Protein AF-A0A924IHV0-F1 (afdb_monomer)

Solvent-accessible surface area (backbone atoms only — not comparable to full-atom values): 28774 Å² total; per-residue (Å²): 139,78,72,70,62,58,58,55,53,57,56,52,57,66,60,66,75,74,69,73,86,66,85,73,67,71,79,70,51,48,62,29,38,39,39,36,29,47,48,89,48,74,42,52,29,41,30,35,34,50,73,71,45,76,59,86,86,34,37,40,36,65,34,41,45,24,52,40,31,32,83,52,85,43,51,56,38,34,45,33,35,68,57,100,50,39,34,37,42,32,25,86,90,38,87,71,40,48,33,62,21,38,59,43,95,54,83,47,34,29,43,30,62,32,83,68,29,40,38,38,41,36,54,54,91,52,36,41,38,39,38,40,41,30,73,87,45,62,62,66,20,35,39,36,42,33,28,50,61,89,67,79,77,79,70,74,65,55,38,74,43,44,69,46,43,42,24,7,20,13,56,60,55,9,64,69,45,45,54,45,50,51,51,35,50,50,35,50,50,45,31,55,52,35,49,52,58,38,45,56,53,89,41,73,64,40,59,47,27,62,71,73,70,44,58,73,76,23,46,55,44,54,44,28,61,76,40,64,22,47,56,27,48,27,52,19,33,49,28,43,28,52,15,42,46,26,44,43,20,42,52,30,46,49,46,22,49,51,42,50,39,48,51,38,52,48,52,33,52,52,52,42,49,53,53,48,52,54,48,49,57,49,50,50,54,52,28,54,51,41,49,52,33,31,75,73,63,79,35,64,82,65,63,35,50,60,48,50,54,54,46,53,53,53,52,52,50,48,54,52,50,58,52,50,49,54,52,51,50,21,52,46,17,44,55,29,56,36,50,49,88,45,34,61,63,46,70,61,86,74,87,79,75,86,58,90,83,63,81,76,59,62,38,88,77,48,30,64,57,26,53,74,59,32,34,60,54,51,14,48,51,24,44,40,52,17,43,56,30,44,38,49,15,55,65,41,40,52,75,36,87,76,45,96,57,60,79,49,69,60,45,69,58,51,48,52,52,40,50,52,52,40,53,52,48,51,51,52,44,55,51,49,52,52,50,46,42,52,50,33,42,50,36,25,48,46,31,35,51,17,46,54,43,24,55,51,18,49,53,50,26,55,53,32,50,55,54,45,54,51,53,51,53,43,60,76,68,66,49,89,62,58,70,36,70,66,44,52,49,52,55,50,50,42,48,54,46,33,52,48,23,52,39,41,29,49,43,18,52,32,44,30,53,40,24,49,49,54,48,26,59,44,59,36,38,81,62,39,60,61,48,65,63,74,56,73,74,77,83,82,69,77,72,91,75,86,86,84,81,91,72,91,129

Nearest PDB structures (foldseek):
  5azs-assembly1_C  TM=7.539E-01  e=6.780E-08  Pseudomonas aeruginosa PAO1
  1yc9-assembly1_A-3  TM=7.624E-01  e=3.705E-07  Vibrio cholerae
  5azs-assembly1_A  TM=7.526E-01  e=2.397E-07  Pseudomonas aeruginosa PAO1
  5azs-assembly1_B  TM=6.843E-01  e=6.780E-08  Pseudomonas aeruginosa PAO1
  4k7r-assembly1_A  TM=7.035E-01  e=3.725E-06  Escherichia coli K-12

Structure (mmCIF, N/CA/C/O backbone):
data_AF-A0A924IHV0-F1
#
_entry.id   AF-A0A924IHV0-F1
#
loop_
_atom_site.group_PDB
_atom_site.id
_atom_site.type_symbol
_atom_site.label_atom_id
_atom_site.label_alt_id
_atom_site.label_comp_id
_atom_site.label_asym_id
_atom_site.label_entity_id
_atom_site.label_seq_id
_atom_site.pdbx_PDB_ins_code
_atom_site.Cartn_x
_atom_site.Cartn_y
_atom_site.Cartn_z
_atom_site.occupancy
_atom_site.B_iso_or_equiv
_atom_site.auth_seq_id
_atom_site.auth_comp_id
_atom_site.auth_asym_id
_atom_site.auth_atom_id
_atom_site.pdbx_PDB_model_num
ATOM 1 N N . MET A 1 1 ? 42.910 28.343 -57.428 1.00 44.16 1 MET A N 1
ATOM 2 C CA . MET A 1 1 ? 41.746 27.553 -57.889 1.00 44.16 1 MET A CA 1
ATOM 3 C C . MET A 1 1 ? 41.219 26.662 -56.756 1.00 44.16 1 MET A C 1
ATOM 5 O O . MET A 1 1 ? 41.758 25.601 -56.486 1.00 44.16 1 MET A O 1
ATOM 9 N N . ASN A 1 2 ? 40.229 27.203 -56.040 1.00 40.72 2 ASN A N 1
ATOM 10 C CA . ASN A 1 2 ? 39.121 26.630 -55.254 1.00 40.72 2 ASN A CA 1
ATOM 11 C C . ASN A 1 2 ? 39.219 25.244 -54.570 1.00 40.72 2 ASN A C 1
ATOM 13 O O . ASN A 1 2 ? 38.476 24.335 -54.924 1.00 40.72 2 ASN A O 1
ATOM 17 N N . LYS A 1 3 ? 39.982 25.131 -53.468 1.00 40.09 3 LYS A N 1
ATOM 18 C CA . LYS A 1 3 ? 39.753 24.098 -52.423 1.00 40.09 3 LYS A CA 1
ATOM 19 C C . LYS A 1 3 ? 38.763 24.540 -51.327 1.00 40.09 3 LYS A C 1
ATOM 21 O O . LYS A 1 3 ? 38.121 23.705 -50.701 1.00 40.09 3 LYS A O 1
ATOM 26 N N . THR A 1 4 ? 38.553 25.843 -51.148 1.00 42.94 4 THR A N 1
ATOM 27 C CA . THR A 1 4 ? 37.614 26.422 -50.166 1.00 42.94 4 THR A CA 1
ATOM 28 C C . THR A 1 4 ? 36.138 26.281 -50.557 1.00 42.94 4 THR A C 1
ATOM 30 O O . THR A 1 4 ? 35.269 26.272 -49.691 1.00 42.94 4 THR A O 1
ATOM 33 N N . TYR A 1 5 ? 35.834 26.086 -51.843 1.00 38.66 5 TYR A N 1
ATOM 34 C CA . TYR A 1 5 ? 34.452 25.990 -52.336 1.00 38.66 5 TYR A CA 1
ATOM 35 C C . TYR A 1 5 ? 33.807 24.605 -52.120 1.00 38.66 5 TYR A C 1
ATOM 37 O O . TYR A 1 5 ? 32.583 24.484 -52.125 1.00 38.66 5 TYR A O 1
ATOM 45 N N . PHE A 1 6 ? 34.611 23.556 -51.900 1.00 41.69 6 PHE A N 1
ATOM 46 C CA . PHE A 1 6 ? 34.113 22.185 -51.710 1.00 41.69 6 PHE A CA 1
ATOM 47 C C . PHE A 1 6 ? 33.700 21.911 -50.253 1.00 41.69 6 PHE A C 1
ATOM 49 O O . PHE A 1 6 ? 32.698 21.245 -50.003 1.00 41.69 6 PHE A O 1
ATOM 56 N N . ILE A 1 7 ? 34.405 22.511 -49.287 1.00 43.75 7 ILE A N 1
ATOM 57 C CA . ILE A 1 7 ? 34.105 22.379 -47.851 1.00 43.75 7 ILE A CA 1
ATOM 58 C C . ILE A 1 7 ? 32.833 23.165 -47.479 1.00 43.75 7 ILE A C 1
ATOM 60 O O . ILE A 1 7 ? 32.012 22.676 -46.707 1.00 43.75 7 ILE A O 1
ATOM 64 N N . ALA A 1 8 ? 32.592 24.321 -48.112 1.00 36.84 8 ALA A N 1
ATOM 65 C CA . ALA A 1 8 ? 31.371 25.105 -47.901 1.00 36.84 8 ALA A CA 1
ATOM 66 C C . ALA A 1 8 ? 30.100 24.425 -48.460 1.00 36.84 8 ALA A C 1
ATOM 68 O O . ALA A 1 8 ? 29.039 24.518 -47.847 1.00 36.84 8 ALA A O 1
ATOM 69 N N . LYS A 1 9 ? 30.191 23.681 -49.577 1.00 37.09 9 LYS A N 1
ATOM 70 C CA . LYS A 1 9 ? 29.052 22.911 -50.119 1.00 37.09 9 LYS A CA 1
ATOM 71 C C . LYS A 1 9 ? 28.755 21.625 -49.336 1.00 37.09 9 LYS A C 1
ATOM 73 O O . LYS A 1 9 ? 27.592 21.248 -49.242 1.00 37.09 9 LYS A O 1
ATOM 78 N N . MET A 1 10 ? 29.762 20.996 -48.725 1.00 38.53 10 MET A N 1
ATOM 79 C CA . MET A 1 10 ? 29.576 19.853 -47.814 1.00 38.53 10 MET A CA 1
ATOM 80 C C . MET A 1 10 ? 28.934 20.266 -46.477 1.00 38.53 10 MET A C 1
ATOM 82 O O . MET A 1 10 ? 28.061 19.558 -45.982 1.00 38.53 10 MET A O 1
ATOM 86 N N . LEU A 1 11 ? 29.295 21.434 -45.929 1.00 37.41 11 LEU A N 1
ATOM 87 C CA . LEU A 1 11 ? 28.681 21.986 -44.709 1.00 37.41 11 LEU A CA 1
ATOM 88 C C . LEU A 1 11 ? 27.268 22.554 -44.938 1.00 37.41 11 LEU A C 1
ATOM 90 O O . LEU A 1 11 ? 26.436 22.515 -44.035 1.00 37.41 11 LEU A O 1
ATOM 94 N N . ALA A 1 12 ? 26.957 23.023 -46.150 1.00 32.97 12 ALA A N 1
ATOM 95 C CA . ALA A 1 12 ? 25.600 23.443 -46.508 1.00 32.97 12 ALA A CA 1
ATOM 96 C C . ALA A 1 12 ? 24.647 22.253 -46.752 1.00 32.97 12 ALA A C 1
ATOM 98 O O . ALA A 1 12 ? 23.449 22.375 -46.500 1.00 32.97 12 ALA A O 1
ATOM 99 N N . LEU A 1 13 ? 25.150 21.085 -47.179 1.00 31.84 13 LEU A N 1
ATOM 100 C CA . LEU A 1 13 ? 24.319 19.884 -47.353 1.00 31.84 13 LEU A CA 1
ATOM 101 C C . LEU A 1 13 ? 23.952 19.199 -46.024 1.00 31.84 13 LEU A C 1
ATOM 103 O O . LEU A 1 13 ? 22.904 18.562 -45.944 1.00 31.84 13 LEU A O 1
ATOM 107 N N . THR A 1 14 ? 24.760 19.355 -44.972 1.00 37.09 14 THR A N 1
ATOM 108 C CA . THR A 1 14 ? 24.450 18.820 -43.633 1.00 37.09 14 THR A CA 1
ATOM 109 C C . THR A 1 14 ? 23.480 19.695 -42.837 1.00 37.09 14 THR A C 1
ATOM 111 O O . THR A 1 14 ? 22.797 19.179 -41.957 1.00 37.09 14 THR A O 1
ATOM 114 N N . TRP A 1 15 ? 23.330 20.979 -43.181 1.00 36.06 15 TRP A N 1
ATOM 115 C CA . TRP A 1 15 ? 22.341 21.872 -42.556 1.00 36.06 15 TRP A CA 1
ATOM 116 C C . TRP A 1 15 ? 20.943 21.823 -43.198 1.00 36.06 15 TRP A C 1
ATOM 118 O O . TRP A 1 15 ? 19.959 22.148 -42.540 1.00 36.06 15 TRP A O 1
ATOM 128 N N . ILE A 1 16 ? 20.816 21.376 -44.453 1.00 34.22 16 ILE A N 1
ATOM 129 C CA . ILE A 1 16 ? 19.521 21.344 -45.166 1.00 34.22 16 ILE A CA 1
ATOM 130 C C . ILE A 1 16 ? 18.732 20.039 -44.909 1.00 34.22 16 ILE A C 1
ATOM 132 O O . ILE A 1 16 ? 17.524 19.990 -45.133 1.00 34.22 16 ILE A O 1
ATOM 136 N N . LEU A 1 17 ? 19.355 18.993 -44.351 1.00 33.88 17 LEU A N 1
ATOM 137 C CA . LEU A 1 17 ? 18.683 17.714 -44.059 1.00 33.88 17 LEU A CA 1
ATOM 138 C C . LEU A 1 17 ? 18.074 17.599 -42.647 1.00 33.88 17 LEU A C 1
ATOM 140 O O . LEU A 1 17 ? 17.431 16.593 -42.355 1.00 33.88 17 LEU A O 1
ATOM 144 N N . THR A 1 18 ? 18.192 18.617 -41.789 1.00 39.06 18 THR A N 1
ATOM 145 C CA . THR A 1 18 ? 17.603 18.609 -40.431 1.00 39.06 18 THR A CA 1
ATOM 146 C C . THR A 1 18 ? 16.452 19.600 -40.231 1.00 39.06 18 THR A C 1
ATOM 148 O O . THR A 1 18 ? 15.806 19.563 -39.188 1.00 39.06 18 THR A O 1
ATOM 151 N N . SER A 1 19 ? 16.110 20.435 -41.224 1.00 31.23 19 SER A N 1
ATOM 152 C CA . SER A 1 19 ? 15.040 21.447 -41.093 1.00 31.23 19 SER A CA 1
ATOM 153 C C . SER A 1 19 ? 13.692 21.050 -41.721 1.00 31.23 19 SER A C 1
ATOM 155 O O . SER A 1 19 ? 12.814 21.898 -41.918 1.00 31.23 19 SER A O 1
ATOM 157 N N . CYS A 1 20 ? 13.488 19.774 -42.057 1.00 34.00 20 CYS A N 1
ATOM 158 C CA . CYS A 1 20 ? 12.203 19.304 -42.572 1.00 34.00 20 CYS A CA 1
ATOM 159 C C . CYS A 1 20 ? 11.150 19.248 -41.456 1.00 34.00 20 CYS A C 1
ATOM 161 O O . CYS A 1 20 ? 10.973 18.204 -40.851 1.00 34.00 20 CYS A O 1
ATOM 163 N N . LYS A 1 21 ? 10.443 20.365 -41.224 1.00 40.94 21 LYS A N 1
ATOM 164 C CA . LYS A 1 21 ? 9.006 20.470 -40.862 1.00 40.94 21 LYS A CA 1
ATOM 165 C C . LYS A 1 21 ? 8.423 19.493 -39.810 1.00 40.94 21 LYS A C 1
ATOM 167 O O . LYS A 1 21 ? 7.214 19.298 -39.783 1.00 40.94 21 LYS A O 1
ATOM 172 N N . ASP A 1 22 ? 9.253 18.943 -38.931 1.00 48.97 22 ASP A N 1
ATOM 173 C CA . ASP A 1 22 ? 8.885 18.071 -37.804 1.00 48.97 22 ASP A CA 1
ATOM 174 C C . ASP A 1 22 ? 8.616 18.867 -36.505 1.00 48.97 22 ASP A C 1
ATOM 176 O O . ASP A 1 22 ? 8.247 18.293 -35.487 1.00 48.97 22 ASP A O 1
ATOM 180 N N . GLY A 1 23 ? 8.784 20.196 -36.530 1.00 52.88 23 GLY A N 1
ATOM 181 C CA . GLY A 1 23 ? 8.865 21.053 -35.338 1.00 52.88 23 GLY A CA 1
ATOM 182 C C . GLY A 1 23 ? 7.555 21.477 -34.660 1.00 52.88 23 GLY A C 1
ATOM 183 O O . GLY A 1 23 ? 7.627 22.269 -33.727 1.00 52.88 23 GLY A O 1
ATOM 184 N N . ASN A 1 24 ? 6.381 21.006 -35.096 1.00 58.22 24 ASN A N 1
ATOM 185 C CA . ASN A 1 24 ? 5.099 21.470 -34.530 1.00 58.22 24 ASN A CA 1
ATOM 186 C C . ASN A 1 24 ? 4.430 20.493 -33.556 1.00 58.22 24 ASN A C 1
ATOM 188 O O . ASN A 1 24 ? 3.476 20.882 -32.887 1.00 58.22 24 ASN A O 1
ATOM 192 N N . LEU A 1 25 ? 4.893 19.245 -33.460 1.00 63.12 25 LEU A N 1
ATOM 193 C CA . LEU A 1 25 ? 4.397 18.343 -32.424 1.00 63.12 25 LEU A CA 1
ATOM 194 C C . LEU A 1 25 ? 5.298 18.497 -31.199 1.00 63.12 25 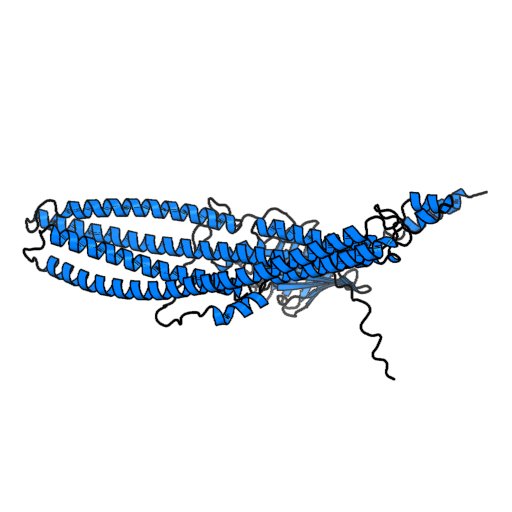LEU A C 1
ATOM 196 O O . LEU A 1 25 ? 6.487 18.177 -31.297 1.00 63.12 25 LEU A O 1
ATOM 200 N N . PRO A 1 26 ? 4.783 19.018 -30.070 1.00 68.38 26 PRO A N 1
ATOM 201 C CA . PRO A 1 26 ? 5.576 19.117 -28.862 1.00 68.38 26 PRO A CA 1
ATOM 202 C C . PRO A 1 26 ? 6.024 17.723 -28.450 1.00 68.38 26 PRO A C 1
ATOM 204 O O . PRO A 1 26 ? 5.345 16.719 -28.685 1.00 68.38 26 PRO A O 1
ATOM 207 N N . ASN A 1 27 ? 7.197 17.671 -27.838 1.00 78.50 27 ASN A N 1
ATOM 208 C CA . ASN A 1 27 ? 7.668 16.459 -27.212 1.00 78.50 27 ASN A CA 1
ATOM 209 C C . ASN A 1 27 ? 6.740 16.142 -26.029 1.00 78.50 27 ASN A C 1
ATOM 211 O O . ASN A 1 27 ? 6.881 16.720 -24.959 1.00 78.50 27 ASN A O 1
ATOM 215 N N . LEU A 1 28 ? 5.751 15.279 -26.266 1.00 83.56 28 LEU A N 1
ATOM 216 C CA . LEU A 1 28 ? 4.750 14.894 -25.274 1.00 83.56 28 LEU A CA 1
ATOM 217 C C . LEU A 1 28 ? 5.293 13.888 -24.258 1.00 83.56 28 LEU A C 1
ATOM 219 O O . LEU A 1 28 ? 4.547 13.496 -23.371 1.00 83.56 28 LEU A O 1
ATOM 223 N N . ASN A 1 29 ? 6.543 13.437 -24.376 1.00 86.38 29 ASN A N 1
ATOM 224 C CA . ASN A 1 29 ? 7.076 12.437 -23.466 1.00 86.38 29 ASN A CA 1
ATOM 225 C C . ASN A 1 29 ? 7.185 12.970 -22.026 1.00 86.38 29 ASN A C 1
ATOM 227 O O . ASN A 1 29 ? 7.365 14.161 -21.783 1.00 86.38 29 ASN A O 1
ATOM 231 N N . GLY A 1 30 ? 7.077 12.065 -21.061 1.00 85.62 30 GLY A N 1
ATOM 232 C CA . GLY A 1 30 ? 7.255 12.378 -19.649 1.00 85.62 30 GLY A CA 1
ATOM 233 C C . GLY A 1 30 ? 6.058 12.008 -18.789 1.00 85.62 30 GLY A C 1
ATOM 234 O O . GLY A 1 30 ? 5.095 11.376 -19.232 1.00 85.62 30 GLY A O 1
ATOM 235 N N . ARG A 1 31 ? 6.166 12.375 -17.516 1.00 86.50 31 ARG A N 1
ATOM 236 C CA . ARG A 1 31 ? 5.179 12.069 -16.492 1.00 86.50 31 ARG A CA 1
ATOM 237 C C . ARG A 1 31 ? 4.256 13.261 -16.292 1.00 86.50 31 ARG A C 1
ATOM 239 O O . ARG A 1 31 ? 4.706 14.341 -15.932 1.00 86.50 31 ARG A O 1
ATOM 246 N N . TYR A 1 32 ? 2.966 13.044 -16.492 1.00 89.88 32 TYR A N 1
ATOM 247 C CA . TYR A 1 32 ? 1.937 14.059 -16.341 1.00 89.88 32 TYR A CA 1
ATOM 248 C C . TYR A 1 32 ? 1.060 13.769 -15.136 1.00 89.88 32 TYR A C 1
ATOM 250 O O . TYR A 1 32 ? 0.749 12.616 -14.825 1.00 89.88 32 TYR A O 1
ATOM 258 N N . GLN A 1 33 ? 0.594 14.838 -14.508 1.00 91.19 33 GLN A N 1
ATOM 259 C CA . GLN A 1 33 ? -0.381 14.800 -13.433 1.00 91.19 33 GLN A CA 1
ATOM 260 C C . GLN A 1 33 ? -1.466 15.837 -13.690 1.00 91.19 33 GLN A C 1
ATOM 262 O O . GLN A 1 33 ? -1.223 16.885 -14.287 1.00 91.19 33 GLN A O 1
ATOM 267 N N . GLY A 1 34 ? -2.681 15.573 -13.233 1.00 92.38 34 GLY A N 1
ATOM 268 C CA . GLY A 1 34 ? -3.734 16.574 -13.299 1.00 92.38 34 GLY A CA 1
ATOM 269 C C . GLY A 1 34 ? -5.091 16.012 -12.941 1.00 92.38 34 GLY A C 1
ATOM 270 O O . GLY A 1 34 ? -5.197 15.211 -12.017 1.00 92.38 34 GLY A O 1
ATOM 271 N N . PHE A 1 35 ? -6.135 16.445 -13.640 1.00 93.38 35 PHE A N 1
ATOM 272 C CA . PHE A 1 35 ? -7.512 16.113 -13.288 1.00 93.38 35 PHE A CA 1
ATOM 273 C C . PHE A 1 35 ? -8.304 15.621 -14.490 1.00 93.38 35 PHE A C 1
ATOM 275 O O . PHE A 1 35 ? -8.203 16.169 -15.586 1.00 93.38 35 PHE A O 1
ATOM 282 N N . MET A 1 36 ? -9.127 14.612 -14.238 1.00 94.88 36 MET A N 1
ATOM 283 C CA . MET A 1 36 ? -10.204 14.180 -15.109 1.00 94.88 36 MET A CA 1
ATOM 284 C C . MET A 1 36 ? -11.522 14.605 -14.475 1.00 94.88 36 MET A C 1
ATOM 286 O O . MET A 1 36 ? -11.784 14.281 -13.319 1.00 94.88 36 MET A O 1
ATOM 290 N N . THR A 1 37 ? -12.343 15.315 -15.233 1.00 95.25 37 THR A N 1
ATOM 291 C CA . THR A 1 37 ? -13.702 15.675 -14.848 1.00 95.25 37 THR A CA 1
ATOM 292 C C . THR A 1 37 ? -14.674 14.891 -15.717 1.00 95.25 37 THR A C 1
ATOM 294 O O . THR A 1 37 ? -14.597 14.983 -16.940 1.00 95.25 37 THR A O 1
ATOM 297 N N . ILE A 1 38 ? -15.562 14.118 -15.093 1.00 94.00 38 ILE A N 1
ATOM 298 C CA . ILE A 1 38 ? -16.670 13.415 -15.751 1.00 94.00 38 ILE A CA 1
ATOM 299 C C . ILE A 1 38 ? -17.961 13.937 -15.125 1.00 94.00 38 ILE A C 1
ATOM 301 O O . ILE A 1 38 ? -18.227 13.694 -13.945 1.00 94.00 38 ILE A O 1
ATOM 305 N N . GLY A 1 39 ? -18.728 14.716 -15.886 1.00 91.50 39 GLY A N 1
ATOM 306 C CA . GLY A 1 39 ? -19.854 15.474 -15.335 1.00 91.50 39 GLY A CA 1
ATOM 307 C C . GLY A 1 39 ? -19.384 16.419 -14.225 1.00 91.50 39 GLY A C 1
ATOM 308 O O . GLY A 1 39 ? -18.546 17.284 -14.463 1.00 91.50 39 GLY A O 1
ATOM 309 N N . ASN A 1 40 ? -19.877 16.218 -13.000 1.00 89.75 40 ASN A N 1
ATOM 310 C CA . ASN A 1 40 ? -19.470 16.994 -11.818 1.00 89.75 40 ASN A CA 1
ATOM 311 C C . ASN A 1 40 ? -18.362 16.320 -10.988 1.00 89.75 40 ASN A C 1
ATOM 313 O O . ASN A 1 40 ? -17.853 16.914 -10.039 1.00 89.75 40 ASN A O 1
ATOM 317 N N . ALA A 1 41 ? -17.991 15.078 -11.310 1.00 90.69 41 ALA A N 1
ATOM 318 C CA . ALA A 1 41 ? -16.979 14.342 -10.566 1.00 90.69 41 ALA A CA 1
ATOM 319 C C . ALA A 1 41 ? -15.583 14.710 -11.075 1.00 90.69 41 ALA A C 1
ATOM 321 O O . ALA A 1 41 ? -15.260 14.476 -12.239 1.00 90.69 41 ALA A O 1
ATOM 322 N N . ARG A 1 42 ? -14.747 15.267 -10.195 1.00 91.88 42 ARG A N 1
ATOM 323 C CA . ARG A 1 42 ? -13.345 15.594 -10.476 1.00 91.88 42 ARG A CA 1
ATOM 324 C C . ARG A 1 42 ? -12.428 14.603 -9.763 1.00 91.88 42 ARG A C 1
ATOM 326 O O . ARG A 1 42 ? -12.438 14.511 -8.538 1.00 91.88 42 ARG A O 1
ATOM 333 N N . THR A 1 43 ? -11.599 13.902 -10.525 1.00 91.31 43 THR A N 1
ATOM 334 C CA . THR A 1 43 ? -10.664 12.886 -10.025 1.00 91.31 43 THR A CA 1
ATOM 335 C C . THR A 1 43 ? -9.247 13.247 -10.439 1.00 91.31 43 THR A C 1
ATOM 337 O O . THR A 1 43 ? -9.011 13.650 -11.579 1.00 91.31 43 THR A O 1
ATOM 340 N N . GLN A 1 44 ? -8.286 13.115 -9.526 1.00 91.81 44 GLN A N 1
ATOM 341 C CA . GLN A 1 44 ? -6.881 13.286 -9.880 1.00 91.81 44 GLN A CA 1
ATOM 342 C C . GLN A 1 44 ? -6.416 12.101 -10.735 1.00 91.81 44 GLN A C 1
ATOM 344 O O . GLN A 1 44 ? -6.804 10.954 -10.509 1.00 91.81 44 GLN A O 1
ATOM 349 N N . ILE A 1 45 ? -5.604 12.388 -11.744 1.00 93.44 45 ILE A N 1
ATOM 350 C CA . ILE A 1 45 ? -5.077 11.404 -12.685 1.00 93.44 45 ILE A CA 1
ATOM 351 C C . ILE A 1 45 ? -3.568 11.567 -12.843 1.00 93.44 45 ILE A C 1
ATOM 353 O O . ILE A 1 45 ? -3.030 12.670 -12.718 1.00 93.44 45 ILE A O 1
ATOM 357 N N . VAL A 1 46 ? -2.903 10.465 -13.173 1.00 91.94 46 VAL A N 1
ATOM 358 C CA . VAL A 1 46 ? -1.491 10.415 -13.555 1.00 91.94 46 VAL A CA 1
ATOM 359 C C . VAL A 1 46 ? -1.371 9.677 -14.881 1.00 91.94 46 VAL A C 1
ATOM 361 O O . VAL A 1 46 ? -2.076 8.699 -15.130 1.00 91.94 46 VAL A O 1
ATOM 364 N N . ALA A 1 47 ? -0.485 10.144 -15.750 1.00 92.06 47 ALA A N 1
ATOM 365 C CA . ALA A 1 47 ? -0.190 9.493 -17.016 1.00 92.06 47 ALA A CA 1
ATOM 366 C C . ALA A 1 47 ? 1.315 9.502 -17.265 1.00 92.06 47 ALA A C 1
ATOM 368 O O . ALA A 1 47 ? 1.967 10.527 -17.093 1.00 92.06 47 ALA A O 1
ATOM 369 N N . GLN A 1 48 ? 1.860 8.373 -17.702 1.00 88.69 48 GLN A N 1
ATOM 370 C CA . GLN A 1 48 ? 3.218 8.309 -18.229 1.00 88.69 48 GLN A CA 1
ATOM 371 C C . GLN A 1 48 ? 3.121 8.231 -19.745 1.00 88.69 48 GLN A C 1
ATOM 373 O O . GLN A 1 48 ? 2.579 7.266 -20.287 1.00 88.69 48 GLN A O 1
ATOM 378 N N . VAL A 1 49 ? 3.623 9.254 -20.423 1.00 88.81 49 VAL A N 1
ATOM 379 C CA . VAL A 1 49 ? 3.584 9.351 -21.878 1.00 88.81 49 VAL A CA 1
ATOM 380 C C . VAL A 1 49 ? 4.962 8.951 -22.419 1.00 88.81 49 VAL A C 1
ATOM 382 O O . VAL A 1 49 ? 5.954 9.615 -22.104 1.00 88.81 49 VAL A O 1
ATOM 385 N N . PRO A 1 50 ? 5.077 7.843 -23.174 1.00 87.31 50 PRO A N 1
ATOM 386 C CA . PRO A 1 50 ? 6.358 7.405 -23.717 1.00 87.31 50 PRO A CA 1
ATOM 387 C C . PRO A 1 50 ? 6.777 8.231 -24.943 1.00 87.31 50 PRO A C 1
ATOM 389 O O . PRO A 1 50 ? 6.076 9.134 -25.397 1.00 87.31 50 PRO A O 1
ATOM 392 N N . ASP A 1 51 ? 7.946 7.908 -25.493 1.00 85.81 51 ASP A N 1
ATOM 393 C CA . ASP A 1 51 ? 8.384 8.429 -26.788 1.00 85.81 51 ASP A CA 1
ATOM 394 C C . ASP A 1 51 ? 7.530 7.842 -27.934 1.00 85.81 51 ASP A C 1
ATOM 396 O O . ASP A 1 51 ? 7.064 6.701 -27.865 1.00 85.81 51 ASP A O 1
ATOM 400 N N . PHE A 1 52 ? 7.350 8.599 -29.022 1.00 85.81 52 PHE A N 1
ATOM 401 C CA . PHE A 1 52 ? 6.662 8.101 -30.219 1.00 85.81 52 PHE A CA 1
ATOM 402 C C . PHE A 1 52 ? 7.394 6.892 -30.819 1.00 85.81 52 PHE A C 1
ATOM 404 O O . PHE A 1 52 ? 8.588 6.957 -31.127 1.00 85.81 52 PHE A O 1
ATOM 411 N N . LYS A 1 53 ? 6.653 5.814 -31.093 1.00 86.81 53 LYS A N 1
ATOM 412 C CA . LYS A 1 53 ? 7.136 4.694 -31.905 1.00 86.81 53 LYS A CA 1
ATOM 413 C C . LYS A 1 53 ? 7.020 5.082 -33.377 1.00 86.81 53 LYS A C 1
ATOM 415 O O . LYS A 1 53 ? 5.939 5.417 -33.862 1.00 86.81 53 LYS A O 1
ATOM 420 N N . LYS A 1 54 ? 8.150 5.080 -34.089 1.00 83.38 54 LYS A N 1
ATOM 421 C CA . LYS A 1 54 ? 8.203 5.385 -35.523 1.00 83.38 54 LYS A CA 1
ATOM 422 C C . LYS A 1 54 ? 8.110 4.088 -36.321 1.00 83.38 54 LYS A C 1
ATOM 424 O O . LYS A 1 54 ? 9.088 3.351 -36.412 1.00 83.38 54 LYS A O 1
ATOM 429 N N . GLU A 1 55 ? 6.954 3.846 -36.927 1.00 85.44 55 GLU A N 1
ATOM 430 C CA . GLU A 1 55 ? 6.727 2.728 -37.840 1.00 85.44 55 GLU A CA 1
ATOM 431 C C . GLU A 1 55 ? 6.497 3.294 -39.246 1.00 85.44 55 GLU A C 1
ATOM 433 O O . GLU A 1 55 ? 5.406 3.730 -39.609 1.00 85.44 55 GLU A O 1
ATOM 438 N N . SER A 1 56 ? 7.558 3.330 -40.061 1.00 84.94 56 SER A N 1
ATOM 439 C CA . SER A 1 56 ? 7.516 3.929 -41.404 1.00 84.94 56 SER A CA 1
ATOM 440 C C . SER A 1 56 ? 7.189 5.441 -41.367 1.00 84.94 56 SER A C 1
ATOM 442 O O . SER A 1 56 ? 7.907 6.212 -40.719 1.00 84.94 56 SER A O 1
ATOM 444 N N . LYS A 1 57 ? 6.153 5.884 -42.095 1.00 86.50 57 LYS A N 1
ATOM 445 C CA . LYS A 1 57 ? 5.638 7.267 -42.116 1.00 86.50 57 LYS A CA 1
ATOM 446 C C . LYS A 1 57 ? 4.668 7.570 -40.969 1.00 86.50 57 LYS A C 1
ATOM 448 O O . LYS A 1 57 ? 4.387 8.740 -40.736 1.00 86.50 57 LYS A O 1
ATOM 453 N N . VAL A 1 58 ? 4.193 6.544 -40.264 1.00 89.25 58 VAL A N 1
ATOM 454 C CA . VAL A 1 58 ? 3.225 6.668 -39.173 1.00 89.25 58 VAL A CA 1
ATOM 455 C C . VAL A 1 58 ? 3.974 6.758 -37.845 1.00 89.25 58 VAL A C 1
ATOM 457 O O . VAL A 1 58 ? 4.980 6.075 -37.619 1.00 89.25 58 VAL A O 1
ATOM 460 N N . ARG A 1 59 ? 3.504 7.637 -36.961 1.00 89.38 59 ARG A N 1
ATOM 461 C CA . ARG A 1 59 ? 4.007 7.739 -35.586 1.00 89.38 59 ARG A CA 1
ATOM 462 C C . ARG A 1 59 ? 2.882 7.388 -34.636 1.00 89.38 59 ARG A C 1
ATOM 464 O O . ARG A 1 59 ? 1.853 8.058 -34.646 1.00 89.38 59 ARG A O 1
ATOM 471 N N . THR A 1 60 ? 3.102 6.377 -33.809 1.00 90.94 60 THR A N 1
ATOM 472 C CA . THR A 1 60 ? 2.114 5.927 -32.831 1.00 90.94 60 THR A CA 1
ATOM 473 C C . THR A 1 60 ? 2.649 6.131 -31.426 1.00 90.94 60 THR A C 1
ATOM 475 O O . THR A 1 60 ? 3.797 5.811 -31.118 1.00 90.94 60 THR A O 1
ATOM 478 N N . LEU A 1 61 ? 1.798 6.674 -30.570 1.00 91.06 61 LEU A N 1
ATOM 479 C CA . LEU A 1 61 ? 2.039 6.888 -29.158 1.00 91.06 61 LEU A CA 1
ATOM 480 C C . LEU A 1 61 ? 0.895 6.244 -28.387 1.00 91.06 61 LEU A C 1
ATOM 482 O O . LEU A 1 61 ? -0.253 6.651 -28.529 1.00 91.06 61 LEU A O 1
ATOM 486 N N . THR A 1 62 ? 1.206 5.250 -27.566 1.00 92.06 62 THR A N 1
ATOM 487 C CA . THR A 1 62 ? 0.224 4.584 -26.710 1.00 92.06 62 THR A CA 1
ATOM 488 C C . THR A 1 62 ? 0.594 4.841 -25.262 1.00 92.06 62 THR A C 1
ATOM 490 O O . THR A 1 62 ? 1.739 4.630 -24.873 1.00 92.06 62 THR A O 1
ATOM 493 N N . PHE A 1 63 ? -0.363 5.308 -24.471 1.00 92.06 63 PHE A N 1
ATOM 494 C CA . PHE A 1 63 ? -0.178 5.589 -23.053 1.00 92.06 63 PHE A CA 1
ATOM 495 C C . PHE A 1 63 ? -1.449 5.262 -22.274 1.00 92.06 63 PHE A C 1
ATOM 497 O O . PHE A 1 63 ? -2.521 5.069 -22.848 1.00 92.06 63 PHE A O 1
ATOM 504 N N . LYS A 1 64 ? -1.330 5.180 -20.952 1.00 94.19 64 LYS A N 1
ATOM 505 C CA . LYS A 1 64 ? -2.461 4.960 -20.050 1.00 94.19 64 LYS A CA 1
ATOM 506 C C . LYS A 1 64 ? -2.612 6.151 -19.111 1.00 94.19 64 LYS A C 1
ATOM 508 O O . LYS A 1 64 ? -1.618 6.685 -18.621 1.00 94.19 64 LYS A O 1
ATOM 513 N N . ILE A 1 65 ? -3.857 6.545 -18.864 1.00 94.25 65 ILE A N 1
ATOM 514 C CA . ILE A 1 65 ? -4.223 7.542 -17.857 1.00 94.25 65 ILE A CA 1
ATOM 515 C C . ILE A 1 65 ? -4.847 6.805 -16.678 1.00 94.25 65 ILE A C 1
ATOM 517 O O . ILE A 1 65 ? -5.882 6.152 -16.828 1.00 94.25 65 ILE A O 1
ATOM 521 N N . TYR A 1 66 ? -4.232 6.932 -15.512 1.00 94.12 66 TYR A N 1
ATOM 522 C CA . TYR A 1 66 ? -4.657 6.288 -14.280 1.00 94.12 66 TYR A CA 1
ATOM 523 C C . TYR A 1 66 ? -5.332 7.317 -13.377 1.00 94.12 66 TYR A C 1
ATOM 525 O O . TYR A 1 66 ? -4.656 8.224 -12.891 1.00 94.12 66 TYR A O 1
ATOM 533 N N . PRO A 1 67 ? -6.642 7.188 -13.106 1.00 94.56 67 PRO A N 1
ATOM 534 C CA . PRO A 1 67 ? -7.220 7.706 -11.872 1.00 94.56 67 PRO A CA 1
ATOM 535 C C . PRO A 1 67 ? -6.352 7.314 -10.680 1.00 94.56 67 PRO A C 1
ATOM 537 O O . PRO A 1 67 ? -5.907 6.167 -10.616 1.00 94.56 67 PRO A O 1
ATOM 540 N N . THR A 1 68 ? -6.120 8.238 -9.745 1.00 93.06 68 THR A N 1
ATOM 541 C CA . THR A 1 68 ? -5.374 7.972 -8.504 1.00 93.06 68 THR A CA 1
ATOM 542 C C . THR A 1 68 ? -6.233 7.189 -7.509 1.00 93.06 68 THR A C 1
ATOM 544 O O . THR A 1 68 ? -6.476 7.634 -6.390 1.00 93.06 68 THR A O 1
ATOM 547 N N . LEU A 1 69 ? -6.736 6.048 -7.968 1.00 95.25 69 LEU A N 1
ATOM 548 C CA . LEU A 1 69 ? -7.526 5.060 -7.249 1.00 95.25 69 LEU A CA 1
ATOM 549 C C . LEU A 1 69 ? -6.731 3.752 -7.260 1.00 95.25 69 LEU A C 1
ATOM 551 O O . LEU A 1 69 ? -6.116 3.418 -8.277 1.00 95.25 69 LEU A O 1
ATOM 555 N N . ALA A 1 70 ? -6.713 3.019 -6.152 1.00 94.69 70 ALA A N 1
ATOM 556 C CA . ALA A 1 70 ? -5.940 1.785 -6.039 1.00 94.69 70 ALA A CA 1
ATOM 557 C C . ALA A 1 70 ? -6.457 0.693 -6.990 1.00 94.69 70 ALA A C 1
ATOM 559 O O . ALA A 1 70 ? -5.663 -0.027 -7.596 1.00 94.69 70 ALA A O 1
ATOM 560 N N . SER A 1 71 ? -7.776 0.639 -7.181 1.00 93.56 71 SER A N 1
ATOM 561 C CA . SER A 1 71 ? -8.506 -0.254 -8.087 1.00 93.56 71 SER A CA 1
ATOM 562 C C . SER A 1 71 ? -8.328 0.058 -9.582 1.00 93.56 71 SER A C 1
ATOM 564 O O . SER A 1 71 ? -8.744 -0.719 -10.443 1.00 93.56 71 SER A O 1
ATOM 566 N N . SER A 1 72 ? -7.716 1.195 -9.922 1.00 92.81 72 SER A N 1
ATOM 567 C CA . SER A 1 72 ? -7.599 1.659 -11.303 1.00 92.81 72 SER A CA 1
ATOM 568 C C . SER A 1 72 ? -6.571 0.859 -12.110 1.00 92.81 72 SER A C 1
ATOM 570 O O . SER A 1 72 ? -5.374 0.881 -11.811 1.00 92.81 72 SER A O 1
ATOM 572 N N . ALA A 1 73 ? -7.032 0.245 -13.206 1.00 90.12 73 ALA A N 1
ATOM 573 C CA . ALA A 1 73 ? -6.195 -0.391 -14.235 1.00 90.12 73 ALA A CA 1
ATOM 574 C C . ALA A 1 73 ? -5.699 0.589 -15.326 1.00 90.12 73 ALA A C 1
ATOM 576 O O . ALA A 1 73 ? -4.940 0.220 -16.228 1.00 90.12 73 ALA A O 1
ATOM 577 N N . GLY A 1 74 ? -6.143 1.849 -15.256 1.00 93.12 74 GLY A N 1
ATOM 578 C CA . GLY A 1 74 ? -5.863 2.883 -16.247 1.00 93.12 74 GLY A CA 1
ATOM 579 C C . GLY A 1 74 ? -6.672 2.747 -17.542 1.00 93.12 74 GLY A C 1
ATOM 580 O O . GLY A 1 74 ? -6.986 1.660 -18.019 1.00 93.12 74 GLY A O 1
ATOM 581 N N . ASN A 1 75 ? -6.996 3.888 -18.145 1.00 94.31 75 ASN A N 1
ATOM 582 C CA . ASN A 1 75 ? -7.625 3.959 -19.460 1.00 94.31 75 ASN A CA 1
ATOM 583 C C . ASN A 1 75 ? -6.541 4.117 -20.526 1.00 94.31 75 ASN A C 1
ATOM 585 O O . ASN A 1 75 ? -5.745 5.054 -20.454 1.00 94.31 75 ASN A O 1
ATOM 589 N N . GLN A 1 76 ? -6.504 3.218 -21.508 1.00 94.94 76 GLN A N 1
ATOM 590 C CA . GLN A 1 76 ? -5.537 3.280 -22.601 1.00 94.94 76 GLN A CA 1
ATOM 591 C C . GLN A 1 76 ? -5.977 4.286 -23.672 1.00 94.94 76 GLN A C 1
ATOM 593 O O . GLN A 1 76 ? -7.136 4.316 -24.092 1.00 94.94 76 GLN A O 1
ATOM 598 N N . TYR A 1 77 ? -5.017 5.081 -24.130 1.00 94.75 77 TYR A N 1
ATOM 599 C CA . TYR A 1 77 ? -5.145 6.029 -25.226 1.00 94.75 77 TYR A CA 1
ATOM 600 C C . TYR A 1 77 ? -4.046 5.747 -26.247 1.00 94.75 77 TYR A C 1
ATOM 602 O O . TYR A 1 77 ? -2.895 5.500 -25.883 1.00 94.75 77 TYR A O 1
ATOM 610 N N . SER A 1 78 ? -4.393 5.773 -27.530 1.00 94.19 78 SER A N 1
ATOM 611 C CA . SER A 1 78 ? -3.428 5.647 -28.621 1.00 94.19 78 SER A CA 1
ATOM 612 C C . SER A 1 78 ? -3.599 6.795 -29.598 1.00 94.19 78 SER A C 1
ATOM 614 O O . SER A 1 78 ? -4.659 6.936 -30.198 1.00 94.19 78 SER A O 1
ATOM 616 N N . LEU A 1 79 ? -2.555 7.596 -29.763 1.00 92.69 79 LEU A N 1
ATOM 617 C CA . LEU A 1 79 ? -2.455 8.672 -30.738 1.00 92.69 79 LEU A CA 1
ATOM 618 C C . LEU A 1 79 ? -1.631 8.176 -31.925 1.00 92.69 79 LEU A C 1
ATOM 620 O O . LEU A 1 79 ? -0.459 7.839 -31.766 1.00 92.69 79 LEU A O 1
ATOM 624 N N . THR A 1 80 ? -2.232 8.132 -33.107 1.00 93.12 80 THR A N 1
ATOM 625 C CA . THR A 1 80 ? -1.573 7.717 -34.348 1.00 93.12 80 THR A CA 1
ATOM 626 C C . THR A 1 80 ? -1.601 8.869 -35.336 1.00 93.12 80 THR A C 1
ATOM 628 O O . THR A 1 80 ? -2.659 9.283 -35.797 1.00 93.12 80 THR A O 1
ATOM 631 N N . ILE A 1 81 ? -0.433 9.404 -35.666 1.00 91.06 81 ILE A N 1
ATOM 632 C CA . ILE A 1 81 ? -0.291 10.465 -36.662 1.00 91.06 81 ILE A CA 1
ATOM 633 C C . ILE A 1 81 ? -0.242 9.792 -38.033 1.00 91.06 81 ILE A C 1
ATOM 635 O O . ILE A 1 81 ? 0.752 9.136 -38.361 1.00 91.06 81 ILE A O 1
ATOM 639 N N . LEU A 1 82 ? -1.332 9.917 -38.795 1.00 90.69 82 LEU A N 1
ATOM 640 C CA . LEU A 1 82 ? -1.487 9.293 -40.112 1.00 90.69 82 LEU A CA 1
ATOM 641 C C . LEU A 1 82 ? -0.806 10.129 -41.202 1.00 90.69 82 LEU A C 1
ATOM 643 O O . LEU A 1 82 ? -0.104 9.591 -42.059 1.00 90.69 82 LEU A O 1
ATOM 647 N N . ASP A 1 83 ? -0.977 11.449 -41.139 1.00 88.62 83 ASP A N 1
ATOM 648 C CA . ASP A 1 83 ? -0.374 12.416 -42.054 1.00 88.62 83 ASP A CA 1
ATOM 649 C C . ASP A 1 83 ? -0.121 13.767 -41.345 1.00 88.62 83 ASP A C 1
ATOM 651 O O . ASP A 1 83 ? -0.066 13.838 -40.118 1.00 88.62 83 ASP A O 1
ATOM 655 N N . LYS A 1 84 ? 0.122 14.843 -42.108 1.00 84.19 84 LYS A N 1
ATOM 656 C CA . LYS A 1 84 ? 0.429 16.176 -41.556 1.00 84.19 84 LYS A CA 1
ATOM 657 C C . LYS A 1 84 ? -0.773 16.888 -40.939 1.00 84.19 84 LYS A C 1
ATOM 659 O O . LYS A 1 84 ? -0.553 17.896 -40.279 1.00 84.19 84 LYS A O 1
ATOM 664 N N . GLU A 1 85 ? -1.988 16.425 -41.203 1.00 88.50 85 GLU A N 1
ATOM 665 C CA . GLU A 1 85 ? -3.244 17.095 -40.857 1.00 88.50 85 GLU A CA 1
ATOM 666 C C . GLU A 1 85 ? -4.170 16.196 -40.023 1.00 88.50 85 GLU A C 1
ATOM 668 O O . GLU A 1 85 ? -5.011 16.715 -39.293 1.00 88.50 85 GLU A O 1
ATOM 673 N N . THR A 1 86 ? -3.969 14.877 -40.058 1.00 90.12 86 THR A N 1
ATOM 674 C CA . THR A 1 86 ? -4.857 13.872 -39.468 1.00 90.12 86 THR A CA 1
ATOM 675 C C . THR A 1 86 ? -4.169 13.083 -38.353 1.00 90.12 86 THR A C 1
ATOM 677 O O . THR A 1 86 ? -3.146 12.418 -38.559 1.00 90.12 86 THR A O 1
ATOM 680 N N . ILE A 1 87 ? -4.785 13.094 -37.170 1.00 92.12 87 ILE A N 1
ATOM 681 C CA . ILE A 1 87 ? -4.406 12.281 -36.010 1.00 92.12 87 ILE A CA 1
ATOM 682 C C . ILE A 1 87 ? -5.571 11.361 -35.650 1.00 92.12 87 ILE A C 1
ATOM 684 O O . ILE A 1 87 ? -6.672 11.819 -35.369 1.00 92.12 87 ILE A O 1
ATOM 688 N N . GLU A 1 88 ? -5.332 10.059 -35.606 1.00 94.75 88 GLU A N 1
ATOM 689 C CA . GLU A 1 88 ? -6.287 9.080 -35.096 1.00 94.75 88 GLU A CA 1
ATOM 690 C C . GLU A 1 88 ? -6.087 8.905 -33.583 1.00 94.75 88 GLU A C 1
ATOM 692 O O . GLU A 1 88 ? -5.003 8.534 -33.128 1.00 94.75 88 GLU A O 1
ATOM 697 N N . LEU A 1 89 ? -7.133 9.154 -32.793 1.00 95.19 89 LEU A N 1
ATOM 698 C CA . LEU A 1 89 ? -7.167 8.880 -31.356 1.00 95.19 89 LEU A CA 1
ATOM 699 C C . LEU A 1 89 ? -8.024 7.638 -31.087 1.00 95.19 89 LEU A C 1
ATOM 701 O O . LEU A 1 89 ? -9.212 7.629 -31.405 1.00 95.19 89 LEU A O 1
ATOM 705 N N . LYS A 1 90 ? -7.446 6.614 -30.452 1.00 95.94 90 LYS A N 1
ATOM 706 C CA . LYS A 1 90 ? -8.155 5.411 -29.980 1.00 95.94 90 LYS A CA 1
ATOM 707 C C . LYS A 1 90 ? -8.257 5.404 -28.466 1.00 95.94 90 LYS A C 1
ATOM 709 O O . LYS A 1 90 ? -7.261 5.656 -27.790 1.00 95.94 90 LYS A O 1
ATOM 714 N N . SER A 1 91 ? -9.437 5.090 -27.944 1.00 94.75 91 SER A N 1
ATOM 715 C CA . SER A 1 91 ? -9.678 4.892 -26.513 1.00 94.75 91 SER A CA 1
ATOM 716 C C . SER A 1 91 ? -11.008 4.178 -26.294 1.00 94.75 91 SER A C 1
ATOM 718 O O . SER A 1 91 ? -11.953 4.391 -27.051 1.00 94.75 91 SER A O 1
ATOM 720 N N . SER A 1 92 ? -11.112 3.396 -25.218 1.00 92.69 92 SER A N 1
ATOM 721 C CA . SER A 1 92 ? -12.382 2.810 -24.767 1.00 92.69 92 SER A CA 1
ATOM 722 C C . SER A 1 92 ? -13.418 3.857 -24.337 1.00 92.69 92 SER A C 1
ATOM 724 O O . SER A 1 92 ? -14.602 3.551 -24.278 1.00 92.69 92 SER A O 1
ATOM 726 N N . GLN A 1 93 ? -12.987 5.091 -24.056 1.00 90.69 93 GLN A N 1
ATOM 727 C CA . GLN A 1 93 ? -13.869 6.211 -23.704 1.00 90.69 93 GLN A CA 1
ATOM 728 C C . GLN A 1 93 ? -14.525 6.870 -24.936 1.00 90.69 93 GLN A C 1
ATOM 730 O O . GLN A 1 93 ? -15.429 7.699 -24.803 1.00 90.69 93 GLN A O 1
ATOM 735 N N . ILE A 1 94 ? -14.074 6.509 -26.143 1.00 91.06 94 ILE A N 1
ATOM 736 C CA . ILE A 1 94 ? -14.645 6.976 -27.409 1.00 91.06 94 ILE A CA 1
ATOM 737 C C . ILE A 1 94 ? -15.695 5.965 -27.867 1.00 91.06 94 ILE A C 1
ATOM 739 O O . ILE A 1 94 ? -15.396 4.779 -27.974 1.00 91.06 94 ILE A O 1
ATOM 743 N N . TYR A 1 95 ? -16.903 6.428 -28.190 1.00 90.31 95 TYR A N 1
ATOM 744 C CA . TYR A 1 95 ? -18.047 5.562 -28.509 1.00 90.31 95 TYR A CA 1
ATOM 745 C C . TYR A 1 95 ? -17.768 4.570 -29.655 1.00 90.31 95 TYR A C 1
ATOM 747 O O . TYR A 1 95 ? -18.104 3.395 -29.560 1.00 90.31 95 TYR A O 1
ATOM 755 N N . SER A 1 96 ? -17.100 5.021 -30.721 1.00 88.19 96 SER A N 1
ATOM 756 C CA . SER A 1 96 ? -16.684 4.189 -31.862 1.00 88.19 96 SER A CA 1
ATOM 757 C C . SER A 1 96 ? -15.354 3.451 -31.650 1.00 88.19 96 SER A C 1
ATOM 759 O O . SER A 1 96 ? -14.849 2.828 -32.579 1.00 88.19 96 SER A O 1
ATOM 761 N N . GLY A 1 97 ? -14.724 3.576 -30.478 1.00 93.00 97 GLY A N 1
ATOM 762 C CA . GLY A 1 97 ? -13.376 3.076 -30.174 1.00 93.00 97 GLY A CA 1
ATOM 763 C C . GLY A 1 97 ? -12.229 3.900 -30.779 1.00 93.00 97 GLY A C 1
ATOM 764 O O . GLY A 1 97 ? -11.114 3.890 -30.252 1.00 93.00 97 GLY A O 1
ATOM 765 N N . SER A 1 98 ? -12.491 4.655 -31.849 1.00 94.44 98 SER A N 1
ATOM 766 C CA . SER A 1 98 ? -11.520 5.531 -32.516 1.00 94.44 98 SER A CA 1
ATOM 767 C C . SER A 1 98 ? -12.165 6.772 -33.129 1.00 94.44 98 SER A C 1
ATOM 769 O O . SER A 1 98 ? -13.300 6.714 -33.605 1.00 94.44 98 SER A O 1
ATOM 771 N N . ALA A 1 99 ? -11.417 7.872 -33.191 1.00 94.56 99 ALA A N 1
ATOM 772 C CA . ALA A 1 99 ? -11.817 9.106 -33.854 1.00 94.56 99 ALA A CA 1
ATOM 773 C C . ALA A 1 99 ? -10.666 9.700 -34.672 1.00 94.56 99 ALA A C 1
ATOM 775 O O . ALA A 1 99 ? -9.548 9.820 -34.173 1.00 94.56 99 ALA A O 1
ATOM 776 N N . ASN A 1 100 ? -10.963 10.132 -35.898 1.00 94.69 100 ASN A N 1
ATOM 777 C CA . ASN A 1 100 ? -10.036 10.919 -36.707 1.00 94.69 100 ASN A CA 1
ATOM 778 C C . ASN A 1 100 ? -10.192 12.397 -36.343 1.00 94.69 100 ASN A C 1
ATOM 780 O O . ASN A 1 100 ? -11.293 12.951 -36.397 1.00 94.69 100 ASN A O 1
ATOM 784 N N . LEU A 1 101 ? -9.091 13.014 -35.933 1.00 92.44 101 LEU A N 1
ATOM 785 C CA . LEU A 1 101 ? -9.005 14.400 -35.505 1.00 92.44 101 LEU A CA 1
ATOM 786 C C . LEU A 1 101 ? -8.194 15.169 -36.547 1.00 92.44 101 LEU A C 1
ATOM 788 O O . LEU A 1 101 ? -7.069 14.786 -36.865 1.00 92.44 101 LEU A O 1
ATOM 792 N N . ASN A 1 102 ? -8.758 16.261 -37.051 1.00 92.12 102 ASN A N 1
ATOM 793 C CA . ASN A 1 102 ? -8.090 17.124 -38.016 1.00 92.12 102 ASN A CA 1
ATOM 794 C C . ASN A 1 102 ? -7.448 18.306 -37.283 1.00 92.12 102 ASN A C 1
ATOM 796 O O . ASN A 1 102 ? -8.036 18.864 -36.348 1.00 92.12 102 ASN A O 1
ATOM 800 N N . LEU A 1 103 ? -6.242 18.685 -37.702 1.00 84.38 103 LEU A N 1
ATOM 801 C CA . LEU A 1 103 ? -5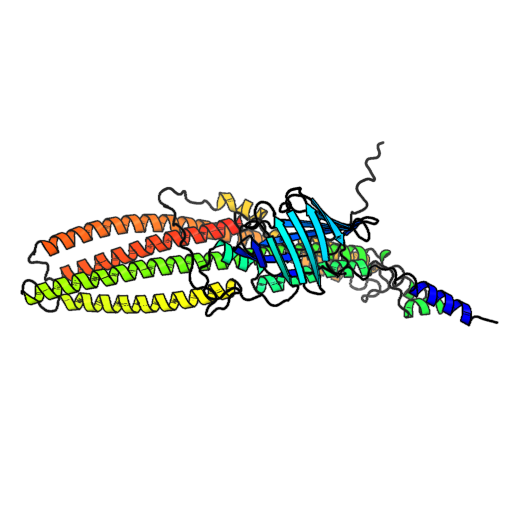.544 19.877 -37.224 1.00 84.38 103 LEU A CA 1
ATOM 802 C C . LEU A 1 103 ? -6.387 21.116 -37.532 1.00 84.38 103 LEU A C 1
ATOM 804 O O . LEU A 1 103 ? -6.725 21.387 -38.684 1.00 84.38 103 LEU A O 1
ATOM 808 N N . ASN A 1 104 ? -6.758 21.848 -36.482 1.00 78.69 104 ASN A N 1
ATOM 809 C CA . ASN A 1 104 ? -7.457 23.118 -36.633 1.00 78.69 104 ASN A CA 1
ATOM 810 C C . ASN A 1 104 ? -6.456 24.219 -37.040 1.00 78.69 104 ASN A C 1
ATOM 812 O O . ASN A 1 104 ? -5.244 24.057 -36.902 1.00 78.69 104 ASN A O 1
ATOM 816 N N . SER A 1 105 ? -6.950 25.374 -37.497 1.00 66.50 105 SER A N 1
ATOM 817 C CA . SER A 1 105 ? -6.118 26.560 -37.768 1.00 66.50 105 SER A CA 1
ATOM 818 C C . SER A 1 105 ? -5.314 27.029 -36.544 1.00 66.50 105 SER A C 1
ATOM 820 O O . SER A 1 105 ? -4.268 27.666 -36.696 1.00 66.50 105 SER A O 1
ATOM 822 N N . ASP A 1 106 ? -5.770 26.675 -35.339 1.00 68.88 106 ASP A N 1
ATOM 823 C CA . ASP A 1 106 ? -5.020 26.814 -34.093 1.00 68.88 106 ASP A CA 1
ATOM 824 C C . ASP A 1 106 ? -3.947 25.721 -34.021 1.00 68.88 106 ASP A C 1
ATOM 826 O O . ASP A 1 106 ? -4.245 24.552 -33.784 1.00 68.88 106 ASP A O 1
ATOM 830 N N . LYS A 1 107 ? -2.681 26.112 -34.216 1.00 72.88 107 LYS A N 1
ATOM 831 C CA . LYS A 1 107 ? -1.519 25.224 -34.456 1.00 72.88 107 LYS A CA 1
ATOM 832 C C . LYS A 1 107 ? -1.264 24.117 -33.411 1.00 72.88 107 LYS A C 1
ATOM 834 O O . LYS A 1 107 ? -0.417 23.262 -33.654 1.00 72.88 107 LYS A O 1
ATOM 839 N N . ASN A 1 108 ? -1.977 24.125 -32.286 1.00 86.94 108 ASN A N 1
ATOM 840 C CA . ASN A 1 108 ? -1.757 23.270 -31.119 1.00 86.94 108 ASN A CA 1
ATOM 841 C C . ASN A 1 108 ? -2.974 22.415 -30.723 1.00 86.94 108 ASN A C 1
ATOM 843 O O . ASN A 1 108 ? -2.932 21.748 -29.691 1.00 86.94 108 ASN A O 1
ATOM 847 N N . CYS A 1 109 ? -4.061 22.451 -31.499 1.00 90.62 109 CYS A N 1
ATOM 848 C CA . CYS A 1 109 ? -5.279 21.701 -31.207 1.00 90.62 109 CYS A CA 1
ATOM 849 C C . CYS A 1 109 ? -5.752 20.907 -32.427 1.00 90.62 109 CYS A C 1
ATOM 851 O O . CYS A 1 109 ? -5.761 21.398 -33.557 1.00 90.62 109 CYS A O 1
ATOM 853 N N . VAL A 1 110 ? -6.238 19.695 -32.178 1.00 92.25 110 VAL A N 1
ATOM 854 C CA . VAL A 1 110 ? -6.972 18.884 -33.152 1.00 92.25 110 VAL A CA 1
ATOM 855 C C . VAL A 1 110 ? -8.408 18.705 -32.710 1.00 92.25 110 VAL A C 1
ATOM 857 O O . VAL A 1 110 ? -8.703 18.548 -31.523 1.00 92.25 110 VAL A O 1
ATOM 860 N N . LYS A 1 111 ? -9.311 18.713 -33.688 1.00 95.25 111 LYS A N 1
ATOM 861 C CA . LYS A 1 111 ? -10.742 18.531 -33.472 1.00 95.25 111 LYS A CA 1
ATOM 862 C C . LYS A 1 111 ? -11.275 17.461 -34.410 1.00 95.25 111 LYS A C 1
ATOM 864 O O . LYS A 1 111 ? -10.960 17.445 -35.595 1.00 95.25 111 LYS A O 1
ATOM 869 N N . GLY A 1 112 ? -12.126 16.594 -33.884 1.00 93.94 112 GLY A N 1
ATOM 870 C CA . GLY A 1 112 ? -12.820 15.581 -34.668 1.00 93.94 112 GLY A CA 1
ATOM 871 C C . GLY A 1 112 ? -14.170 15.223 -34.071 1.00 93.94 112 GLY A C 1
ATOM 872 O O . GLY A 1 112 ? -14.567 15.712 -33.009 1.00 93.94 112 GLY A O 1
ATOM 873 N N . THR A 1 113 ? -14.899 14.369 -34.778 1.00 91.69 113 THR A N 1
ATOM 874 C CA . THR A 1 113 ? -16.217 13.890 -34.358 1.00 91.69 113 THR A CA 1
ATOM 875 C C . THR A 1 113 ? -16.285 12.380 -34.498 1.00 91.69 113 THR A C 1
ATOM 877 O O . THR A 1 113 ? -16.018 11.848 -35.572 1.00 91.69 113 THR A O 1
ATOM 880 N N . ALA A 1 114 ? -16.700 11.714 -33.430 1.00 92.25 114 ALA A N 1
ATOM 881 C CA . ALA A 1 114 ? -17.053 10.303 -33.399 1.00 92.25 114 ALA A CA 1
ATOM 882 C C . ALA A 1 114 ? -18.493 10.235 -32.896 1.00 92.25 114 ALA A C 1
ATOM 884 O O . ALA A 1 114 ? -18.716 10.179 -31.691 1.00 92.25 114 ALA A O 1
ATOM 885 N N . ALA A 1 115 ? -19.465 10.382 -33.805 1.00 89.50 115 ALA A N 1
ATOM 886 C CA . ALA A 1 115 ? -20.870 10.581 -33.447 1.00 89.50 115 ALA A CA 1
ATOM 887 C C . ALA A 1 115 ? -21.332 9.552 -32.388 1.00 89.50 115 ALA A C 1
ATOM 889 O O . ALA A 1 115 ? -21.135 8.356 -32.602 1.00 89.50 115 ALA A O 1
ATOM 890 N N . PRO A 1 116 ? -21.914 9.998 -31.255 1.00 93.56 116 PRO A N 1
ATOM 891 C CA . PRO A 1 116 ? -22.409 11.354 -30.957 1.00 93.56 116 PRO A CA 1
ATOM 892 C C . PRO A 1 116 ? -21.387 12.335 -30.336 1.00 93.56 116 PRO A C 1
ATOM 894 O O . PRO A 1 116 ? -21.742 13.473 -30.029 1.00 93.56 116 PRO A O 1
ATOM 897 N N . GLN A 1 117 ? -20.132 11.936 -30.142 1.00 95.88 117 GLN A N 1
ATOM 898 C CA . GLN A 1 117 ? -19.117 12.702 -29.419 1.00 95.88 117 GLN A CA 1
ATOM 899 C C . GLN A 1 117 ? -18.360 13.703 -30.311 1.00 95.88 117 GLN A C 1
ATOM 901 O O . GLN A 1 117 ? -18.039 13.437 -31.473 1.00 95.88 117 GLN A O 1
ATOM 906 N N . THR A 1 118 ? -18.030 14.864 -29.743 1.00 96.31 118 THR A N 1
ATOM 907 C CA . THR A 1 118 ? -17.063 15.822 -30.306 1.00 96.31 118 THR A CA 1
ATOM 908 C C . THR A 1 118 ? -15.797 15.787 -29.470 1.00 96.31 118 THR A C 1
ATOM 910 O O . THR A 1 118 ? -15.873 15.928 -28.253 1.00 96.31 118 THR A O 1
ATOM 913 N N . ILE A 1 119 ? -14.646 15.610 -30.114 1.00 96.00 119 ILE A N 1
ATOM 914 C CA . ILE A 1 119 ? -13.365 15.419 -29.437 1.00 96.00 119 ILE A CA 1
ATOM 915 C C . ILE A 1 119 ? -12.433 16.566 -29.800 1.00 96.00 119 ILE A C 1
ATOM 917 O O . ILE A 1 119 ? -12.267 16.885 -30.979 1.00 96.00 119 ILE A O 1
ATOM 921 N N . ILE A 1 120 ? -11.838 17.182 -28.784 1.00 95.56 120 ILE A N 1
ATOM 922 C CA . ILE A 1 120 ? -10.838 18.240 -28.917 1.00 95.56 120 ILE A CA 1
ATOM 923 C C . ILE A 1 120 ? -9.634 17.836 -28.074 1.00 95.56 120 ILE A C 1
ATOM 925 O O . ILE A 1 120 ? -9.771 17.650 -26.868 1.00 95.56 120 ILE A O 1
ATOM 929 N N . ALA A 1 121 ? -8.468 17.705 -28.699 1.00 93.81 121 ALA A N 1
ATOM 930 C CA . ALA A 1 121 ? -7.210 17.479 -27.998 1.00 93.81 121 ALA A CA 1
ATOM 931 C C . ALA A 1 121 ? -6.267 18.648 -28.280 1.00 93.81 121 ALA A C 1
ATOM 933 O O . ALA A 1 121 ? -6.059 18.992 -29.442 1.00 93.81 121 ALA A O 1
ATOM 934 N N . CYS A 1 122 ? -5.711 19.250 -27.235 1.00 92.38 122 CYS A N 1
ATOM 935 C CA . CYS A 1 122 ? -4.764 20.351 -27.347 1.00 92.38 122 CYS A CA 1
ATOM 936 C C . CYS A 1 122 ? -3.486 20.049 -26.569 1.00 92.38 122 CYS A C 1
ATOM 938 O O . CYS A 1 122 ? -3.505 19.363 -25.543 1.00 92.38 122 CYS A O 1
ATOM 940 N N . TRP A 1 123 ? -2.375 20.592 -27.051 1.00 89.19 123 TRP A N 1
ATOM 941 C CA . TRP A 1 123 ? -1.062 20.436 -26.440 1.00 89.19 123 TRP A CA 1
ATOM 942 C C . TRP A 1 123 ? -0.299 21.756 -26.391 1.00 89.19 123 TRP A C 1
ATOM 944 O O . TRP A 1 123 ? -0.178 22.488 -27.368 1.00 89.19 123 TRP A O 1
ATOM 954 N N . GLU A 1 124 ? 0.283 22.032 -25.240 1.00 88.25 124 GLU A N 1
ATOM 955 C CA . GLU A 1 124 ? 1.220 23.122 -24.993 1.00 88.25 124 GLU A CA 1
ATOM 956 C C . GLU A 1 124 ? 2.502 22.515 -24.403 1.00 88.25 124 GLU A C 1
ATOM 958 O O . GLU A 1 124 ? 2.516 21.337 -24.050 1.00 88.25 124 GLU A O 1
ATOM 963 N N . GLN A 1 125 ? 3.587 23.291 -24.282 1.00 82.25 125 GLN A N 1
ATOM 964 C CA . GLN A 1 125 ? 4.912 22.771 -23.894 1.00 82.25 125 GLN A CA 1
ATOM 965 C C . GLN A 1 125 ? 4.899 21.847 -22.663 1.00 82.25 125 GLN A C 1
ATOM 967 O O . GLN A 1 125 ? 5.663 20.892 -22.635 1.00 82.25 125 GLN A O 1
ATOM 972 N N . ASN A 1 126 ? 4.016 22.102 -21.691 1.00 87.00 126 ASN A N 1
ATOM 973 C CA . ASN A 1 126 ? 3.915 21.338 -20.445 1.00 87.00 126 ASN A CA 1
ATOM 974 C C . ASN A 1 126 ? 2.475 20.930 -20.106 1.00 87.00 126 ASN A C 1
ATOM 976 O O . ASN A 1 126 ? 2.183 20.641 -18.947 1.00 87.00 126 ASN A O 1
ATOM 980 N N . LYS A 1 127 ? 1.549 20.971 -21.068 1.00 90.56 127 LYS A N 1
ATOM 981 C CA . LYS A 1 127 ? 0.125 20.756 -20.797 1.00 90.56 127 LYS A CA 1
ATOM 982 C C . LYS A 1 127 ? -0.540 20.003 -21.936 1.00 90.56 127 LYS A C 1
ATOM 984 O O . LYS A 1 127 ? -0.378 20.349 -23.099 1.00 90.56 127 LYS A O 1
ATOM 989 N N . PHE A 1 128 ? -1.324 18.999 -21.585 1.00 92.06 128 PHE A N 1
ATOM 990 C CA . PHE A 1 128 ? -2.160 18.237 -22.495 1.00 92.06 128 PHE A CA 1
ATOM 991 C C . PHE A 1 128 ? -3.605 18.330 -22.017 1.00 92.06 128 PHE A C 1
ATOM 993 O O . PHE A 1 128 ? -3.903 18.038 -20.857 1.00 92.06 128 PHE A O 1
ATOM 1000 N N . THR A 1 129 ? -4.512 18.735 -22.900 1.00 94.50 129 THR A N 1
ATOM 1001 C CA . THR A 1 129 ? -5.944 18.748 -22.607 1.00 94.50 129 THR A CA 1
ATOM 1002 C C . THR A 1 129 ? -6.706 17.899 -23.610 1.00 94.50 129 THR A C 1
ATOM 1004 O O . THR A 1 129 ? -6.453 17.957 -24.811 1.00 94.50 129 THR A O 1
ATOM 1007 N N . LEU A 1 130 ? -7.646 17.094 -23.119 1.00 95.88 130 LEU A N 1
ATOM 1008 C CA . LEU A 1 130 ? -8.544 16.287 -23.942 1.00 95.88 130 LEU A CA 1
ATOM 1009 C C . LEU A 1 130 ? -9.979 16.502 -23.465 1.00 95.88 130 LEU A C 1
ATOM 1011 O O . LEU A 1 130 ? -10.306 16.216 -22.318 1.00 95.88 130 LEU A O 1
ATOM 1015 N N . SER A 1 131 ? -10.833 17.000 -24.351 1.00 96.62 131 SER A N 1
ATOM 1016 C CA . SER A 1 131 ? -12.264 17.185 -24.124 1.00 96.62 131 SER A CA 1
ATOM 1017 C C . SER A 1 131 ? -13.039 16.248 -25.046 1.00 96.62 131 SER A C 1
ATOM 1019 O O . SER A 1 131 ? -12.893 16.313 -26.266 1.00 96.62 131 SER A O 1
ATOM 1021 N N . ILE A 1 132 ? -13.851 15.371 -24.460 1.00 96.12 132 ILE A N 1
ATOM 1022 C CA . ILE A 1 132 ? -14.771 14.466 -25.152 1.00 96.12 132 ILE A CA 1
ATOM 1023 C C . ILE A 1 132 ? -16.183 14.880 -24.742 1.00 96.12 132 ILE A C 1
ATOM 1025 O O . ILE A 1 132 ? -16.637 14.566 -23.645 1.00 96.12 132 ILE A O 1
ATOM 1029 N N . ASN A 1 133 ? -16.873 15.607 -25.616 1.00 96.56 133 ASN A N 1
ATOM 1030 C CA . ASN A 1 133 ? -18.213 16.127 -25.357 1.00 96.56 133 ASN A CA 1
ATOM 1031 C C . ASN A 1 133 ? -19.256 15.227 -26.020 1.00 96.56 133 ASN A C 1
ATOM 1033 O O . ASN A 1 133 ? -19.356 15.201 -27.250 1.00 96.56 133 ASN A O 1
ATOM 1037 N N . ASP A 1 134 ? -20.028 14.496 -25.218 1.00 94.88 134 ASP A N 1
ATOM 1038 C CA . ASP A 1 134 ? -21.160 13.695 -25.686 1.00 94.88 134 ASP A CA 1
ATOM 1039 C C . ASP A 1 134 ? -22.387 14.600 -25.891 1.00 94.88 134 ASP A C 1
ATOM 1041 O O . ASP A 1 134 ? -22.892 15.209 -24.949 1.00 94.88 134 ASP A O 1
ATOM 1045 N N . LYS A 1 135 ? -22.859 14.708 -27.141 1.00 94.62 135 LYS A N 1
ATOM 1046 C CA . LYS A 1 135 ? -24.024 15.539 -27.487 1.00 94.62 135 LYS A CA 1
ATOM 1047 C C . LYS A 1 135 ? -25.344 14.980 -26.956 1.00 94.62 135 LYS A C 1
ATOM 1049 O O . LYS A 1 135 ? -26.283 15.751 -26.796 1.00 94.62 135 LYS A O 1
ATOM 1054 N N . LEU A 1 136 ? -25.435 13.666 -26.744 1.00 95.00 136 LEU A N 1
ATOM 1055 C CA . LEU A 1 136 ? -26.650 13.018 -26.248 1.00 95.00 136 LEU A CA 1
ATOM 1056 C C . LEU A 1 136 ? -26.704 13.032 -24.720 1.00 95.00 136 LEU A C 1
ATOM 1058 O O . LEU A 1 136 ? -27.781 13.194 -24.159 1.00 95.00 136 LEU A O 1
ATOM 1062 N N . ASN A 1 137 ? -25.552 12.899 -24.055 1.00 94.38 137 ASN A N 1
ATOM 1063 C CA . ASN A 1 137 ? -25.452 12.889 -22.595 1.00 94.38 137 ASN A CA 1
ATOM 1064 C C . ASN A 1 137 ? -24.375 13.874 -22.106 1.00 94.38 137 ASN A C 1
ATOM 1066 O O . ASN A 1 137 ? -23.258 13.445 -21.806 1.00 94.38 137 ASN A O 1
ATOM 1070 N N . PRO A 1 138 ? -24.683 15.176 -21.972 1.00 92.69 138 PRO A N 1
ATOM 1071 C CA . PRO A 1 138 ? -23.708 16.174 -21.528 1.00 92.69 138 PRO A CA 1
ATOM 1072 C C . PRO A 1 138 ? -23.045 15.844 -20.181 1.00 92.69 138 PRO A C 1
ATOM 1074 O O . PRO A 1 138 ? -21.868 16.123 -19.995 1.00 92.69 138 PRO A O 1
ATOM 1077 N N . GLU A 1 139 ? -23.750 15.169 -19.267 1.00 92.38 139 GLU A N 1
ATOM 1078 C CA . GLU A 1 139 ? -23.204 14.722 -17.973 1.00 92.38 139 GLU A CA 1
ATOM 1079 C C . GLU A 1 139 ? -22.082 13.678 -18.100 1.00 92.38 139 GLU A C 1
ATOM 1081 O O . GLU A 1 139 ? -21.302 13.488 -17.171 1.00 92.38 139 GLU A O 1
ATOM 1086 N N . LYS A 1 140 ? -21.967 13.013 -19.256 1.00 91.94 140 LYS A N 1
ATOM 1087 C CA . LYS A 1 140 ? -20.881 12.075 -19.568 1.00 91.94 140 LYS A CA 1
ATOM 1088 C C . LYS A 1 140 ? -19.714 12.745 -20.291 1.00 91.94 140 LYS A C 1
ATOM 1090 O O . LYS A 1 140 ? -18.811 12.044 -20.742 1.00 91.94 140 LYS A O 1
ATOM 1095 N N . SER A 1 141 ? -19.713 14.075 -20.432 1.00 93.75 141 SER A N 1
ATOM 1096 C CA . SER A 1 141 ? -18.570 14.776 -21.013 1.00 93.75 141 SER A CA 1
ATOM 1097 C C . SER A 1 141 ? -17.329 14.556 -20.153 1.00 93.75 141 SER A C 1
ATOM 1099 O O . SER A 1 141 ? -17.391 14.702 -18.930 1.00 93.75 141 SER A O 1
ATOM 1101 N N . ILE A 1 142 ? -16.214 14.231 -20.801 1.00 95.75 142 ILE A N 1
ATOM 1102 C CA . ILE A 1 142 ? -14.932 13.981 -20.149 1.00 95.75 142 ILE A CA 1
ATOM 1103 C C . ILE A 1 142 ? -14.004 15.147 -20.472 1.00 95.75 142 ILE A C 1
ATOM 1105 O O . ILE A 1 142 ? -13.760 15.445 -21.641 1.00 95.75 142 ILE A O 1
ATOM 1109 N N . LEU A 1 143 ? -13.455 15.785 -19.442 1.00 96.56 143 LEU A N 1
ATOM 1110 C CA . LEU A 1 143 ? -12.398 16.781 -19.567 1.00 96.56 143 LEU A CA 1
ATOM 1111 C C . LEU A 1 143 ? -11.157 16.302 -18.821 1.00 96.56 143 LEU A C 1
ATOM 1113 O O . LEU A 1 143 ? -11.163 16.168 -17.603 1.00 96.56 143 LEU A O 1
ATOM 1117 N N . ILE A 1 144 ? -10.077 16.082 -19.553 1.00 95.94 144 ILE A N 1
ATOM 1118 C CA . ILE A 1 144 ? -8.774 15.689 -19.033 1.00 95.94 144 ILE A CA 1
ATOM 1119 C C . ILE A 1 144 ? -7.851 16.889 -19.153 1.00 95.94 144 ILE A C 1
ATOM 1121 O O . ILE A 1 144 ? -7.659 17.417 -20.244 1.00 95.94 144 ILE A O 1
ATOM 1125 N N . ASN A 1 145 ? -7.268 17.297 -18.033 1.00 94.31 145 ASN A N 1
ATOM 1126 C CA . ASN A 1 145 ? -6.224 18.306 -17.966 1.00 94.31 145 ASN A CA 1
ATOM 1127 C C . ASN A 1 145 ? -4.999 17.665 -17.328 1.00 94.31 145 ASN A C 1
ATOM 1129 O O . ASN A 1 145 ? -5.036 17.318 -16.151 1.00 94.31 145 ASN A O 1
ATOM 1133 N N . LEU A 1 146 ? -3.934 17.509 -18.100 1.00 92.50 146 LEU A N 1
ATOM 1134 C CA . LEU A 1 146 ? -2.665 16.931 -17.688 1.00 92.50 146 LEU A CA 1
ATOM 1135 C C . LEU A 1 146 ? -1.582 18.001 -17.788 1.00 92.50 146 LEU A C 1
ATOM 1137 O O . LEU A 1 146 ? -1.454 18.650 -18.820 1.00 92.50 146 LEU A O 1
ATOM 1141 N N . ASN A 1 147 ? -0.789 18.160 -16.738 1.00 91.75 147 ASN A N 1
ATOM 1142 C CA . ASN A 1 147 ? 0.368 19.041 -16.703 1.00 91.75 147 ASN A CA 1
ATOM 1143 C C . ASN A 1 147 ? 1.630 18.210 -16.459 1.00 91.75 147 ASN A C 1
ATOM 1145 O O . ASN A 1 147 ? 1.608 17.261 -15.680 1.00 91.75 147 ASN A O 1
ATOM 1149 N N . LEU A 1 148 ? 2.728 18.596 -17.100 1.00 86.06 148 LEU A N 1
ATOM 1150 C CA . LEU A 1 148 ? 4.072 18.061 -16.858 1.00 86.06 148 LEU A CA 1
ATOM 1151 C C . LEU A 1 148 ? 4.688 18.634 -15.562 1.00 86.06 148 LEU A C 1
ATOM 1153 O O . LEU A 1 148 ? 5.804 18.275 -15.196 1.00 86.06 148 LEU A O 1
ATOM 1157 N N . ASP A 1 149 ? 3.996 19.569 -14.893 1.00 69.31 149 ASP A N 1
ATOM 1158 C CA . ASP A 1 149 ? 4.477 20.201 -13.663 1.00 69.31 149 ASP A CA 1
ATOM 1159 C C . ASP A 1 149 ? 4.816 19.139 -12.606 1.00 69.31 149 ASP A C 1
ATOM 1161 O O . ASP A 1 149 ? 4.047 18.212 -12.346 1.00 69.31 149 ASP A O 1
ATOM 1165 N N . LYS A 1 150 ? 6.000 19.295 -12.008 1.00 64.94 150 LYS A N 1
ATOM 1166 C CA . LYS A 1 150 ? 6.534 18.414 -10.966 1.00 64.94 150 LYS A CA 1
ATOM 1167 C C . LYS A 1 150 ? 5.799 18.589 -9.641 1.00 64.94 150 LYS A C 1
ATOM 1169 O O . LYS A 1 150 ? 5.884 17.718 -8.779 1.00 64.94 150 LYS A O 1
ATOM 1174 N N . ASN A 1 151 ? 5.103 19.709 -9.464 1.00 68.38 151 ASN A N 1
ATOM 1175 C CA . ASN A 1 151 ? 4.348 19.971 -8.254 1.00 68.38 151 ASN A CA 1
ATOM 1176 C C . ASN A 1 151 ? 2.965 19.326 -8.350 1.00 68.38 151 ASN A C 1
ATOM 1178 O O . ASN A 1 151 ? 2.156 19.661 -9.218 1.00 68.38 151 ASN A O 1
ATOM 1182 N N . LEU A 1 152 ? 2.685 18.417 -7.416 1.00 65.75 152 LEU A N 1
ATOM 1183 C CA . LEU A 1 152 ? 1.352 17.864 -7.209 1.00 65.75 152 LEU A CA 1
ATOM 1184 C C . LEU A 1 152 ? 0.364 19.016 -7.020 1.00 65.75 152 LEU A C 1
ATOM 1186 O O . LEU A 1 152 ? 0.479 19.791 -6.068 1.00 65.75 152 LEU A O 1
ATOM 1190 N N . ALA A 1 153 ? -0.621 19.124 -7.912 1.00 64.69 153 ALA A N 1
ATOM 1191 C CA . ALA A 1 153 ? -1.714 20.056 -7.697 1.00 64.69 153 ALA A CA 1
ATOM 1192 C C . ALA A 1 153 ? -2.385 19.704 -6.355 1.00 64.69 153 ALA A C 1
ATOM 1194 O O . ALA A 1 153 ? -2.753 18.537 -6.161 1.00 64.69 153 ALA A O 1
ATOM 1195 N N . PRO A 1 154 ? -2.529 20.664 -5.424 1.00 65.56 154 PRO A N 1
ATOM 1196 C CA . PRO A 1 154 ? -3.144 20.383 -4.139 1.00 65.56 154 PRO A CA 1
ATOM 1197 C C . PRO A 1 154 ? -4.573 19.898 -4.379 1.00 65.56 154 PRO A C 1
ATOM 1199 O O . PRO A 1 154 ? -5.325 20.495 -5.156 1.00 65.56 154 PRO A O 1
ATOM 1202 N N . LEU A 1 155 ? -4.936 18.785 -3.739 1.00 69.81 155 LEU A N 1
ATOM 1203 C CA . LEU A 1 155 ? -6.336 18.395 -3.674 1.00 69.81 155 LEU A CA 1
ATOM 1204 C C . LEU A 1 155 ? -7.094 19.439 -2.843 1.00 69.81 155 LEU A C 1
ATOM 1206 O O . LEU A 1 155 ? -6.494 20.151 -2.032 1.00 69.81 155 LEU A O 1
ATOM 1210 N N . GLU A 1 156 ? -8.409 19.514 -3.025 1.00 74.75 156 GLU A N 1
ATOM 1211 C CA . GLU A 1 156 ? -9.253 20.311 -2.139 1.00 74.75 156 GLU A CA 1
ATOM 1212 C C . GLU A 1 156 ? -9.027 19.854 -0.692 1.00 74.75 156 GLU A C 1
ATOM 1214 O O . GLU A 1 156 ? -9.161 18.669 -0.371 1.00 74.75 156 GLU A O 1
ATOM 1219 N N . ALA A 1 157 ? -8.609 20.793 0.159 1.00 75.62 157 ALA A N 1
ATOM 1220 C CA . ALA A 1 157 ? -8.399 20.529 1.573 1.00 75.62 157 ALA A CA 1
ATOM 1221 C C . ALA A 1 157 ? -9.716 20.087 2.225 1.00 75.62 157 ALA A C 1
ATOM 1223 O O . ALA A 1 157 ? -10.799 20.489 1.797 1.00 75.62 157 ALA A O 1
ATOM 1224 N N . ASN A 1 158 ? -9.612 19.313 3.304 1.00 82.31 158 ASN A N 1
ATOM 1225 C CA . ASN A 1 158 ? -10.746 18.876 4.118 1.00 82.31 158 ASN A CA 1
ATOM 1226 C C . ASN A 1 158 ? -11.775 17.983 3.391 1.00 82.31 158 ASN A C 1
ATOM 1228 O O . ASN A 1 158 ? -12.980 18.109 3.616 1.00 82.31 158 ASN A O 1
ATOM 1232 N N . LYS A 1 159 ? -11.322 17.039 2.558 1.00 90.81 159 LYS A N 1
ATOM 1233 C CA . LYS A 1 159 ? -12.193 16.010 1.964 1.00 90.81 159 LYS A CA 1
ATOM 1234 C C . LYS A 1 159 ? -12.293 14.767 2.866 1.00 90.81 159 LYS A C 1
ATOM 1236 O O . LYS A 1 159 ? -11.323 14.395 3.528 1.00 90.81 159 LYS A O 1
ATOM 1241 N N . ILE A 1 160 ? -13.463 14.118 2.882 1.00 94.69 160 ILE A N 1
ATOM 1242 C CA . ILE A 1 160 ? -13.637 12.758 3.422 1.00 94.69 160 ILE A CA 1
ATOM 1243 C C . ILE A 1 160 ? -13.171 11.766 2.354 1.00 94.69 160 ILE A C 1
ATOM 1245 O O . ILE A 1 160 ? -13.675 11.806 1.230 1.00 94.69 160 ILE A O 1
ATOM 1249 N N . LEU A 1 161 ? -12.211 10.906 2.690 1.00 95.38 161 LEU A N 1
ATOM 1250 C CA . LEU A 1 161 ? -11.529 10.048 1.719 1.00 95.38 161 LEU A CA 1
ATOM 1251 C C . LEU A 1 161 ? -11.800 8.563 1.959 1.00 95.38 161 LEU A C 1
ATOM 1253 O O . LEU A 1 161 ? -11.896 8.093 3.095 1.00 95.38 161 LEU A O 1
ATOM 1257 N N . SER A 1 162 ? -11.906 7.826 0.857 1.00 97.00 162 SER A N 1
ATOM 1258 C CA . SER A 1 162 ? -11.973 6.365 0.852 1.00 97.00 162 SER A CA 1
ATOM 1259 C C . SER A 1 162 ? -10.583 5.727 0.916 1.00 97.00 162 SER A C 1
ATOM 1261 O O . SER A 1 162 ? -9.579 6.333 0.535 1.00 97.00 162 SER A O 1
ATOM 1263 N N . ILE A 1 163 ? -10.536 4.458 1.330 1.00 97.62 163 ILE A N 1
ATOM 1264 C CA . ILE A 1 163 ? -9.329 3.626 1.241 1.00 97.62 163 ILE A CA 1
ATOM 1265 C C . ILE A 1 163 ? -8.782 3.546 -0.194 1.00 97.62 163 ILE A C 1
ATOM 1267 O O . ILE A 1 163 ? -7.576 3.655 -0.391 1.00 97.62 163 ILE A O 1
ATOM 1271 N N . ASP A 1 164 ? -9.656 3.427 -1.201 1.00 97.12 164 ASP A N 1
ATOM 1272 C CA . ASP A 1 164 ? -9.259 3.300 -2.610 1.00 97.12 164 ASP A CA 1
ATOM 1273 C C . ASP A 1 164 ? -8.576 4.578 -3.121 1.00 97.12 164 ASP A C 1
ATOM 1275 O O . ASP A 1 164 ? -7.570 4.514 -3.827 1.00 97.12 164 ASP A O 1
ATOM 1279 N N . GLU A 1 165 ? -9.066 5.751 -2.706 1.00 95.56 165 GLU A N 1
ATOM 1280 C CA . GLU A 1 165 ? -8.419 7.034 -2.995 1.00 95.56 165 GLU A CA 1
ATOM 1281 C C . GLU A 1 165 ? -7.067 7.158 -2.285 1.00 95.56 165 GLU A C 1
ATOM 1283 O O . GLU A 1 165 ? -6.083 7.518 -2.924 1.00 95.56 165 GLU A O 1
ATOM 1288 N N . LEU A 1 166 ? -6.981 6.860 -0.986 1.00 96.88 166 LEU A N 1
ATOM 1289 C CA . LEU A 1 166 ? -5.736 7.014 -0.220 1.00 96.88 166 LEU A CA 1
ATOM 1290 C C . LEU A 1 166 ? -4.643 6.058 -0.705 1.00 96.88 166 LEU A C 1
ATOM 1292 O O . LEU A 1 166 ? -3.531 6.491 -1.006 1.00 96.88 166 LEU A O 1
ATOM 1296 N N . VAL A 1 167 ? -4.973 4.778 -0.881 1.00 97.69 167 VAL A N 1
ATOM 1297 C CA . VAL A 1 167 ? -4.045 3.777 -1.419 1.00 97.69 167 VAL A CA 1
ATOM 1298 C C . VAL A 1 167 ? -3.698 4.094 -2.879 1.00 97.69 167 VAL A C 1
ATOM 1300 O O . VAL A 1 167 ? -2.547 3.945 -3.286 1.00 97.69 167 VAL A O 1
ATOM 1303 N N . GLY A 1 168 ? -4.642 4.613 -3.670 1.00 95.94 168 GLY A N 1
ATOM 1304 C CA . GLY A 1 168 ? -4.381 5.087 -5.031 1.00 95.94 168 GLY A CA 1
ATOM 1305 C C . GLY A 1 168 ? -3.413 6.269 -5.072 1.00 95.94 168 GLY A C 1
ATOM 1306 O O . GLY A 1 168 ? -2.536 6.340 -5.934 1.00 95.94 168 GLY A O 1
ATOM 1307 N N . ARG A 1 169 ? -3.503 7.184 -4.107 1.00 94.19 169 ARG A N 1
ATOM 1308 C CA . ARG A 1 169 ? -2.516 8.255 -3.946 1.00 94.19 169 ARG A CA 1
ATOM 1309 C C . ARG A 1 169 ? -1.168 7.722 -3.491 1.00 94.19 169 ARG A C 1
ATOM 1311 O O . ARG A 1 169 ? -0.167 8.171 -4.032 1.00 94.19 169 ARG A O 1
ATOM 1318 N N . ALA A 1 170 ? -1.118 6.751 -2.586 1.00 95.75 170 ALA A N 1
ATOM 1319 C CA . ALA A 1 170 ? 0.133 6.090 -2.222 1.00 95.75 170 ALA A CA 1
ATOM 1320 C C . ALA A 1 170 ? 0.793 5.442 -3.455 1.00 95.75 170 ALA A C 1
ATOM 1322 O O . ALA A 1 170 ? 1.973 5.644 -3.721 1.00 95.75 170 ALA A O 1
ATOM 1323 N N . LYS A 1 171 ? -0.013 4.757 -4.281 1.00 95.06 171 LYS A N 1
ATOM 1324 C CA . LYS A 1 171 ? 0.409 4.071 -5.511 1.00 95.06 171 LYS A CA 1
ATOM 1325 C C . LYS A 1 171 ? 1.083 4.997 -6.524 1.00 95.06 171 LY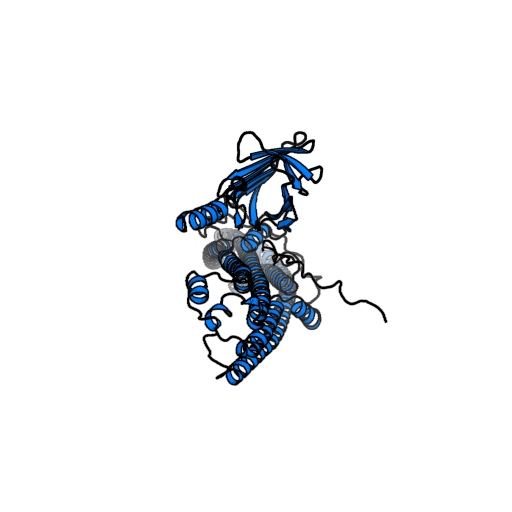S A C 1
ATOM 1327 O O . LYS A 1 171 ? 2.011 4.573 -7.215 1.00 95.06 171 LYS A O 1
ATOM 1332 N N . PHE A 1 172 ? 0.594 6.228 -6.665 1.00 92.38 172 PHE A N 1
ATOM 1333 C CA . PHE A 1 172 ? 1.048 7.131 -7.724 1.00 92.38 172 PHE A CA 1
ATOM 1334 C C . PHE A 1 172 ? 1.770 8.375 -7.207 1.00 92.38 172 PHE A C 1
ATOM 1336 O O . PHE A 1 172 ? 2.769 8.765 -7.792 1.00 92.38 172 PHE A O 1
ATOM 1343 N N . ASN A 1 173 ? 1.303 9.002 -6.138 1.00 91.19 173 ASN A N 1
ATOM 1344 C CA . ASN A 1 173 ? 1.690 10.359 -5.748 1.00 91.19 173 ASN A CA 1
ATOM 1345 C C . ASN A 1 173 ? 2.615 10.436 -4.532 1.00 91.19 173 ASN A C 1
ATOM 1347 O O . ASN A 1 173 ? 3.151 11.511 -4.279 1.00 91.19 173 ASN A O 1
ATOM 1351 N N . ASN A 1 174 ? 2.789 9.346 -3.781 1.00 93.38 174 ASN A N 1
ATOM 1352 C CA . ASN A 1 174 ? 3.724 9.300 -2.657 1.00 93.38 174 ASN A CA 1
ATOM 1353 C C . ASN A 1 174 ? 5.122 9.792 -3.088 1.00 93.38 174 ASN A C 1
ATOM 1355 O O . ASN A 1 174 ? 5.556 9.568 -4.226 1.00 93.38 174 ASN A O 1
ATOM 1359 N N . TYR A 1 175 ? 5.803 10.510 -2.194 1.00 90.88 175 TYR A N 1
ATOM 1360 C CA . TYR A 1 175 ? 7.082 11.153 -2.495 1.00 90.88 175 TYR A CA 1
ATOM 1361 C C . TYR A 1 175 ? 8.165 10.131 -2.850 1.00 90.88 175 TYR A C 1
ATOM 1363 O O . TYR A 1 175 ? 8.804 10.276 -3.892 1.00 90.88 175 TYR A O 1
ATOM 1371 N N . THR A 1 176 ? 8.290 9.062 -2.061 1.00 93.56 176 THR A N 1
ATOM 1372 C CA . THR A 1 176 ? 9.224 7.953 -2.295 1.00 93.56 176 THR A CA 1
ATOM 1373 C C . THR A 1 176 ? 8.926 7.262 -3.624 1.00 93.56 176 THR A C 1
ATOM 1375 O O . THR A 1 176 ? 9.825 7.032 -4.428 1.00 93.56 176 THR A O 1
ATOM 1378 N N . VAL A 1 177 ? 7.645 7.013 -3.928 1.00 92.75 177 VAL A N 1
ATOM 1379 C CA . VAL A 1 177 ? 7.231 6.455 -5.229 1.00 92.75 177 VAL A CA 1
ATOM 1380 C C . VAL A 1 177 ? 7.578 7.402 -6.379 1.00 92.75 177 VAL A C 1
ATOM 1382 O O . VAL A 1 177 ? 7.957 6.971 -7.465 1.00 92.75 177 VAL A O 1
ATOM 1385 N N . THR A 1 178 ? 7.455 8.710 -6.191 1.00 89.06 178 THR A N 1
ATOM 1386 C CA . THR A 1 178 ? 7.797 9.667 -7.248 1.00 89.06 178 THR A CA 1
ATOM 1387 C C . THR A 1 178 ? 9.303 9.706 -7.491 1.00 89.06 178 THR A C 1
ATOM 1389 O O . THR A 1 178 ? 9.720 9.614 -8.645 1.00 89.06 178 THR A O 1
ATOM 1392 N N . GLU A 1 179 ? 10.112 9.746 -6.435 1.00 90.75 179 GLU A N 1
ATOM 1393 C CA . GLU A 1 179 ? 11.571 9.670 -6.530 1.00 90.75 179 GLU A CA 1
ATOM 1394 C C . GLU A 1 179 ? 12.028 8.395 -7.249 1.00 90.75 179 GLU A C 1
ATOM 1396 O O . GLU A 1 179 ? 12.804 8.448 -8.202 1.00 90.75 179 GLU A O 1
ATOM 1401 N N . GLU A 1 180 ? 11.499 7.246 -6.846 1.00 92.50 180 GLU A N 1
ATOM 1402 C CA . GLU A 1 180 ? 11.923 5.956 -7.386 1.00 92.50 180 GLU A CA 1
ATOM 1403 C C . GLU A 1 180 ? 11.446 5.745 -8.826 1.00 92.50 180 GLU A C 1
ATOM 1405 O O . GLU A 1 180 ? 12.153 5.164 -9.649 1.00 92.50 180 GLU A O 1
ATOM 1410 N N . SER A 1 181 ? 10.315 6.344 -9.211 1.00 90.06 181 SER A N 1
ATOM 1411 C CA . SER A 1 181 ? 9.915 6.376 -10.622 1.00 90.06 181 SER A CA 1
ATOM 1412 C C . SER A 1 181 ? 10.915 7.133 -11.508 1.00 90.06 181 SER A C 1
ATOM 1414 O O . SER A 1 181 ? 11.140 6.743 -12.656 1.00 90.06 181 SER A O 1
ATOM 1416 N N . GLU A 1 182 ? 11.557 8.182 -10.979 1.00 86.81 182 GLU A N 1
ATOM 1417 C CA . GLU A 1 182 ? 12.608 8.911 -11.692 1.00 86.81 182 GLU A CA 1
ATOM 1418 C C . GLU A 1 182 ? 13.884 8.070 -11.799 1.00 86.81 182 GLU A C 1
ATOM 1420 O O . GLU A 1 182 ? 14.550 8.111 -12.834 1.00 86.81 182 GLU A O 1
ATOM 1425 N N . ARG A 1 183 ? 14.208 7.251 -10.788 1.00 91.56 183 ARG A N 1
ATOM 1426 C CA . ARG A 1 183 ? 15.330 6.299 -10.867 1.00 91.56 183 ARG A CA 1
ATOM 1427 C C . ARG A 1 183 ? 15.097 5.251 -11.953 1.00 91.56 183 ARG A C 1
ATOM 1429 O O . ARG A 1 183 ? 15.979 5.036 -12.786 1.00 91.56 183 ARG A O 1
ATOM 1436 N N . VAL A 1 184 ? 13.885 4.699 -12.051 1.00 92.44 184 VAL A N 1
ATOM 1437 C CA . VAL A 1 184 ? 13.504 3.789 -13.149 1.00 92.44 184 VAL A CA 1
ATOM 1438 C C . VAL A 1 184 ? 13.618 4.481 -14.512 1.00 92.44 184 VAL A C 1
ATOM 1440 O O . VAL A 1 184 ? 14.128 3.895 -15.470 1.00 92.44 184 VAL A O 1
ATOM 1443 N N . PHE A 1 185 ? 13.192 5.742 -14.620 1.00 88.44 185 PHE A N 1
ATOM 1444 C CA . PHE A 1 185 ? 13.347 6.521 -15.850 1.00 88.44 185 PHE A CA 1
ATOM 1445 C C . PHE A 1 185 ? 14.824 6.746 -16.214 1.00 88.44 185 PHE A C 1
ATOM 1447 O O . PHE A 1 185 ? 15.213 6.577 -17.374 1.00 88.44 185 PHE A O 1
ATOM 1454 N N . GLN A 1 186 ? 15.675 7.074 -15.240 1.00 88.56 186 GLN A N 1
ATOM 1455 C CA . GLN A 1 186 ? 17.119 7.213 -15.443 1.00 88.56 186 GLN A CA 1
ATOM 1456 C C . GLN A 1 186 ? 17.750 5.892 -15.896 1.00 88.56 186 GLN A C 1
ATOM 1458 O O . GLN A 1 186 ? 18.511 5.882 -16.869 1.00 88.56 186 GLN A O 1
ATOM 1463 N N . ALA A 1 187 ? 17.375 4.772 -15.273 1.00 92.06 187 ALA A N 1
ATOM 1464 C CA . ALA A 1 187 ? 17.799 3.437 -15.683 1.00 92.06 187 ALA A CA 1
ATOM 1465 C C . ALA A 1 187 ? 17.366 3.132 -17.127 1.00 92.06 187 ALA A C 1
ATOM 1467 O O . ALA A 1 187 ? 18.177 2.672 -17.933 1.00 92.06 187 ALA A O 1
ATOM 1468 N N . GLN A 1 188 ? 16.145 3.506 -17.518 1.00 90.94 188 GLN A N 1
ATOM 1469 C CA . GLN A 1 188 ? 15.673 3.371 -18.898 1.00 90.94 188 GLN A CA 1
ATOM 1470 C C . GLN A 1 188 ? 16.524 4.193 -19.881 1.00 90.94 188 GLN A C 1
ATOM 1472 O O . GLN A 1 188 ? 16.916 3.703 -20.944 1.00 90.94 188 GLN A O 1
ATOM 1477 N N . LYS A 1 189 ? 16.839 5.452 -19.550 1.00 87.88 189 LYS A N 1
ATOM 1478 C CA . LYS A 1 189 ? 17.687 6.302 -20.403 1.00 87.88 189 LYS A CA 1
ATOM 1479 C C . LYS A 1 189 ? 19.132 5.802 -20.456 1.00 87.88 189 LYS A C 1
ATOM 1481 O O . LYS A 1 189 ? 19.769 5.947 -21.502 1.00 87.88 189 LYS A O 1
ATOM 1486 N N . SER A 1 190 ? 19.616 5.133 -19.408 1.00 90.44 190 SER A N 1
ATOM 1487 C CA . SER A 1 190 ? 20.932 4.485 -19.402 1.00 90.44 190 SER A CA 1
ATOM 1488 C C . SER A 1 190 ? 21.063 3.404 -20.487 1.00 90.44 190 SER A C 1
ATOM 1490 O O . SER A 1 190 ? 22.116 3.321 -21.117 1.00 90.44 190 SER A O 1
ATOM 1492 N N . ILE A 1 191 ? 19.980 2.683 -20.823 1.00 91.88 191 ILE A N 1
ATOM 1493 C CA . ILE A 1 191 ? 19.955 1.742 -21.962 1.00 91.88 191 ILE A CA 1
ATOM 1494 C C . ILE A 1 191 ? 20.216 2.485 -23.273 1.00 91.88 191 ILE A C 1
ATOM 1496 O O . ILE A 1 191 ? 20.982 2.026 -24.121 1.00 91.88 191 ILE A O 1
ATOM 1500 N N . GLY A 1 192 ? 19.582 3.647 -23.458 1.00 87.69 192 GLY A N 1
ATOM 1501 C CA . GLY A 1 192 ? 19.776 4.488 -24.639 1.00 87.69 192 GLY A CA 1
ATOM 1502 C C . GLY A 1 192 ? 21.215 4.987 -24.764 1.00 87.69 192 GLY A C 1
ATOM 1503 O O . GLY A 1 192 ? 21.777 4.966 -25.859 1.00 87.69 192 GLY A O 1
ATOM 1504 N N . VAL A 1 193 ? 21.830 5.364 -23.640 1.00 88.12 193 VAL A N 1
ATOM 1505 C CA . VAL A 1 193 ? 23.249 5.743 -23.570 1.00 88.12 193 VAL A CA 1
ATOM 1506 C C . VAL A 1 193 ? 24.151 4.551 -23.902 1.00 88.12 193 VAL A C 1
ATOM 1508 O O . VAL A 1 193 ? 25.040 4.681 -24.742 1.00 88.12 193 VAL A O 1
ATOM 1511 N N . ALA A 1 194 ? 23.900 3.379 -23.312 1.00 87.56 194 ALA A N 1
ATOM 1512 C CA . ALA A 1 194 ? 24.653 2.158 -23.589 1.00 87.56 194 ALA A CA 1
ATOM 1513 C C . ALA A 1 194 ? 24.535 1.742 -25.064 1.00 87.56 194 ALA A C 1
ATOM 1515 O O . ALA A 1 194 ? 25.537 1.425 -25.699 1.00 87.56 194 ALA A O 1
ATOM 1516 N N . ARG A 1 195 ? 23.342 1.866 -25.656 1.00 88.44 195 ARG A N 1
ATOM 1517 C CA . ARG A 1 195 ? 23.129 1.663 -27.093 1.00 88.44 195 ARG A CA 1
ATOM 1518 C C . ARG A 1 195 ? 23.869 2.701 -27.935 1.00 88.44 195 ARG A C 1
ATOM 1520 O O . ARG A 1 195 ? 24.436 2.361 -28.964 1.00 88.44 195 ARG A O 1
ATOM 1527 N N . GLY A 1 196 ? 23.869 3.966 -27.520 1.00 85.38 196 GLY A N 1
ATOM 1528 C CA . GLY A 1 196 ? 24.619 5.031 -28.187 1.00 85.38 196 GLY A CA 1
ATOM 1529 C C . GLY A 1 196 ? 26.127 4.771 -28.194 1.00 85.38 196 GLY A C 1
ATOM 1530 O O . GLY A 1 196 ? 26.796 5.126 -29.157 1.00 85.38 196 GLY A O 1
ATOM 1531 N N . ASN A 1 197 ? 26.648 4.086 -27.173 1.00 84.56 197 ASN A N 1
ATOM 1532 C CA . ASN A 1 197 ? 28.043 3.650 -27.128 1.00 84.56 197 ASN A CA 1
ATOM 1533 C C . ASN A 1 197 ? 28.369 2.525 -28.125 1.00 84.56 197 ASN A C 1
ATOM 1535 O O . ASN A 1 197 ? 29.543 2.331 -28.408 1.00 84.56 197 ASN A O 1
ATOM 1539 N N . LEU A 1 198 ? 27.374 1.829 -28.691 1.00 85.00 198 LEU A N 1
ATOM 1540 C CA . LEU A 1 198 ? 27.582 0.889 -29.803 1.00 85.00 198 LEU A CA 1
ATOM 1541 C C . LEU A 1 198 ? 27.771 1.607 -31.146 1.00 85.00 198 LEU A C 1
ATOM 1543 O O . LEU A 1 198 ? 28.259 1.010 -32.102 1.00 85.00 198 LEU A O 1
ATOM 1547 N N . LEU A 1 199 ? 27.361 2.873 -31.251 1.00 84.50 199 LEU A N 1
ATOM 1548 C CA . LEU A 1 199 ? 27.462 3.633 -32.491 1.00 84.50 199 LEU A CA 1
ATOM 1549 C C . LEU A 1 199 ? 28.829 4.327 -32.601 1.00 84.50 199 LEU A C 1
ATOM 1551 O O . LEU A 1 199 ? 29.350 4.802 -31.590 1.00 84.50 199 LEU A O 1
ATOM 1555 N N . PRO A 1 200 ? 29.385 4.449 -33.821 1.00 75.62 200 PRO A N 1
ATOM 1556 C CA . PRO A 1 200 ? 30.591 5.231 -34.082 1.00 75.62 200 PRO A CA 1
ATOM 1557 C C . PRO A 1 200 ? 30.507 6.632 -33.473 1.00 75.62 200 PRO A C 1
ATOM 1559 O O . PRO A 1 200 ? 29.584 7.395 -33.780 1.00 75.62 200 PRO A O 1
ATOM 1562 N N . LYS A 1 201 ? 31.487 7.007 -32.648 1.00 75.88 201 LYS A N 1
ATOM 1563 C CA . LYS A 1 201 ? 31.583 8.368 -32.115 1.00 75.88 201 LYS A CA 1
ATOM 1564 C C . LYS A 1 201 ? 32.536 9.156 -32.996 1.00 75.88 201 LYS A C 1
ATOM 1566 O O . LYS A 1 201 ? 33.742 9.123 -32.807 1.00 75.88 201 LYS A O 1
ATOM 1571 N N . LEU A 1 202 ? 32.011 9.899 -33.966 1.00 67.25 202 LEU A N 1
ATOM 1572 C CA . LEU A 1 202 ? 32.839 10.803 -34.767 1.00 67.25 202 LEU A CA 1
ATOM 1573 C C . LEU A 1 202 ? 33.255 12.011 -33.915 1.00 67.25 202 LEU A C 1
ATOM 1575 O O . LEU A 1 202 ? 32.602 13.053 -33.927 1.00 67.25 202 LEU A O 1
ATOM 1579 N N . SER A 1 203 ? 34.331 11.869 -33.141 1.00 67.00 203 SER A N 1
ATOM 1580 C CA . SER A 1 203 ? 34.957 13.004 -32.468 1.00 67.00 203 SER A CA 1
ATOM 1581 C C . SER A 1 203 ? 35.855 13.758 -33.456 1.00 67.00 203 SER A C 1
ATOM 1583 O O . SER A 1 203 ? 36.468 13.157 -34.341 1.00 67.00 203 SER A O 1
ATOM 1585 N N . LEU A 1 204 ? 35.976 15.082 -33.307 1.00 64.06 204 LEU A N 1
ATOM 1586 C CA . LEU A 1 204 ? 36.861 15.892 -34.158 1.00 64.06 204 LEU A CA 1
ATOM 1587 C C . LEU A 1 204 ? 38.323 15.405 -34.082 1.00 64.06 204 LEU A C 1
ATOM 1589 O O . LEU A 1 204 ? 39.050 15.482 -35.066 1.00 64.06 204 LEU A O 1
ATOM 1593 N N . LYS A 1 205 ? 38.728 14.834 -32.936 1.00 63.09 205 LYS A N 1
ATOM 1594 C CA . LYS A 1 205 ? 40.036 14.190 -32.745 1.00 63.09 205 LYS A CA 1
ATOM 1595 C C . LYS A 1 205 ? 40.178 12.907 -33.559 1.00 63.09 205 LYS A C 1
ATOM 1597 O O . LYS A 1 205 ? 41.229 12.699 -34.140 1.00 63.09 205 LYS A O 1
ATOM 1602 N N . SER A 1 206 ? 39.131 12.094 -33.655 1.00 61.12 206 SER A N 1
ATOM 1603 C CA . SER A 1 206 ? 39.120 10.875 -34.475 1.00 61.12 206 SER A CA 1
ATOM 1604 C C . SER A 1 206 ? 39.194 11.215 -35.965 1.00 61.12 206 SER A C 1
ATOM 1606 O O . SER A 1 206 ? 39.899 10.552 -36.718 1.00 61.12 206 SER A O 1
ATOM 1608 N N . LEU A 1 207 ? 38.537 12.303 -36.387 1.00 61.12 207 LEU A N 1
ATOM 1609 C CA . LEU A 1 207 ? 38.626 12.813 -37.758 1.00 61.12 207 LEU A CA 1
ATOM 1610 C C . LEU A 1 207 ? 40.034 13.348 -38.086 1.00 61.12 207 LEU A C 1
ATOM 1612 O O . LEU A 1 207 ? 40.534 13.143 -39.189 1.00 61.12 207 LEU A O 1
ATOM 1616 N N . LEU A 1 208 ? 40.678 14.014 -37.121 1.00 60.72 208 LEU A N 1
ATOM 1617 C CA . LEU A 1 208 ? 42.060 14.486 -37.238 1.00 60.72 208 LEU A CA 1
ATOM 1618 C C . LEU A 1 208 ? 43.073 13.330 -37.180 1.00 60.72 208 LEU A C 1
ATOM 1620 O O . LEU A 1 208 ? 44.006 13.335 -37.970 1.00 60.72 208 LEU A O 1
ATOM 1624 N N . GLY A 1 209 ? 42.861 12.319 -36.333 1.00 61.38 209 GLY A N 1
ATOM 1625 C CA . GLY A 1 209 ? 43.703 11.119 -36.222 1.00 61.38 209 GLY A CA 1
ATOM 1626 C C . GLY A 1 209 ? 43.734 10.294 -37.511 1.00 61.38 209 GLY A C 1
ATOM 1627 O O . GLY A 1 209 ? 44.805 9.900 -37.974 1.00 61.38 209 GLY A O 1
ATOM 1628 N N . LEU A 1 210 ? 42.573 10.150 -38.167 1.00 60.25 210 LEU A N 1
ATOM 1629 C CA . LEU A 1 210 ? 42.463 9.577 -39.515 1.00 60.25 210 LEU A CA 1
ATOM 1630 C C . LEU A 1 210 ? 43.227 10.395 -40.571 1.00 60.25 210 LEU A C 1
ATOM 1632 O O . LEU A 1 210 ? 43.724 9.828 -41.539 1.00 60.25 210 LEU A O 1
ATOM 1636 N N . ALA A 1 211 ? 43.339 11.716 -40.393 1.00 60.53 211 ALA A N 1
ATOM 1637 C CA . ALA A 1 211 ? 44.083 12.595 -41.294 1.00 60.53 211 ALA A CA 1
ATOM 1638 C C . ALA A 1 211 ? 45.598 12.625 -41.005 1.00 60.53 211 ALA A C 1
ATOM 1640 O O . ALA A 1 211 ? 46.378 12.910 -41.912 1.00 60.53 211 ALA A O 1
ATOM 1641 N N . THR A 1 212 ? 46.023 12.329 -39.770 1.00 68.00 212 THR A N 1
ATOM 1642 C CA . THR A 1 212 ? 47.436 12.314 -39.347 1.00 68.00 212 THR A CA 1
ATOM 1643 C C . THR A 1 212 ? 48.082 10.926 -39.376 1.00 68.00 212 THR A C 1
ATOM 1645 O O . THR A 1 212 ? 49.277 10.821 -39.114 1.00 68.00 212 THR A O 1
ATOM 1648 N N . GLY A 1 213 ? 47.332 9.870 -39.715 1.00 60.38 213 GLY A N 1
ATOM 1649 C CA . GLY A 1 213 ? 47.852 8.506 -39.881 1.00 60.38 213 GLY A CA 1
ATOM 1650 C C . GLY A 1 213 ? 47.925 7.666 -38.599 1.00 60.38 213 GLY A C 1
ATOM 1651 O O . GLY A 1 213 ? 48.576 6.624 -38.605 1.00 60.38 213 GLY A O 1
ATOM 1652 N N . ASP A 1 214 ? 47.256 8.081 -37.519 1.00 61.47 214 ASP A N 1
ATOM 1653 C CA . ASP A 1 214 ? 47.126 7.281 -36.293 1.00 61.47 214 ASP A CA 1
ATOM 1654 C C . ASP A 1 214 ? 45.858 6.418 -36.368 1.00 61.47 214 ASP A C 1
ATOM 1656 O O . ASP A 1 214 ? 44.781 6.772 -35.888 1.00 61.47 214 ASP A O 1
ATOM 1660 N N . TYR A 1 215 ? 45.972 5.293 -37.074 1.00 59.41 215 TYR A N 1
ATOM 1661 C CA . TYR A 1 215 ? 44.839 4.413 -37.363 1.00 59.41 215 TYR A CA 1
ATOM 1662 C C . TYR A 1 215 ? 44.378 3.603 -36.145 1.00 59.41 215 TYR A C 1
ATOM 1664 O O . TYR A 1 215 ? 43.221 3.196 -36.093 1.00 59.41 215 TYR A O 1
ATOM 1672 N N . VAL A 1 216 ? 45.247 3.371 -35.158 1.00 58.72 216 VAL A N 1
ATOM 1673 C CA . VAL A 1 216 ? 44.947 2.486 -34.019 1.00 58.72 216 VAL A CA 1
ATOM 1674 C C . VAL A 1 216 ? 43.992 3.166 -33.036 1.00 58.72 216 VAL A C 1
ATOM 1676 O O . VAL A 1 216 ? 42.999 2.557 -32.646 1.00 58.72 216 VAL A O 1
ATOM 1679 N N . SER A 1 217 ? 44.221 4.445 -32.721 1.00 56.12 217 SER A N 1
ATOM 1680 C CA . SER A 1 217 ? 43.315 5.258 -31.890 1.00 56.12 217 SER A CA 1
ATOM 1681 C C . SER A 1 217 ? 42.040 5.696 -32.627 1.00 56.12 217 SER A C 1
ATOM 1683 O O . SER A 1 217 ? 41.062 6.118 -32.016 1.00 56.12 217 SER A O 1
ATOM 1685 N N . ALA A 1 218 ? 42.022 5.597 -33.959 1.00 57.19 218 ALA A N 1
ATOM 1686 C CA . ALA A 1 218 ? 40.834 5.870 -34.754 1.00 57.19 218 ALA A CA 1
ATOM 1687 C C . ALA A 1 218 ? 39.872 4.668 -34.815 1.00 57.19 218 ALA A C 1
ATOM 1689 O O . ALA A 1 218 ? 38.663 4.876 -34.882 1.00 57.19 218 ALA A O 1
ATOM 1690 N N . VAL A 1 219 ? 40.359 3.420 -34.785 1.00 56.38 219 VAL A N 1
ATOM 1691 C CA . VAL A 1 219 ? 39.517 2.218 -34.966 1.00 56.38 219 VAL A CA 1
ATOM 1692 C C . VAL A 1 219 ? 38.582 1.956 -33.781 1.00 56.38 219 VAL A C 1
ATOM 1694 O O . VAL A 1 219 ? 37.408 1.660 -34.016 1.00 56.38 219 VAL A O 1
ATOM 1697 N N . GLY A 1 220 ? 39.045 2.105 -32.534 1.00 55.88 220 GLY A N 1
ATOM 1698 C CA . GLY A 1 220 ? 38.194 1.888 -31.354 1.00 55.88 220 GLY A CA 1
ATOM 1699 C C . GLY A 1 220 ? 37.049 2.903 -31.267 1.00 55.88 220 GLY A C 1
ATOM 1700 O O . GLY A 1 220 ? 35.887 2.545 -31.065 1.00 55.88 220 GLY A O 1
ATOM 1701 N N . THR A 1 221 ? 37.346 4.157 -31.600 1.00 59.56 221 THR A N 1
ATOM 1702 C CA . THR A 1 221 ? 36.365 5.244 -31.616 1.00 59.56 221 THR A CA 1
ATOM 1703 C C . THR A 1 221 ? 35.405 5.195 -32.826 1.00 59.56 221 THR A C 1
ATOM 1705 O O . THR A 1 221 ? 34.245 5.617 -32.730 1.00 59.56 221 THR A O 1
ATOM 1708 N N . VAL A 1 222 ? 35.856 4.678 -33.978 1.00 61.78 222 VAL A N 1
ATOM 1709 C CA . VAL A 1 222 ? 35.066 4.624 -35.225 1.00 61.78 222 VAL A CA 1
ATOM 1710 C C . VAL A 1 222 ? 34.203 3.364 -35.323 1.00 61.78 222 VAL A C 1
ATOM 1712 O O . VAL A 1 222 ? 33.146 3.434 -35.942 1.00 61.78 222 VAL A O 1
ATOM 1715 N N . LEU A 1 223 ? 34.576 2.235 -34.710 1.00 72.00 223 LEU A N 1
ATOM 1716 C CA . LEU A 1 223 ? 33.815 0.978 -34.811 1.00 72.00 223 LEU A CA 1
ATOM 1717 C C . LEU A 1 223 ? 33.571 0.303 -33.441 1.00 72.00 223 LEU A C 1
ATOM 1719 O O . LEU A 1 223 ? 33.888 -0.877 -33.275 1.00 72.00 223 LEU A O 1
ATOM 1723 N N . PRO A 1 224 ? 32.952 0.989 -32.458 1.00 66.94 224 PRO A N 1
ATOM 1724 C CA . PRO A 1 224 ? 32.762 0.444 -31.110 1.00 66.94 224 PRO A CA 1
ATOM 1725 C C . PRO A 1 224 ? 31.855 -0.801 -31.061 1.00 66.94 224 PRO A C 1
ATOM 1727 O O . PRO A 1 224 ? 31.931 -1.589 -30.119 1.00 66.94 224 PRO A O 1
ATOM 1730 N N . PHE A 1 225 ? 31.030 -1.025 -32.090 1.00 76.62 225 PHE A N 1
ATOM 1731 C CA . PHE A 1 225 ? 30.217 -2.235 -32.244 1.00 76.62 225 PHE A CA 1
ATOM 1732 C C . PHE A 1 225 ? 31.031 -3.504 -32.538 1.00 76.62 225 PHE A C 1
ATOM 1734 O O . PHE A 1 225 ? 30.481 -4.597 -32.420 1.00 76.62 225 PHE A O 1
ATOM 1741 N N . LEU A 1 226 ? 32.302 -3.393 -32.940 1.00 79.06 226 LEU A N 1
ATOM 1742 C CA . LEU A 1 226 ? 33.158 -4.562 -33.169 1.00 79.06 226 LEU A CA 1
ATOM 1743 C C . LEU A 1 226 ? 33.632 -5.209 -31.864 1.00 79.06 226 LEU A C 1
ATOM 1745 O O . LEU A 1 226 ? 34.054 -6.362 -31.886 1.00 79.06 226 LEU A O 1
ATOM 1749 N N . PHE A 1 227 ? 33.537 -4.500 -30.736 1.00 82.56 227 PHE A N 1
ATOM 1750 C CA . PHE A 1 227 ? 33.963 -5.000 -29.433 1.00 82.56 227 PHE A CA 1
ATOM 1751 C C . PHE A 1 227 ? 32.780 -5.656 -28.709 1.00 82.56 227 PHE A C 1
ATOM 1753 O O . PHE A 1 227 ? 31.837 -4.955 -28.320 1.00 82.56 227 PHE A O 1
ATOM 1760 N N . PRO A 1 228 ? 32.806 -6.984 -28.472 1.00 86.56 228 PRO A N 1
ATOM 1761 C CA . PRO A 1 228 ? 31.698 -7.685 -27.821 1.00 86.56 228 PRO A CA 1
ATOM 1762 C C . PRO A 1 228 ? 31.368 -7.138 -26.426 1.00 86.56 228 PRO A C 1
ATOM 1764 O O . PRO A 1 228 ? 30.211 -7.175 -26.016 1.00 86.56 228 PRO A O 1
ATOM 1767 N N . GLY A 1 229 ? 32.353 -6.573 -25.717 1.00 86.38 229 GLY A N 1
ATOM 1768 C CA . GLY A 1 229 ? 32.155 -5.950 -24.404 1.00 86.38 229 GLY A CA 1
ATOM 1769 C C . GLY A 1 229 ? 31.053 -4.884 -24.399 1.00 86.38 229 GLY A C 1
ATOM 1770 O O . GLY A 1 229 ? 30.193 -4.898 -23.522 1.00 86.38 229 GLY A O 1
ATOM 1771 N N . ASN A 1 230 ? 30.988 -4.030 -25.427 1.00 87.56 230 ASN A N 1
ATOM 1772 C CA . ASN A 1 230 ? 29.963 -2.985 -25.512 1.00 87.56 230 ASN A CA 1
ATOM 1773 C C . ASN A 1 230 ? 28.545 -3.559 -25.687 1.00 87.56 230 ASN A C 1
ATOM 1775 O O . ASN A 1 230 ? 27.580 -2.982 -25.179 1.00 87.56 230 ASN A O 1
ATOM 1779 N N . TRP A 1 231 ? 28.404 -4.703 -26.367 1.00 91.00 231 TRP A N 1
ATOM 1780 C CA . TRP A 1 231 ? 27.119 -5.398 -26.510 1.00 91.00 231 TRP A CA 1
ATOM 1781 C C . TRP A 1 231 ? 26.650 -5.981 -25.182 1.00 91.00 231 TRP A C 1
ATOM 1783 O O . TRP A 1 231 ? 25.500 -5.765 -24.803 1.00 91.00 231 TRP A O 1
ATOM 1793 N N . TYR A 1 232 ? 27.551 -6.634 -24.444 1.00 92.81 232 TYR A N 1
ATOM 1794 C CA . TYR A 1 232 ? 27.253 -7.142 -23.104 1.00 92.81 232 TYR A CA 1
ATOM 1795 C C . TYR A 1 232 ? 26.938 -6.015 -22.121 1.00 92.81 232 TYR A C 1
ATOM 1797 O O . TYR A 1 232 ? 26.030 -6.153 -21.310 1.00 92.81 232 TYR A O 1
ATOM 1805 N N . LYS A 1 233 ? 27.600 -4.861 -22.231 1.00 90.81 233 LYS A N 1
ATOM 1806 C CA . LYS A 1 233 ? 27.270 -3.676 -21.430 1.00 90.81 233 LYS A CA 1
ATOM 1807 C C . LYS A 1 233 ? 25.854 -3.165 -21.702 1.00 90.81 233 LYS A C 1
ATOM 1809 O O . LYS A 1 233 ? 25.125 -2.805 -20.778 1.00 90.81 233 LYS A O 1
ATOM 1814 N N . TRP A 1 234 ? 25.448 -3.133 -22.971 1.00 93.19 234 TRP A N 1
ATOM 1815 C CA . TRP A 1 234 ? 24.080 -2.780 -23.348 1.00 93.19 234 TRP A CA 1
ATOM 1816 C C . TRP A 1 234 ? 23.064 -3.811 -22.845 1.00 93.19 234 TRP A C 1
ATOM 1818 O O . TRP A 1 234 ? 22.044 -3.423 -22.280 1.00 93.19 234 TRP A O 1
ATOM 1828 N N . GLU A 1 235 ? 23.346 -5.104 -22.979 1.00 93.88 235 GLU A N 1
ATOM 1829 C CA . GLU A 1 235 ? 22.495 -6.175 -22.452 1.00 93.88 235 GLU A CA 1
ATOM 1830 C C . GLU A 1 235 ? 22.368 -6.100 -20.919 1.00 93.88 235 GLU A C 1
ATOM 1832 O O . GLU A 1 235 ? 21.255 -6.072 -20.399 1.00 93.88 235 GLU A O 1
ATOM 1837 N N . ALA A 1 236 ? 23.477 -5.919 -20.197 1.00 93.75 236 ALA A N 1
ATOM 1838 C CA . ALA A 1 236 ? 23.479 -5.735 -18.747 1.00 93.75 236 ALA A CA 1
ATOM 1839 C C . ALA A 1 236 ? 22.655 -4.508 -18.321 1.00 93.75 236 ALA A C 1
ATOM 1841 O O . ALA A 1 236 ? 21.924 -4.576 -17.337 1.00 93.75 236 ALA A O 1
ATOM 1842 N N . SER A 1 237 ? 22.701 -3.406 -19.083 1.00 94.50 237 SER A N 1
ATOM 1843 C CA . SER A 1 237 ? 21.883 -2.217 -18.793 1.00 94.50 237 SER A CA 1
ATOM 1844 C C . SER A 1 237 ? 20.373 -2.473 -18.897 1.00 94.50 237 SER A C 1
ATOM 1846 O O . SER A 1 237 ? 19.602 -1.848 -18.170 1.00 94.50 237 SER A O 1
ATOM 1848 N N . LYS A 1 238 ? 19.938 -3.411 -19.753 1.00 95.00 238 LYS A N 1
ATOM 1849 C CA . LYS A 1 238 ? 18.527 -3.820 -19.826 1.00 95.00 238 LYS A CA 1
ATOM 1850 C C . LYS A 1 238 ? 18.121 -4.615 -18.597 1.00 95.00 238 LYS A C 1
ATOM 1852 O O . LYS A 1 238 ? 17.092 -4.319 -18.002 1.00 95.00 238 LYS A O 1
ATOM 1857 N N . GLU A 1 239 ? 18.944 -5.581 -18.198 1.00 96.12 239 GLU A N 1
ATOM 1858 C CA . GLU A 1 239 ? 18.701 -6.386 -16.998 1.00 96.12 239 GLU A CA 1
ATOM 1859 C C . GLU A 1 239 ? 18.678 -5.501 -15.738 1.00 96.12 239 GLU A C 1
ATOM 1861 O O . GLU A 1 239 ? 17.786 -5.645 -14.907 1.00 96.12 239 GLU A O 1
ATOM 1866 N N . LEU A 1 240 ? 19.574 -4.510 -15.631 1.00 95.25 240 LEU A N 1
ATOM 1867 C CA . LEU A 1 240 ? 19.544 -3.514 -14.550 1.00 95.25 240 LEU A CA 1
ATOM 1868 C C . LEU A 1 240 ? 18.250 -2.693 -14.553 1.00 95.25 240 LEU A C 1
ATOM 1870 O O . LEU A 1 240 ? 17.636 -2.519 -13.510 1.00 95.25 240 LEU A O 1
ATOM 1874 N N . TYR A 1 241 ? 17.789 -2.228 -15.714 1.00 95.44 241 TYR A N 1
ATOM 1875 C CA . TYR A 1 241 ? 16.504 -1.534 -15.807 1.00 95.44 241 TYR A CA 1
ATOM 1876 C C . TYR A 1 241 ? 15.323 -2.416 -15.366 1.00 95.44 241 TYR A C 1
ATOM 1878 O O . TYR A 1 241 ? 14.439 -1.931 -14.663 1.00 95.44 241 TYR A O 1
ATOM 1886 N N . GLN A 1 242 ? 15.312 -3.705 -15.723 1.00 95.62 242 GLN A N 1
ATOM 1887 C CA . GLN A 1 242 ? 14.279 -4.640 -15.258 1.00 95.62 242 GLN A CA 1
ATOM 1888 C C . GLN A 1 242 ? 14.362 -4.882 -13.740 1.00 95.62 242 GLN A C 1
ATOM 1890 O O . GLN A 1 242 ? 13.330 -4.979 -13.067 1.00 95.62 242 GLN A O 1
ATOM 1895 N N . ALA A 1 243 ? 15.572 -4.916 -13.173 1.00 96.38 243 ALA A N 1
ATOM 1896 C CA . ALA A 1 243 ? 15.768 -4.967 -11.727 1.00 96.38 243 ALA A CA 1
ATOM 1897 C C . ALA A 1 243 ? 15.206 -3.718 -11.027 1.00 96.38 243 ALA A C 1
ATOM 1899 O O . ALA A 1 243 ? 14.461 -3.855 -10.057 1.00 96.38 243 ALA A O 1
ATOM 1900 N N . GLU A 1 244 ? 15.487 -2.521 -11.545 1.00 96.12 244 GLU A N 1
ATOM 1901 C CA . GLU A 1 244 ? 14.957 -1.260 -11.005 1.00 96.12 244 GLU A CA 1
ATOM 1902 C C . GLU A 1 244 ? 13.431 -1.193 -11.124 1.00 96.12 244 GLU A C 1
ATOM 1904 O O . GLU A 1 244 ? 12.734 -0.835 -10.178 1.00 96.12 244 GLU A O 1
ATOM 1909 N N . LYS A 1 245 ? 12.882 -1.617 -12.267 1.00 95.50 245 LYS A N 1
ATOM 1910 C CA . LYS A 1 245 ? 11.435 -1.684 -12.509 1.00 95.50 245 LYS A CA 1
ATOM 1911 C C . LYS A 1 245 ? 10.712 -2.551 -11.473 1.00 95.50 245 LYS A C 1
ATOM 1913 O O . LYS A 1 245 ? 9.665 -2.161 -10.957 1.00 95.50 245 LYS A O 1
ATOM 1918 N N . THR A 1 246 ? 11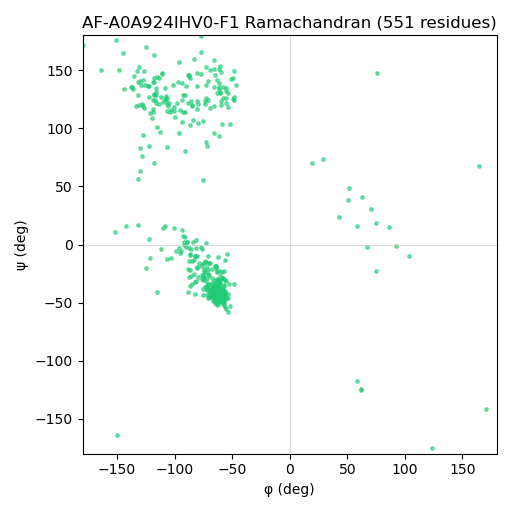.259 -3.726 -11.179 1.00 96.00 246 THR A N 1
ATOM 1919 C CA . THR A 1 246 ? 10.676 -4.662 -10.206 1.00 96.00 246 THR A CA 1
ATOM 1920 C C . THR A 1 246 ? 10.905 -4.212 -8.762 1.00 96.00 246 THR A C 1
ATOM 1922 O O . THR A 1 246 ? 9.978 -4.285 -7.958 1.00 96.00 246 THR A O 1
ATOM 1925 N N . SER A 1 247 ? 12.072 -3.644 -8.446 1.00 96.56 247 SER A N 1
ATOM 1926 C CA . SER A 1 247 ? 12.345 -2.999 -7.150 1.00 96.56 247 SER A CA 1
ATOM 1927 C C . SER A 1 247 ? 11.347 -1.869 -6.859 1.00 96.56 247 SER A C 1
ATOM 1929 O O . SER A 1 247 ? 10.755 -1.786 -5.781 1.00 96.56 247 SER A O 1
ATOM 1931 N N . PHE A 1 248 ? 11.053 -1.051 -7.868 1.00 96.12 248 PHE A N 1
ATOM 1932 C CA . PHE A 1 248 ? 10.033 -0.016 -7.785 1.00 96.12 248 PHE A CA 1
ATOM 1933 C C . PHE A 1 248 ? 8.626 -0.579 -7.526 1.00 96.12 248 PHE A C 1
ATOM 1935 O O . PHE A 1 248 ? 7.876 -0.023 -6.718 1.00 96.12 248 PHE A O 1
ATOM 1942 N N . ALA A 1 249 ? 8.257 -1.688 -8.176 1.00 96.38 249 ALA A N 1
ATOM 1943 C CA . ALA A 1 249 ? 6.977 -2.355 -7.934 1.00 96.38 249 ALA A CA 1
ATOM 1944 C C . ALA A 1 249 ? 6.856 -2.832 -6.475 1.00 96.38 249 ALA A C 1
ATOM 1946 O O . ALA A 1 249 ? 5.819 -2.607 -5.845 1.00 96.38 249 ALA A O 1
ATOM 1947 N N . THR A 1 250 ? 7.928 -3.404 -5.911 1.00 96.56 250 THR A N 1
ATOM 1948 C CA . THR A 1 250 ? 8.020 -3.739 -4.480 1.00 96.56 250 THR A CA 1
ATOM 1949 C C . THR A 1 250 ? 7.755 -2.530 -3.596 1.00 96.56 250 THR A C 1
ATOM 1951 O O . THR A 1 250 ? 6.876 -2.580 -2.732 1.00 96.56 250 THR A O 1
ATOM 1954 N N . LEU A 1 251 ? 8.507 -1.447 -3.808 1.00 97.06 251 LEU A N 1
ATOM 1955 C CA . LEU A 1 251 ? 8.411 -0.237 -2.999 1.00 97.06 251 LEU A CA 1
ATOM 1956 C C . LEU A 1 251 ? 6.985 0.307 -3.017 1.00 97.06 251 LEU A C 1
ATOM 1958 O O . LEU A 1 251 ? 6.390 0.541 -1.969 1.00 97.06 251 LEU A O 1
ATOM 1962 N N . ARG A 1 252 ? 6.412 0.456 -4.211 1.00 96.12 252 ARG A N 1
ATOM 1963 C CA . ARG A 1 252 ? 5.041 0.928 -4.382 1.00 96.12 252 ARG A CA 1
ATOM 1964 C C . ARG A 1 252 ? 4.047 0.061 -3.613 1.00 96.12 252 ARG A C 1
ATOM 1966 O O . ARG A 1 252 ? 3.166 0.597 -2.946 1.00 96.12 252 ARG A O 1
ATOM 1973 N N . GLY A 1 253 ? 4.186 -1.262 -3.683 1.00 97.25 253 GLY A N 1
ATOM 1974 C CA . GLY A 1 253 ? 3.345 -2.174 -2.914 1.00 97.25 253 GLY A CA 1
ATOM 1975 C C . GLY A 1 253 ? 3.487 -1.974 -1.401 1.00 97.25 253 GLY A C 1
ATOM 1976 O O . GLY A 1 253 ? 2.493 -2.066 -0.682 1.00 97.25 253 GLY A O 1
ATOM 1977 N N . ASN A 1 254 ? 4.691 -1.668 -0.914 1.00 97.50 254 ASN A N 1
ATOM 1978 C CA . ASN A 1 254 ? 4.947 -1.410 0.506 1.00 97.50 254 ASN A CA 1
ATOM 1979 C C . ASN A 1 254 ? 4.316 -0.088 0.967 1.00 97.50 254 ASN A C 1
ATOM 1981 O O . ASN A 1 254 ? 3.627 -0.078 1.983 1.00 97.50 254 ASN A O 1
ATOM 1985 N N . GLU A 1 255 ? 4.457 0.989 0.190 1.00 97.94 255 GLU A N 1
ATOM 1986 C CA . GLU A 1 255 ? 3.818 2.287 0.471 1.00 97.94 255 GLU A CA 1
ATOM 1987 C C . GLU A 1 255 ? 2.285 2.169 0.484 1.00 97.94 255 GLU A C 1
ATOM 1989 O O . GLU A 1 255 ? 1.606 2.686 1.372 1.00 97.94 255 GLU A O 1
ATOM 1994 N N . MET A 1 256 ? 1.723 1.412 -0.465 1.00 98.12 256 MET A N 1
ATOM 1995 C CA . MET A 1 256 ? 0.290 1.105 -0.501 1.00 98.12 256 MET A CA 1
ATOM 1996 C C . MET A 1 256 ? -0.169 0.331 0.743 1.00 98.12 256 MET A C 1
ATOM 1998 O O . MET A 1 256 ? -1.195 0.671 1.328 1.00 98.12 256 MET A O 1
ATOM 2002 N N . ASN A 1 257 ? 0.578 -0.698 1.159 1.00 98.00 257 ASN A N 1
ATOM 2003 C CA . ASN A 1 257 ? 0.265 -1.491 2.352 1.00 98.00 257 ASN A CA 1
ATOM 2004 C C . ASN A 1 257 ? 0.398 -0.687 3.651 1.00 98.00 257 ASN A C 1
ATOM 2006 O O . ASN A 1 257 ? -0.436 -0.836 4.542 1.00 98.00 257 ASN A O 1
ATOM 2010 N N . MET A 1 258 ? 1.379 0.214 3.739 1.00 98.19 258 MET A N 1
ATOM 2011 C CA . MET A 1 258 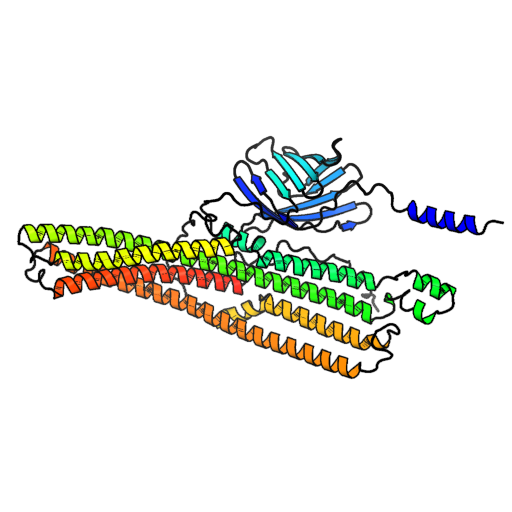? 1.524 1.134 4.867 1.00 98.19 258 MET A CA 1
ATOM 2012 C C . MET A 1 258 ? 0.301 2.048 5.005 1.00 98.19 258 MET A C 1
ATOM 2014 O O . MET A 1 258 ? -0.261 2.161 6.095 1.00 98.19 258 MET A O 1
ATOM 2018 N N . VAL A 1 259 ? -0.145 2.666 3.907 1.00 98.56 259 VAL A N 1
ATOM 2019 C CA . VAL A 1 259 ? -1.325 3.547 3.904 1.00 98.56 259 VAL A CA 1
ATOM 2020 C C . VAL A 1 259 ? -2.603 2.785 4.252 1.00 98.56 259 VAL A C 1
ATOM 2022 O O . VAL A 1 259 ? -3.395 3.260 5.065 1.00 98.56 259 VAL A O 1
ATOM 2025 N N . GLU A 1 260 ? -2.790 1.587 3.697 1.00 98.44 260 GLU A N 1
ATOM 2026 C CA . GLU A 1 260 ? -3.918 0.717 4.044 1.00 98.44 260 GLU A CA 1
ATOM 2027 C C . GLU A 1 260 ? -3.895 0.305 5.529 1.00 98.44 260 GLU A C 1
ATOM 2029 O O . GLU A 1 260 ? -4.920 0.361 6.207 1.00 98.44 260 GLU A O 1
ATOM 2034 N N . GLY A 1 261 ? -2.722 -0.019 6.080 1.00 98.00 261 GLY A N 1
ATOM 2035 C CA . GLY A 1 261 ? -2.554 -0.318 7.503 1.00 98.00 261 GLY A CA 1
ATOM 2036 C C . GLY A 1 261 ? -2.898 0.866 8.413 1.00 98.00 261 GLY A C 1
ATOM 2037 O O . GLY A 1 261 ? -3.659 0.704 9.368 1.00 98.00 261 GLY A O 1
ATOM 2038 N N . LEU A 1 262 ? -2.394 2.067 8.100 1.00 98.38 262 LEU A N 1
ATOM 2039 C CA . LEU A 1 262 ? -2.718 3.297 8.836 1.00 98.38 262 LEU A CA 1
ATOM 2040 C C . LEU A 1 262 ? -4.218 3.605 8.796 1.00 98.38 262 LEU A C 1
ATOM 2042 O O . LEU A 1 262 ? -4.795 4.001 9.808 1.00 98.38 262 LEU A O 1
ATOM 2046 N N . TYR A 1 263 ? -4.859 3.377 7.649 1.00 98.56 263 TYR A N 1
ATOM 2047 C CA . TYR A 1 263 ? -6.299 3.546 7.490 1.00 98.56 263 TYR A CA 1
ATOM 2048 C C . TYR A 1 263 ? -7.091 2.677 8.476 1.00 98.56 263 TYR A C 1
ATOM 2050 O O . TYR A 1 263 ? -7.963 3.183 9.186 1.00 98.56 263 TYR A O 1
ATOM 2058 N N . TYR A 1 264 ? -6.770 1.382 8.568 1.00 98.19 264 TYR A N 1
ATOM 2059 C CA . TYR A 1 264 ? -7.446 0.467 9.493 1.00 98.19 264 TYR A CA 1
ATOM 2060 C C . TYR A 1 264 ? -7.171 0.795 10.964 1.00 98.19 264 TYR A C 1
ATOM 2062 O O . TYR A 1 264 ? -8.087 0.723 11.784 1.00 98.19 264 TYR A O 1
ATOM 2070 N N . ILE A 1 265 ? -5.950 1.225 11.301 1.00 97.50 265 ILE A N 1
ATOM 2071 C CA . ILE A 1 265 ? -5.604 1.683 12.657 1.00 97.50 265 ILE A CA 1
ATOM 2072 C C . ILE A 1 265 ? -6.455 2.893 13.062 1.00 97.50 265 ILE A C 1
ATOM 2074 O O . ILE A 1 265 ? -7.020 2.906 14.154 1.00 97.50 265 ILE A O 1
ATOM 2078 N N . ILE A 1 266 ? -6.604 3.886 12.181 1.00 98.12 266 ILE A N 1
ATOM 2079 C CA . ILE A 1 266 ? -7.414 5.075 12.479 1.00 98.12 266 ILE A CA 1
ATOM 2080 C C . ILE A 1 266 ? -8.885 4.693 12.639 1.00 98.12 266 ILE A C 1
ATOM 2082 O O . ILE A 1 266 ? -9.531 5.139 13.586 1.00 98.12 266 ILE A O 1
ATOM 2086 N N . LEU A 1 267 ? -9.424 3.847 11.752 1.00 97.25 267 LEU A N 1
ATOM 2087 C CA . LEU A 1 267 ? -10.808 3.381 11.876 1.00 97.25 267 LEU A CA 1
ATOM 2088 C C . LEU A 1 267 ? -11.044 2.621 13.185 1.00 97.25 267 LEU A C 1
ATOM 2090 O O . LEU A 1 267 ? -12.074 2.832 13.830 1.00 97.25 267 LEU A O 1
ATOM 2094 N N . ARG A 1 268 ? -10.096 1.773 13.603 1.00 96.88 268 ARG A N 1
ATOM 2095 C CA . ARG A 1 268 ? -10.126 1.111 14.912 1.00 96.88 268 ARG A CA 1
ATOM 2096 C C . ARG A 1 268 ? -10.227 2.140 16.032 1.00 96.88 268 ARG A C 1
ATOM 2098 O O . ARG A 1 268 ? -11.142 2.063 16.849 1.00 96.88 268 ARG A O 1
ATOM 2105 N N . ASP A 1 269 ? -9.318 3.107 16.057 1.00 97.19 269 ASP A N 1
ATOM 2106 C CA . ASP A 1 269 ? -9.223 4.071 17.155 1.00 97.19 269 ASP A CA 1
ATOM 2107 C C . ASP A 1 269 ? -10.448 4.990 17.203 1.00 97.19 269 ASP A C 1
ATOM 2109 O O . ASP A 1 269 ? -10.954 5.291 18.284 1.00 97.19 269 ASP A O 1
ATOM 2113 N N . GLN A 1 270 ? -11.016 5.346 16.048 1.00 96.94 270 GLN A N 1
ATOM 2114 C CA . GLN A 1 270 ? -12.303 6.037 15.973 1.00 96.94 270 GLN A CA 1
ATOM 2115 C C . GLN A 1 270 ? -13.448 5.194 16.548 1.00 96.94 270 GLN A C 1
ATOM 2117 O O . GLN A 1 270 ? -14.259 5.708 17.317 1.00 96.94 270 GLN A O 1
ATOM 2122 N N . GLN A 1 271 ? -13.527 3.902 16.215 1.00 95.25 271 GLN A N 1
ATOM 2123 C CA . GLN A 1 271 ? -14.566 3.019 16.753 1.00 95.25 271 GLN A CA 1
ATOM 2124 C C . GLN A 1 271 ? -14.444 2.842 18.271 1.00 95.25 271 GLN A C 1
ATOM 2126 O O . GLN A 1 271 ? -15.460 2.876 18.972 1.00 95.25 271 GLN A O 1
ATOM 2131 N N . VAL A 1 272 ? -13.221 2.683 18.783 1.00 95.12 272 VAL A N 1
ATOM 2132 C CA . VAL A 1 272 ? -12.942 2.600 20.224 1.00 95.12 272 VAL A CA 1
ATOM 2133 C C . VAL A 1 272 ? -13.318 3.910 20.917 1.00 95.12 272 VAL A C 1
ATOM 2135 O O . VAL A 1 272 ? -14.026 3.880 21.922 1.00 95.12 272 VAL A O 1
ATOM 2138 N N . LEU A 1 273 ? -12.948 5.060 20.347 1.00 96.38 273 LEU A N 1
ATOM 2139 C CA . LEU A 1 273 ? -13.308 6.378 20.872 1.00 96.38 273 LEU A CA 1
ATOM 2140 C C . LEU A 1 273 ? -14.830 6.582 20.938 1.00 96.38 273 LEU A C 1
ATOM 2142 O O . LEU A 1 273 ? -15.345 7.078 21.939 1.00 96.38 273 LEU A O 1
ATOM 2146 N N . GLU A 1 274 ? -15.575 6.186 19.906 1.00 95.69 274 GLU A N 1
ATOM 2147 C CA . GLU A 1 274 ? -17.038 6.297 19.910 1.00 95.69 274 GLU A CA 1
ATOM 2148 C C . GLU A 1 274 ? -17.691 5.366 20.945 1.00 95.69 274 GLU A C 1
ATOM 2150 O O . GLU A 1 274 ? -18.646 5.760 21.624 1.00 95.69 274 GLU A O 1
ATOM 2155 N N . ARG A 1 275 ? -17.158 4.150 21.128 1.00 93.69 275 ARG A N 1
ATOM 2156 C CA . ARG A 1 275 ? -17.577 3.222 22.196 1.00 93.69 275 ARG A CA 1
ATOM 2157 C C . ARG A 1 275 ? -17.295 3.824 23.582 1.00 93.69 275 ARG A C 1
ATOM 2159 O O . ARG A 1 275 ? -18.185 3.826 24.434 1.00 93.69 275 ARG A O 1
ATOM 2166 N N . LEU A 1 276 ? -16.120 4.424 23.772 1.00 94.88 276 LEU A N 1
ATOM 2167 C CA . LEU A 1 276 ? -15.719 5.111 25.001 1.00 94.88 276 LEU A CA 1
ATOM 2168 C C . LEU A 1 276 ? -16.630 6.307 25.321 1.00 94.88 276 LEU A C 1
ATOM 2170 O O . LEU A 1 276 ? -17.114 6.423 26.444 1.00 94.88 276 LEU A O 1
ATOM 2174 N N . LYS A 1 277 ? -16.938 7.165 24.339 1.00 96.81 277 LYS A N 1
ATOM 2175 C CA . LYS A 1 277 ? -17.859 8.304 24.518 1.00 96.81 277 LYS A CA 1
ATOM 2176 C C . LYS A 1 277 ? -19.243 7.853 24.977 1.00 96.81 277 LYS A C 1
ATOM 2178 O O . LYS A 1 277 ? -19.775 8.408 25.936 1.00 96.81 277 LYS A O 1
ATOM 2183 N N . LYS A 1 278 ? -19.810 6.830 24.326 1.00 94.75 278 LYS A N 1
ATOM 2184 C CA . LYS A 1 278 ? -21.104 6.250 24.725 1.00 94.75 278 LYS A CA 1
ATOM 2185 C C . LYS A 1 278 ? -21.060 5.728 26.158 1.00 94.75 278 LYS A C 1
ATOM 2187 O O . LYS A 1 278 ? -21.994 5.968 26.919 1.00 94.75 278 LYS A O 1
ATOM 2192 N N . HIS A 1 279 ? -19.967 5.065 26.530 1.00 91.50 279 HIS A N 1
ATOM 2193 C CA . HIS A 1 279 ? -19.789 4.554 27.881 1.00 91.50 279 HIS A CA 1
ATOM 2194 C C . HIS A 1 279 ? -19.704 5.675 28.927 1.00 91.50 279 HIS A C 1
ATOM 2196 O O . HIS A 1 279 ? -20.397 5.616 29.938 1.00 91.50 279 HIS A O 1
ATOM 2202 N N . ILE A 1 280 ? -18.937 6.737 28.660 1.00 94.94 280 ILE A N 1
ATOM 2203 C CA . ILE A 1 280 ? -18.864 7.921 29.529 1.00 94.94 280 ILE A CA 1
ATOM 2204 C C . ILE A 1 280 ? -20.254 8.537 29.735 1.00 94.94 280 ILE A C 1
ATOM 2206 O O . ILE A 1 280 ? -20.636 8.829 30.868 1.00 94.94 280 ILE A O 1
ATOM 2210 N N . THR A 1 281 ? -21.024 8.736 28.657 1.00 96.19 281 THR A N 1
ATOM 2211 C CA . THR A 1 281 ? -22.390 9.281 28.740 1.00 96.19 281 THR A CA 1
ATOM 2212 C C . THR A 1 281 ? -23.277 8.425 29.631 1.00 96.19 281 THR A C 1
ATOM 2214 O O . THR A 1 281 ? -24.027 8.948 30.451 1.00 96.19 281 THR A O 1
ATOM 2217 N N . TRP A 1 282 ? -23.179 7.113 29.489 1.00 90.62 282 TRP A N 1
ATOM 2218 C CA . TRP A 1 282 ? -23.979 6.190 30.266 1.00 90.62 282 TRP A CA 1
ATOM 2219 C C . TRP A 1 282 ? -23.543 6.108 31.741 1.00 90.62 282 TRP A C 1
ATOM 2221 O O . TRP A 1 282 ? -24.398 6.122 32.624 1.00 90.62 282 TRP A O 1
ATOM 2231 N N . MET A 1 283 ? -22.240 6.149 32.050 1.00 89.94 283 MET A N 1
ATOM 2232 C CA . MET A 1 283 ? -21.773 6.240 33.443 1.00 89.94 283 MET A CA 1
ATOM 2233 C C . MET A 1 283 ? -22.251 7.519 34.130 1.00 89.94 283 MET A C 1
ATOM 2235 O O . MET A 1 283 ? -22.611 7.480 35.304 1.00 89.94 283 MET A O 1
ATOM 2239 N N . LYS A 1 284 ? -22.318 8.642 33.403 1.00 95.25 284 LYS A N 1
ATOM 2240 C CA . LYS A 1 284 ? -22.909 9.885 33.925 1.00 95.25 284 LYS A CA 1
ATOM 2241 C C . LYS A 1 284 ? -24.382 9.695 34.299 1.00 95.25 284 LYS A C 1
ATOM 2243 O O . LYS A 1 284 ? -24.791 10.140 35.363 1.00 95.25 284 LYS A O 1
ATOM 2248 N N . GLN A 1 285 ? -25.157 8.966 33.491 1.00 92.62 285 GLN A N 1
ATOM 2249 C CA . GLN A 1 285 ? -26.560 8.657 33.807 1.00 92.62 285 GLN A CA 1
ATOM 2250 C C . GLN A 1 285 ? -26.701 7.801 35.076 1.00 92.62 285 GLN A C 1
ATOM 2252 O O . GLN A 1 285 ? -27.579 8.063 35.902 1.00 92.62 285 GLN A O 1
ATOM 2257 N N . ILE A 1 286 ? -25.829 6.802 35.260 1.00 87.44 286 ILE A N 1
ATOM 2258 C CA . ILE A 1 286 ? -25.791 5.999 36.494 1.00 87.44 286 ILE A CA 1
ATOM 2259 C C . ILE A 1 286 ? -25.436 6.883 37.686 1.00 87.44 286 ILE A C 1
ATOM 2261 O O . ILE A 1 286 ? -26.150 6.872 38.687 1.00 87.44 286 ILE A O 1
ATOM 2265 N N . GLN A 1 287 ? -24.381 7.690 37.561 1.00 92.19 287 GLN A N 1
ATOM 2266 C CA . GLN A 1 287 ? -23.961 8.614 38.607 1.00 92.19 287 GLN A CA 1
ATOM 2267 C C . GLN A 1 287 ? -25.106 9.549 39.019 1.00 92.19 287 GLN A C 1
ATOM 2269 O O . GLN A 1 287 ? -25.358 9.720 40.210 1.00 92.19 287 GLN A O 1
ATOM 2274 N N . ASP A 1 288 ? -25.821 10.134 38.057 1.00 94.38 288 ASP A N 1
ATOM 2275 C CA . ASP A 1 288 ? -26.939 11.039 38.328 1.00 94.38 288 ASP A CA 1
ATOM 2276 C C . ASP A 1 288 ? -28.102 10.329 39.037 1.00 94.38 288 ASP A C 1
ATOM 2278 O O . ASP A 1 288 ? -28.720 10.902 39.936 1.00 94.38 288 ASP A O 1
ATOM 2282 N N . THR A 1 289 ? -28.364 9.067 38.689 1.00 89.75 289 THR A N 1
ATOM 2283 C CA . THR A 1 289 ? -29.381 8.230 39.351 1.00 89.75 289 THR A CA 1
ATOM 2284 C C . THR A 1 289 ? -28.992 7.917 40.799 1.00 89.75 289 THR A C 1
ATOM 2286 O O . THR A 1 289 ? -29.819 8.013 41.710 1.00 89.75 289 THR A O 1
ATOM 2289 N N . ILE A 1 290 ? -27.716 7.607 41.044 1.00 88.38 290 ILE A N 1
ATOM 2290 C CA . ILE A 1 290 ? -27.192 7.365 42.394 1.00 88.38 290 ILE A CA 1
ATOM 2291 C C . ILE A 1 290 ? -27.250 8.651 43.223 1.00 88.38 290 ILE A C 1
ATOM 2293 O O . ILE A 1 290 ? -27.764 8.617 44.333 1.00 88.38 290 ILE A O 1
ATOM 2297 N N . LYS A 1 291 ? -26.865 9.810 42.670 1.00 94.12 291 LYS A N 1
ATOM 2298 C CA . LYS A 1 291 ? -26.995 11.113 43.356 1.00 94.12 291 LYS A CA 1
ATOM 2299 C C . LYS A 1 291 ? -28.430 11.426 43.772 1.00 94.12 291 LYS A C 1
ATOM 2301 O O . LYS A 1 291 ? -28.656 12.081 44.787 1.00 94.12 291 LYS A O 1
ATOM 2306 N N . GLN A 1 292 ? -29.417 11.029 42.971 1.00 93.25 292 GLN A N 1
ATOM 2307 C CA . GLN A 1 292 ? -30.826 11.177 43.347 1.00 93.25 292 GLN A CA 1
ATOM 2308 C C . GLN A 1 292 ? -31.196 10.232 44.494 1.00 93.25 292 GLN A C 1
ATOM 2310 O O . GLN A 1 292 ? -31.867 10.654 45.430 1.00 93.25 292 GLN A O 1
ATOM 2315 N N . SER A 1 293 ? -30.705 8.997 44.453 1.00 87.75 293 SER A N 1
ATOM 2316 C CA . SER A 1 293 ? -30.917 7.985 45.495 1.00 87.75 293 SER A CA 1
ATOM 2317 C C . SER A 1 293 ? -30.283 8.389 46.836 1.00 87.75 293 SER A C 1
ATOM 2319 O O . SER A 1 293 ? -30.922 8.290 47.881 1.00 87.75 293 SER A O 1
ATOM 2321 N N . GLU A 1 294 ? -29.077 8.964 46.807 1.00 90.81 294 GLU A N 1
ATOM 2322 C CA . GLU A 1 294 ? -28.403 9.547 47.977 1.00 90.81 294 GLU A CA 1
ATOM 2323 C C . GLU A 1 294 ? -29.234 10.668 48.616 1.00 90.81 294 GLU A C 1
ATOM 2325 O O . GLU A 1 294 ? -29.375 10.726 49.835 1.00 90.81 294 GLU A O 1
ATOM 2330 N N . LYS A 1 295 ? -29.850 11.542 47.805 1.00 94.31 295 LYS A N 1
ATOM 2331 C CA . LYS A 1 295 ? -30.714 12.630 48.306 1.00 94.31 295 LYS A CA 1
ATOM 2332 C C . LYS A 1 295 ? -31.976 12.124 49.001 1.00 94.31 295 LYS A C 1
ATOM 2334 O O . LYS A 1 295 ? -32.489 12.810 49.881 1.00 94.31 295 LYS A O 1
ATOM 2339 N N . VAL A 1 296 ? -32.490 10.967 48.588 1.00 92.75 296 VAL A N 1
ATOM 2340 C CA . VAL A 1 296 ? -33.666 10.323 49.199 1.00 92.75 296 VAL A CA 1
ATOM 2341 C C . VAL A 1 296 ? -33.257 9.433 50.385 1.00 92.75 296 VAL A C 1
ATOM 2343 O O . VAL A 1 296 ? -34.114 8.991 51.145 1.00 92.75 296 VAL A O 1
ATOM 2346 N N . GLY A 1 297 ? -31.954 9.211 50.590 1.00 87.69 297 GLY A N 1
ATOM 2347 C CA . GLY A 1 297 ? -31.422 8.372 51.662 1.00 87.69 297 GLY A CA 1
ATOM 2348 C C . GLY A 1 297 ? -31.588 6.873 51.408 1.00 87.69 297 GLY A C 1
ATOM 2349 O O . GLY A 1 297 ? -31.534 6.094 52.354 1.00 87.69 297 GLY A O 1
ATOM 2350 N N . THR A 1 298 ? -31.815 6.460 50.155 1.00 84.25 298 THR A N 1
ATOM 2351 C CA . THR A 1 298 ? -31.895 5.036 49.782 1.00 84.25 298 THR A CA 1
ATOM 2352 C C . THR A 1 298 ? -30.526 4.424 49.503 1.00 84.25 298 THR A C 1
ATOM 2354 O O . THR A 1 298 ? -30.434 3.207 49.406 1.00 84.25 298 THR A O 1
ATOM 2357 N N . VAL A 1 299 ? -29.502 5.265 49.333 1.00 84.69 299 VAL A N 1
ATOM 2358 C CA . VAL A 1 299 ? -28.099 4.888 49.132 1.00 84.69 299 VAL A CA 1
ATOM 2359 C C . VAL A 1 299 ? -27.219 5.777 50.012 1.00 84.69 299 VAL A C 1
ATOM 2361 O O . VAL A 1 299 ? -27.520 6.958 50.211 1.00 84.69 299 VAL A O 1
ATOM 2364 N N . THR A 1 300 ? -26.127 5.218 50.524 1.00 86.62 300 THR A N 1
ATOM 2365 C CA . THR A 1 300 ? -25.117 5.918 51.330 1.00 86.62 300 THR A CA 1
ATOM 2366 C C . THR A 1 300 ? -24.504 7.106 50.579 1.00 86.62 300 THR A C 1
ATOM 2368 O O . THR A 1 300 ? -24.144 7.008 49.409 1.00 86.62 300 THR A O 1
ATOM 2371 N N . GLN A 1 301 ? -24.362 8.245 51.262 1.00 89.06 301 GLN A N 1
ATOM 2372 C CA . GLN A 1 301 ? -23.781 9.456 50.683 1.00 89.06 301 GLN A CA 1
ATOM 2373 C C . GLN A 1 301 ? -22.309 9.240 50.290 1.00 89.06 301 GLN A C 1
ATOM 2375 O O . GLN A 1 301 ? -21.508 8.806 51.115 1.00 89.06 301 GLN A O 1
ATOM 2380 N N . GLY A 1 302 ? -21.949 9.606 49.057 1.00 87.75 302 GLY A N 1
ATOM 2381 C CA . GLY A 1 302 ? -20.587 9.492 48.521 1.00 87.75 302 GLY A CA 1
ATOM 2382 C C . GLY A 1 302 ? -20.408 8.320 47.551 1.00 87.75 302 GLY A C 1
ATOM 2383 O O . GLY A 1 302 ? -19.414 8.268 46.829 1.00 87.75 302 GLY A O 1
ATOM 2384 N N . THR A 1 303 ? -21.387 7.418 47.443 1.00 86.38 303 THR A N 1
ATOM 2385 C CA . THR A 1 303 ? -21.396 6.336 46.447 1.00 86.38 303 THR A CA 1
ATOM 2386 C C . THR A 1 303 ? -21.300 6.874 45.012 1.00 86.38 303 THR A C 1
ATOM 2388 O O . THR A 1 303 ? -20.624 6.289 44.163 1.00 86.38 303 THR A O 1
ATOM 2391 N N . ALA A 1 304 ? -21.903 8.028 44.719 1.00 90.12 304 ALA A N 1
ATOM 2392 C CA . ALA A 1 304 ? -21.807 8.668 43.408 1.00 90.12 304 ALA A CA 1
ATOM 2393 C C . ALA A 1 304 ? -20.400 9.199 43.061 1.00 90.12 304 ALA A C 1
ATOM 2395 O O . ALA A 1 304 ? -20.095 9.399 41.875 1.00 90.12 304 ALA A O 1
ATOM 2396 N N . ASP A 1 305 ? -19.541 9.443 44.053 1.00 90.38 305 ASP A N 1
ATOM 2397 C CA . ASP A 1 305 ? -18.196 9.981 43.827 1.00 90.38 305 ASP A CA 1
ATOM 2398 C C . ASP A 1 305 ? -17.266 8.927 43.215 1.00 90.38 305 ASP A C 1
ATOM 2400 O O . ASP A 1 305 ? -16.446 9.265 42.358 1.00 90.38 305 ASP A O 1
ATOM 2404 N N . TYR A 1 306 ? -17.470 7.641 43.529 1.00 86.06 306 TYR A N 1
ATOM 2405 C CA . TYR A 1 306 ? -16.751 6.524 42.900 1.00 86.06 306 TYR A CA 1
ATOM 2406 C C . TYR A 1 306 ? -16.933 6.512 41.376 1.00 86.06 306 TYR A C 1
ATOM 2408 O O . TYR A 1 306 ? -15.963 6.425 40.621 1.00 86.06 306 TYR A O 1
ATOM 2416 N N . PHE A 1 307 ? -18.168 6.697 40.901 1.00 86.44 307 PHE A N 1
ATOM 2417 C CA . PHE A 1 307 ? -18.444 6.835 39.468 1.00 86.44 307 PHE A CA 1
ATOM 2418 C C . PHE A 1 307 ? -17.826 8.111 38.894 1.00 86.44 307 PHE A C 1
ATOM 2420 O O . PHE A 1 307 ? -17.310 8.096 37.778 1.00 86.44 307 PHE A O 1
ATOM 2427 N N . GLY A 1 308 ? -17.824 9.203 39.664 1.00 91.75 308 GLY A N 1
ATOM 2428 C CA . GLY A 1 308 ? -17.190 10.464 39.277 1.00 91.75 308 GLY A CA 1
ATOM 2429 C C . GLY A 1 308 ? -15.693 10.325 38.994 1.00 91.75 308 GLY A C 1
ATOM 2430 O O . GLY A 1 308 ? -15.216 10.837 37.978 1.00 91.75 308 GLY A O 1
ATOM 2431 N N . LEU A 1 309 ? -14.966 9.588 39.839 1.00 91.38 309 LEU A N 1
ATOM 2432 C CA . LEU A 1 309 ? -13.539 9.309 39.647 1.00 91.38 309 LEU A CA 1
ATOM 2433 C C . LEU A 1 309 ? -13.286 8.520 38.355 1.00 91.38 309 LEU A C 1
ATOM 2435 O O . LEU A 1 309 ? -12.436 8.913 37.552 1.00 91.38 309 LEU A O 1
ATOM 2439 N N . ASN A 1 310 ? -14.068 7.466 38.104 1.00 88.62 310 ASN A N 1
ATOM 2440 C CA . ASN A 1 310 ? -13.948 6.663 36.883 1.00 88.62 310 ASN A CA 1
ATOM 2441 C C . ASN A 1 310 ? -14.291 7.466 35.623 1.00 88.62 310 ASN A C 1
ATOM 2443 O O . ASN A 1 310 ? -13.572 7.391 34.629 1.00 88.62 310 ASN A O 1
ATOM 2447 N N . ILE A 1 311 ? -15.338 8.297 35.668 1.00 93.88 311 ILE A N 1
ATOM 2448 C CA . ILE A 1 311 ? -15.678 9.214 34.569 1.00 93.88 311 ILE A CA 1
ATOM 2449 C C . ILE A 1 311 ? -14.497 10.149 34.271 1.00 93.88 311 ILE A C 1
ATOM 2451 O O . ILE A 1 311 ? -14.174 10.362 33.103 1.00 93.88 311 ILE A O 1
ATOM 2455 N N . GLY A 1 312 ? -13.831 10.676 35.304 1.00 95.44 312 GLY A N 1
ATOM 2456 C CA . GLY A 1 312 ? -12.653 11.531 35.151 1.00 95.44 312 GLY A CA 1
ATOM 2457 C C . GLY A 1 312 ? -11.486 10.836 34.440 1.00 95.44 312 GLY A C 1
ATOM 2458 O O . GLY A 1 312 ? -10.862 11.434 33.561 1.00 95.44 312 GLY A O 1
ATOM 2459 N N . ILE A 1 313 ? -11.226 9.564 34.766 1.00 93.75 313 ILE A N 1
ATOM 2460 C CA . ILE A 1 313 ? -10.210 8.740 34.089 1.00 93.75 313 ILE A CA 1
ATOM 2461 C C . ILE A 1 313 ? -10.570 8.555 32.610 1.00 93.75 313 ILE A C 1
ATOM 2463 O O . ILE A 1 313 ? -9.744 8.832 31.740 1.00 93.75 313 ILE A O 1
ATOM 2467 N N . LEU A 1 314 ? -11.813 8.170 32.313 1.00 93.75 314 LEU A N 1
ATOM 2468 C CA . LEU A 1 314 ? -12.249 7.922 30.938 1.00 93.75 314 LEU A CA 1
ATOM 2469 C C . LEU A 1 314 ? -12.280 9.194 30.074 1.00 93.75 314 LEU A C 1
ATOM 2471 O O . LEU A 1 314 ? -11.956 9.135 28.890 1.00 93.75 314 LEU A O 1
ATOM 2475 N N . GLU A 1 315 ? -12.643 10.354 30.631 1.00 97.69 315 GLU A N 1
ATOM 2476 C CA . GLU A 1 315 ? -12.591 11.633 29.901 1.00 97.69 315 GLU A CA 1
ATOM 2477 C C . GLU A 1 315 ? -11.150 12.031 29.557 1.00 97.69 315 GLU A C 1
ATOM 2479 O O . GLU A 1 315 ? -10.894 12.531 28.459 1.00 97.69 315 GLU A O 1
ATOM 2484 N N . ARG A 1 316 ? -10.185 11.764 30.447 1.00 97.56 316 ARG A N 1
ATOM 2485 C CA . ARG A 1 316 ? -8.760 11.949 30.136 1.00 97.56 316 ARG A CA 1
ATOM 2486 C C . ARG A 1 316 ? -8.326 11.023 29.000 1.00 97.56 316 ARG A C 1
ATOM 2488 O O . ARG A 1 316 ? -7.674 11.479 28.061 1.00 97.56 316 ARG A O 1
ATOM 2495 N N . ASP A 1 317 ? -8.701 9.749 29.060 1.00 95.62 317 ASP A N 1
ATOM 2496 C CA . ASP A 1 317 ? -8.334 8.773 28.031 1.00 95.62 317 ASP A CA 1
ATOM 2497 C C . ASP A 1 317 ? -8.958 9.136 26.676 1.00 95.62 317 ASP A C 1
ATOM 2499 O O . ASP A 1 317 ? -8.286 9.081 25.648 1.00 95.62 317 ASP A O 1
ATOM 2503 N N . LYS A 1 318 ? -10.199 9.635 26.668 1.00 97.44 318 LYS A N 1
ATOM 2504 C CA . LYS A 1 318 ? -10.858 10.192 25.479 1.00 97.44 318 LYS A CA 1
ATOM 2505 C C . LYS A 1 318 ? -10.057 11.342 24.857 1.00 97.44 318 LYS A C 1
ATOM 2507 O O . LYS A 1 318 ? -9.854 11.334 23.645 1.00 97.44 318 LYS A O 1
ATOM 2512 N N . ILE A 1 319 ? -9.582 12.306 25.653 1.00 98.19 319 ILE A N 1
ATOM 2513 C CA . ILE A 1 319 ? -8.749 13.419 25.155 1.00 98.19 319 ILE A CA 1
ATOM 2514 C C . ILE A 1 319 ? -7.452 12.884 24.531 1.00 98.19 319 ILE A C 1
ATOM 2516 O O . ILE A 1 319 ? -7.044 13.339 23.459 1.00 98.19 319 ILE A O 1
ATOM 2520 N N . ASN A 1 320 ? -6.827 11.888 25.165 1.00 97.19 320 ASN A N 1
ATOM 2521 C CA . ASN A 1 320 ? -5.618 11.250 24.646 1.00 97.19 320 ASN A CA 1
ATOM 2522 C C . ASN A 1 320 ? -5.879 10.536 23.308 1.00 97.19 320 ASN A C 1
ATOM 2524 O O . ASN A 1 320 ? -5.099 10.703 22.371 1.00 97.19 320 ASN A O 1
ATOM 2528 N N . PHE A 1 321 ? -6.991 9.803 23.182 1.00 95.81 321 PHE A N 1
ATOM 2529 C CA . PHE A 1 321 ? -7.403 9.173 21.923 1.00 95.81 321 PHE A CA 1
ATOM 2530 C C . PHE A 1 321 ? -7.666 10.204 20.821 1.00 95.81 321 PHE A C 1
ATOM 2532 O O . PHE A 1 321 ? -7.211 10.030 19.694 1.00 95.81 321 PHE A O 1
ATOM 2539 N N . GLU A 1 322 ? -8.353 11.305 21.132 1.00 97.94 322 GLU A N 1
ATOM 2540 C CA . GLU A 1 322 ? -8.602 12.384 20.168 1.00 97.94 322 GLU A CA 1
ATOM 2541 C C . GLU A 1 322 ? -7.296 13.025 19.669 1.00 97.94 322 GLU A C 1
ATOM 2543 O O . GLU A 1 322 ? -7.184 13.356 18.487 1.00 97.94 322 GLU A O 1
ATOM 2548 N N . ALA A 1 323 ? -6.296 13.183 20.540 1.00 97.56 323 ALA A N 1
ATOM 2549 C CA . ALA A 1 323 ? -4.973 13.668 20.155 1.00 97.56 323 ALA A CA 1
ATOM 2550 C C . ALA A 1 323 ? -4.202 12.645 19.301 1.00 97.56 323 ALA A C 1
ATOM 2552 O O . ALA A 1 323 ? -3.631 13.018 18.274 1.00 97.56 323 ALA A O 1
ATOM 2553 N N . LEU A 1 324 ? -4.226 11.363 19.680 1.00 97.56 324 LEU A N 1
ATOM 2554 C CA . LEU A 1 324 ? -3.569 10.284 18.938 1.00 97.56 324 LEU A CA 1
ATOM 2555 C C . LEU A 1 324 ? -4.132 10.151 17.518 1.00 97.56 324 LEU A C 1
ATOM 2557 O O . LEU A 1 324 ? -3.367 10.111 16.557 1.00 97.56 324 LEU A O 1
ATOM 2561 N N . ILE A 1 325 ? -5.459 10.166 17.376 1.00 97.56 325 ILE A N 1
ATOM 2562 C CA . ILE A 1 325 ? -6.132 10.089 16.074 1.00 97.56 325 ILE A CA 1
ATOM 2563 C C . ILE A 1 325 ? -5.700 11.254 15.173 1.00 97.56 325 ILE A C 1
ATOM 2565 O O . ILE A 1 325 ? -5.429 11.045 13.993 1.00 97.56 325 ILE A O 1
ATOM 2569 N N . LYS A 1 326 ? -5.557 12.477 15.708 1.00 97.31 326 LYS A N 1
ATOM 2570 C CA . LYS A 1 326 ? -5.052 13.628 14.929 1.00 97.31 326 LYS A CA 1
ATOM 2571 C C . LYS A 1 326 ? -3.631 13.403 14.406 1.00 97.31 326 LYS A C 1
ATOM 2573 O O . LYS A 1 326 ? -3.352 13.748 13.261 1.00 97.31 326 LYS A O 1
ATOM 2578 N N . ILE A 1 327 ? -2.748 12.816 15.217 1.00 97.75 327 ILE A N 1
ATOM 2579 C CA . ILE A 1 327 ? -1.377 12.481 14.799 1.00 97.75 327 ILE A CA 1
ATOM 2580 C C . ILE A 1 327 ? -1.403 11.427 13.687 1.00 97.75 327 ILE A C 1
ATOM 2582 O O . ILE A 1 327 ? -0.720 11.583 12.676 1.00 97.75 327 ILE A O 1
ATOM 2586 N N . GLN A 1 328 ? -2.225 10.389 13.832 1.00 97.88 328 GLN A N 1
ATOM 2587 C CA . GLN A 1 328 ? -2.362 9.348 12.814 1.00 97.88 328 GLN A CA 1
ATOM 2588 C C . GLN A 1 328 ? -2.926 9.901 11.497 1.00 97.88 328 GLN A C 1
ATOM 2590 O O . GLN A 1 328 ? -2.449 9.532 10.428 1.00 97.88 328 GLN A O 1
ATOM 2595 N N . TYR A 1 329 ? -3.885 10.833 11.548 1.00 97.81 329 TYR A N 1
ATOM 2596 C CA . TYR A 1 329 ? -4.365 11.536 10.354 1.00 97.81 329 TYR A CA 1
ATOM 2597 C C . TYR A 1 329 ? -3.249 12.301 9.642 1.00 97.81 329 TYR A C 1
ATOM 2599 O O . TYR A 1 329 ? -3.182 12.256 8.415 1.00 97.81 329 TYR A O 1
ATOM 2607 N N . ALA A 1 330 ? -2.362 12.965 10.387 1.00 96.94 330 ALA A N 1
ATOM 2608 C CA . ALA A 1 330 ? -1.221 13.664 9.805 1.00 96.94 330 ALA A CA 1
ATOM 2609 C C . ALA A 1 330 ? -0.246 12.693 9.115 1.00 96.94 330 ALA A C 1
ATOM 2611 O O . ALA A 1 330 ? 0.177 12.956 7.991 1.00 96.94 330 ALA A O 1
ATOM 2612 N N . GLN A 1 331 ? 0.040 11.544 9.740 1.00 97.69 331 GLN A N 1
ATOM 2613 C CA . GLN A 1 331 ? 0.876 10.481 9.162 1.00 97.69 331 GLN A CA 1
ATOM 2614 C C . GLN A 1 331 ? 0.246 9.873 7.901 1.00 97.69 331 GLN A C 1
ATOM 2616 O O . GLN A 1 331 ? 0.914 9.701 6.884 1.00 97.69 331 GLN A O 1
ATOM 2621 N N . LEU A 1 332 ? -1.058 9.581 7.938 1.00 97.88 332 LEU A N 1
ATOM 2622 C CA . LEU A 1 332 ? -1.797 9.057 6.790 1.00 97.88 332 LEU A CA 1
ATOM 2623 C C . LEU A 1 332 ? -1.835 10.068 5.635 1.00 97.88 332 LEU A C 1
ATOM 2625 O O . LEU A 1 332 ? -1.700 9.686 4.470 1.00 97.88 332 LEU A O 1
ATOM 2629 N N . ALA A 1 333 ? -2.012 11.352 5.953 1.00 96.12 333 ALA A N 1
ATOM 2630 C CA . ALA A 1 333 ? -1.983 12.429 4.976 1.00 96.12 333 ALA A CA 1
ATOM 2631 C C . ALA A 1 333 ? -0.608 12.531 4.308 1.00 96.12 333 ALA A C 1
ATOM 2633 O O . ALA A 1 333 ? -0.546 12.518 3.080 1.00 96.12 333 ALA A O 1
ATOM 2634 N N . GLU A 1 334 ? 0.477 12.544 5.084 1.00 94.88 334 GLU A N 1
ATOM 2635 C CA . GLU A 1 334 ? 1.846 12.553 4.558 1.00 94.88 334 GLU A CA 1
ATOM 2636 C C . GLU A 1 334 ? 2.109 11.351 3.638 1.00 94.88 334 GLU A C 1
ATOM 2638 O O . GLU A 1 334 ? 2.495 11.531 2.481 1.00 94.88 334 GLU A O 1
ATOM 2643 N N . ALA A 1 335 ? 1.812 10.134 4.107 1.00 95.81 335 ALA A N 1
ATOM 2644 C CA . ALA A 1 335 ? 2.017 8.901 3.346 1.00 95.81 335 ALA A CA 1
ATOM 2645 C C . ALA A 1 335 ? 1.201 8.866 2.035 1.00 95.81 335 ALA A C 1
ATOM 2647 O O . ALA A 1 335 ? 1.613 8.260 1.042 1.00 95.81 335 ALA A O 1
ATOM 2648 N N . SER A 1 336 ? 0.070 9.579 2.001 1.00 94.81 336 SER A N 1
ATOM 2649 C CA . SER A 1 336 ? -0.797 9.740 0.825 1.00 94.81 336 SER A CA 1
ATOM 2650 C C . SER A 1 336 ? -0.488 11.002 -0.001 1.00 94.81 336 SER A C 1
ATOM 2652 O O . SER A 1 336 ? -1.295 11.390 -0.855 1.00 94.81 336 SER A O 1
ATOM 2654 N N . ALA A 1 337 ? 0.645 11.669 0.248 1.00 93.06 337 ALA A N 1
ATOM 2655 C CA . ALA A 1 337 ? 1.044 12.930 -0.384 1.00 93.06 337 ALA A CA 1
ATOM 2656 C C . ALA A 1 337 ? -0.053 14.011 -0.315 1.00 93.06 337 ALA A C 1
ATOM 2658 O O . ALA A 1 337 ? -0.456 14.608 -1.322 1.00 93.06 337 ALA A O 1
ATOM 2659 N N . LEU A 1 338 ? -0.607 14.206 0.877 1.00 92.56 338 LEU A N 1
ATOM 2660 C CA . LEU A 1 338 ? -1.551 15.258 1.238 1.00 92.56 338 LEU A CA 1
ATOM 2661 C C . LEU A 1 338 ? -0.932 16.145 2.321 1.00 92.56 338 LEU A C 1
ATOM 2663 O O . LEU A 1 338 ? 0.019 15.764 2.996 1.00 92.56 338 LEU A O 1
ATOM 2667 N N . SER A 1 339 ? -1.497 17.338 2.506 1.00 91.94 339 SER A N 1
ATOM 2668 C CA . SER A 1 339 ? -1.095 18.230 3.598 1.00 91.94 339 SER A CA 1
ATOM 2669 C C . SER A 1 339 ? -1.314 17.548 4.959 1.00 91.94 339 SER A C 1
ATOM 2671 O O . SER A 1 339 ? -2.459 17.198 5.258 1.00 91.94 339 SER A O 1
ATOM 2673 N N . PRO A 1 340 ? -0.285 17.417 5.819 1.00 93.25 340 PRO A N 1
ATOM 2674 C CA . PRO A 1 340 ? -0.432 16.779 7.131 1.00 93.25 340 PRO A CA 1
ATOM 2675 C C . PRO A 1 340 ? -1.436 17.473 8.063 1.00 93.25 340 PRO A C 1
ATOM 2677 O O . PRO A 1 340 ? -1.963 16.853 8.979 1.00 93.25 340 PRO A O 1
ATOM 2680 N N . ILE A 1 341 ? -1.711 18.764 7.843 1.00 91.75 341 ILE A N 1
ATOM 2681 C CA . ILE A 1 341 ? -2.544 19.577 8.742 1.00 91.75 341 ILE A CA 1
ATOM 2682 C C . ILE A 1 341 ? -4.034 19.499 8.375 1.00 91.75 341 ILE A C 1
ATOM 2684 O O . ILE A 1 341 ? -4.887 19.460 9.255 1.00 91.75 341 ILE A O 1
ATOM 2688 N N . ASN A 1 342 ? -4.360 19.529 7.082 1.00 92.00 342 ASN A N 1
ATOM 2689 C CA . ASN A 1 342 ? -5.735 19.695 6.583 1.00 92.00 342 ASN A CA 1
ATOM 2690 C C . ASN A 1 342 ? -6.038 18.860 5.326 1.00 92.00 342 ASN A C 1
ATOM 2692 O O . ASN A 1 342 ? -7.009 19.116 4.612 1.00 92.00 342 ASN A O 1
ATOM 2696 N N . GLY A 1 343 ? -5.193 17.876 5.021 1.00 90.81 343 GLY A N 1
ATOM 2697 C CA . GLY A 1 343 ? -5.344 17.024 3.846 1.00 90.81 343 GLY A CA 1
ATOM 2698 C C . GLY A 1 343 ? -6.508 16.038 3.939 1.00 90.81 343 GLY A C 1
ATOM 2699 O O . GLY A 1 343 ? -7.039 15.638 2.907 1.00 90.81 343 GLY A O 1
ATOM 2700 N N . ILE A 1 344 ? -6.919 15.665 5.155 1.00 95.38 344 ILE A N 1
ATOM 2701 C CA . ILE A 1 344 ? -7.957 14.661 5.409 1.00 95.38 344 ILE A CA 1
ATOM 2702 C C . ILE A 1 344 ? -8.921 15.202 6.468 1.00 95.38 344 ILE A C 1
ATOM 2704 O O . ILE A 1 344 ? -8.508 15.472 7.592 1.00 95.38 344 ILE A O 1
ATOM 2708 N N . ALA A 1 345 ? -10.203 15.351 6.122 1.00 95.38 345 ALA A N 1
ATOM 2709 C CA . ALA A 1 345 ? -11.239 15.719 7.097 1.00 95.38 345 ALA A CA 1
ATOM 2710 C C . ALA A 1 345 ? -11.815 14.505 7.837 1.00 95.38 345 ALA A C 1
ATOM 2712 O O . ALA A 1 345 ? -12.303 14.631 8.957 1.00 95.38 345 ALA A O 1
ATOM 2713 N N . GLY A 1 346 ? -11.784 13.334 7.204 1.00 96.44 346 GLY A N 1
ATOM 2714 C CA . GLY A 1 346 ? -12.285 12.091 7.770 1.00 96.44 346 GLY A CA 1
ATOM 2715 C C . GLY A 1 346 ? -12.108 10.920 6.812 1.00 96.44 346 GLY A C 1
ATOM 2716 O O . GLY A 1 346 ? -11.747 11.105 5.647 1.00 96.44 346 GLY A O 1
ATOM 2717 N N . LEU A 1 347 ? -12.384 9.718 7.308 1.00 97.56 347 LEU A N 1
ATOM 2718 C CA . LEU A 1 347 ? -12.334 8.477 6.539 1.00 97.56 347 LEU A CA 1
ATOM 2719 C C . LEU A 1 347 ? -13.739 7.914 6.336 1.00 97.56 347 LEU A C 1
ATOM 2721 O O . LEU A 1 347 ? -14.606 8.047 7.203 1.00 97.56 347 LEU A O 1
ATOM 2725 N N . ILE A 1 348 ? -13.962 7.258 5.200 1.00 97.56 348 ILE A N 1
ATOM 2726 C CA . ILE A 1 348 ? -15.205 6.519 4.962 1.00 97.56 348 ILE A CA 1
ATOM 2727 C C . ILE A 1 348 ? -15.189 5.234 5.801 1.00 97.56 348 ILE A C 1
ATOM 2729 O O . ILE A 1 348 ? -14.288 4.404 5.689 1.00 97.56 348 ILE A O 1
ATOM 2733 N N . ALA A 1 349 ? -16.197 5.035 6.646 1.00 95.00 349 ALA A N 1
ATOM 2734 C CA . ALA A 1 349 ? -16.289 3.817 7.443 1.00 95.00 349 ALA A CA 1
ATOM 2735 C C . ALA A 1 349 ? -16.404 2.574 6.541 1.00 95.00 349 ALA A C 1
ATOM 2737 O O . ALA A 1 349 ? -17.177 2.559 5.583 1.00 95.00 349 ALA A O 1
ATOM 2738 N N . ILE A 1 350 ? -15.652 1.524 6.872 1.00 94.31 350 ILE A N 1
ATOM 2739 C CA . ILE A 1 350 ? -15.749 0.215 6.217 1.00 94.31 350 ILE A CA 1
ATOM 2740 C C . ILE A 1 350 ? -16.549 -0.716 7.125 1.00 94.31 350 ILE A C 1
ATOM 2742 O O . ILE A 1 350 ? -16.356 -0.724 8.344 1.00 94.31 350 ILE A O 1
ATOM 2746 N N . SER A 1 351 ? -17.451 -1.502 6.534 1.00 91.81 351 SER A N 1
ATOM 2747 C CA . SER A 1 351 ? -18.162 -2.551 7.258 1.00 91.81 351 SER A CA 1
ATOM 2748 C C . SER A 1 351 ? -17.178 -3.632 7.691 1.00 91.81 351 SER A C 1
ATOM 2750 O O . SER A 1 351 ? -16.539 -4.275 6.856 1.00 91.81 351 SER A O 1
ATOM 2752 N N . VAL A 1 352 ? -17.078 -3.833 8.997 1.00 89.50 352 VAL A N 1
ATOM 2753 C CA . VAL A 1 352 ? -16.298 -4.920 9.577 1.00 89.50 352 VAL A CA 1
ATOM 2754 C C . VAL A 1 352 ? -17.044 -6.237 9.327 1.00 89.50 352 VAL A C 1
ATOM 2756 O O . VAL A 1 352 ? -18.233 -6.304 9.649 1.00 89.50 352 VAL A O 1
ATOM 2759 N N . PRO A 1 353 ? -16.407 -7.256 8.725 1.00 92.00 353 PRO A N 1
ATOM 2760 C CA . PRO A 1 353 ? -17.049 -8.549 8.524 1.00 92.00 353 PRO A CA 1
ATOM 2761 C C . PRO A 1 353 ? -17.173 -9.315 9.846 1.00 92.00 353 PRO A C 1
ATOM 2763 O O . PRO A 1 353 ? -16.360 -9.138 10.750 1.00 92.00 353 PRO A O 1
ATOM 2766 N N . ASP A 1 354 ? -18.171 -10.191 9.930 1.00 92.25 354 ASP A N 1
ATOM 2767 C CA . ASP A 1 354 ? -18.256 -11.190 10.996 1.00 92.25 354 ASP A CA 1
ATOM 2768 C C . ASP A 1 354 ? -17.171 -12.256 10.782 1.00 92.25 354 ASP A C 1
ATOM 2770 O O . ASP A 1 354 ? -17.077 -12.847 9.703 1.00 92.25 354 ASP A O 1
ATOM 2774 N N . LEU A 1 355 ? -16.333 -12.461 11.799 1.00 95.19 355 LEU A N 1
ATOM 2775 C CA . LEU A 1 355 ? -15.178 -13.359 11.750 1.00 95.19 355 LEU A CA 1
ATOM 2776 C C . LEU A 1 355 ? -15.480 -14.764 12.292 1.00 95.19 355 LEU A C 1
ATOM 2778 O O . LEU A 1 355 ? -14.637 -15.652 12.185 1.00 95.19 355 LEU A O 1
ATOM 2782 N N . SER A 1 356 ? -16.675 -14.997 12.839 1.00 90.69 356 SER A N 1
ATOM 2783 C CA . SER A 1 356 ? -17.021 -16.229 13.564 1.00 90.69 356 SER A CA 1
ATOM 2784 C C . SER A 1 356 ? -16.979 -17.500 12.706 1.00 90.69 356 SER A C 1
ATOM 2786 O O . SER A 1 356 ? -16.816 -18.596 13.234 1.00 90.69 356 SER A O 1
ATOM 2788 N N . GLY A 1 357 ? -17.125 -17.364 11.384 1.00 91.06 357 GLY A N 1
ATOM 2789 C CA . GLY A 1 357 ? -17.121 -18.475 10.425 1.00 91.06 357 GLY A CA 1
ATOM 2790 C C . GLY A 1 357 ? -15.897 -18.530 9.513 1.00 91.06 357 GLY A C 1
ATOM 2791 O O . GLY A 1 357 ? -15.963 -19.179 8.473 1.00 91.06 357 GLY A O 1
ATOM 2792 N N . MET A 1 358 ? -14.826 -17.796 9.825 1.00 95.75 358 MET A N 1
ATOM 2793 C CA . MET A 1 358 ? -13.626 -17.780 8.989 1.00 95.75 358 MET A CA 1
ATOM 2794 C C . MET A 1 358 ? -12.630 -18.856 9.408 1.00 95.75 358 MET A C 1
ATOM 2796 O O . MET A 1 358 ? -12.340 -19.018 10.591 1.00 95.75 358 MET A O 1
ATOM 2800 N N . ASP A 1 359 ? -12.070 -19.545 8.417 1.00 96.19 359 ASP A N 1
ATOM 2801 C CA . ASP A 1 359 ? -11.049 -20.561 8.643 1.00 96.19 359 ASP A CA 1
ATOM 2802 C C . ASP A 1 359 ? -9.681 -19.934 8.929 1.00 96.19 359 ASP A C 1
ATOM 2804 O O . ASP A 1 359 ? -9.310 -18.893 8.369 1.00 96.19 359 ASP A O 1
ATOM 2808 N N . ALA A 1 360 ? -8.914 -20.616 9.780 1.00 96.94 360 ALA A N 1
ATOM 2809 C CA . ALA A 1 360 ? -7.522 -20.289 10.034 1.00 96.94 360 ALA A CA 1
ATOM 2810 C C . ALA A 1 360 ? -6.670 -20.488 8.770 1.00 96.94 360 ALA A C 1
ATOM 2812 O O . ALA A 1 360 ? -6.888 -21.399 7.968 1.00 96.94 360 ALA A O 1
ATOM 2813 N N . LEU A 1 361 ? -5.663 -19.637 8.613 1.00 96.69 361 LEU A N 1
ATOM 2814 C CA . LEU A 1 361 ? -4.710 -19.687 7.518 1.00 96.69 361 LEU A CA 1
ATOM 2815 C C . LEU A 1 361 ? -3.502 -20.551 7.904 1.00 96.69 361 LEU A C 1
ATOM 2817 O O . LEU A 1 361 ? -2.867 -20.307 8.932 1.00 96.69 361 LEU A O 1
ATOM 2821 N N . ASP A 1 362 ? -3.147 -21.520 7.058 1.00 96.50 362 ASP A N 1
ATOM 2822 C CA . ASP A 1 362 ? -1.911 -22.295 7.202 1.00 96.50 362 ASP A CA 1
ATOM 2823 C C . ASP A 1 362 ? -0.792 -21.676 6.341 1.00 96.50 362 ASP A C 1
ATOM 2825 O O . ASP A 1 362 ? -0.905 -21.682 5.107 1.00 96.50 362 ASP A O 1
ATOM 2829 N N . PRO A 1 363 ? 0.305 -21.168 6.940 1.00 93.06 363 PRO A N 1
ATOM 2830 C CA . PRO A 1 363 ? 1.414 -20.581 6.190 1.00 93.06 363 PRO A CA 1
ATOM 2831 C C . PRO A 1 363 ? 2.061 -21.544 5.193 1.00 93.06 363 PRO A C 1
ATOM 2833 O O . PRO A 1 363 ? 2.546 -21.096 4.152 1.00 93.06 363 PRO A O 1
ATOM 2836 N N . SER A 1 364 ? 2.024 -22.856 5.459 1.00 94.31 364 SER A N 1
ATOM 2837 C CA . SER A 1 364 ? 2.631 -23.873 4.595 1.00 94.31 364 SER A CA 1
ATOM 2838 C C . SER A 1 364 ? 1.990 -23.931 3.201 1.00 94.31 364 SER A C 1
ATOM 2840 O O . SER A 1 364 ? 2.631 -24.354 2.235 1.00 94.31 364 SER A O 1
ATOM 2842 N N . THR A 1 365 ? 0.747 -23.453 3.084 1.00 93.88 365 THR A N 1
ATOM 2843 C CA . THR A 1 365 ? -0.048 -23.535 1.855 1.00 93.88 365 THR A CA 1
ATOM 2844 C C . THR A 1 365 ? 0.289 -22.452 0.836 1.00 93.88 365 THR A C 1
ATOM 2846 O O . THR A 1 365 ? 0.204 -22.719 -0.359 1.00 93.88 365 THR A O 1
ATOM 2849 N N . PHE A 1 366 ? 0.702 -21.254 1.270 1.00 94.69 366 PHE A N 1
ATOM 2850 C CA . PHE A 1 366 ? 0.817 -20.096 0.371 1.00 94.69 366 PHE A CA 1
ATOM 2851 C C . PHE A 1 366 ? 2.216 -19.472 0.289 1.00 94.69 366 PHE A C 1
ATOM 2853 O O . PHE A 1 366 ? 2.454 -18.676 -0.617 1.00 94.69 366 PHE A O 1
ATOM 2860 N N . PHE A 1 367 ? 3.170 -19.818 1.163 1.00 96.75 367 PHE A N 1
ATOM 2861 C CA . PHE A 1 367 ? 4.491 -19.164 1.138 1.00 96.75 367 PHE A CA 1
ATOM 2862 C C . PHE A 1 367 ? 5.256 -19.389 -0.181 1.00 96.75 367 PHE A C 1
ATOM 2864 O O . PHE A 1 367 ? 5.975 -18.501 -0.635 1.00 96.75 367 PHE A O 1
ATOM 2871 N N . LYS A 1 368 ? 5.082 -20.552 -0.828 1.00 97.19 368 LYS A N 1
ATOM 2872 C CA . LYS A 1 368 ? 5.681 -20.836 -2.146 1.00 97.19 368 LYS A CA 1
ATOM 2873 C C . LYS A 1 368 ? 5.098 -19.936 -3.230 1.00 97.19 368 LYS A C 1
ATOM 2875 O O . LYS A 1 368 ? 5.848 -19.341 -3.993 1.00 97.19 368 LYS A O 1
ATOM 2880 N N . GLU A 1 369 ? 3.776 -19.775 -3.239 1.00 97.12 369 GLU A N 1
ATOM 2881 C CA . GLU A 1 369 ? 3.106 -18.837 -4.143 1.00 97.12 369 GLU A CA 1
ATOM 2882 C C . GLU A 1 369 ? 3.582 -17.398 -3.886 1.00 97.12 369 GLU A C 1
ATOM 2884 O O . GLU A 1 369 ? 3.863 -16.663 -4.829 1.00 97.12 369 GLU A O 1
ATOM 2889 N N . ALA A 1 370 ? 3.756 -17.001 -2.619 1.00 97.50 370 ALA A N 1
ATOM 2890 C CA . ALA A 1 370 ? 4.303 -15.691 -2.268 1.00 97.50 370 ALA A CA 1
ATOM 2891 C C . ALA A 1 370 ? 5.741 -15.493 -2.793 1.00 97.50 370 ALA A C 1
ATOM 2893 O O . ALA A 1 370 ? 6.067 -14.420 -3.306 1.00 97.50 370 ALA A O 1
ATOM 2894 N N . GLN A 1 371 ? 6.596 -16.523 -2.729 1.00 97.75 371 GLN A N 1
ATOM 2895 C CA . GLN A 1 371 ? 7.938 -16.488 -3.327 1.00 97.75 371 GLN A CA 1
ATOM 2896 C C . GLN A 1 371 ? 7.878 -16.346 -4.858 1.00 97.75 371 GLN A C 1
ATOM 2898 O O . GLN A 1 371 ? 8.621 -15.544 -5.423 1.00 97.75 371 GLN A O 1
ATOM 2903 N N . ASP A 1 372 ? 6.976 -17.060 -5.532 1.00 97.25 372 ASP A N 1
ATOM 2904 C CA . ASP A 1 372 ? 6.820 -16.985 -6.991 1.00 97.25 372 ASP A CA 1
ATOM 2905 C C . ASP A 1 372 ? 6.303 -15.610 -7.454 1.00 97.25 372 ASP A C 1
ATOM 2907 O O . ASP A 1 372 ? 6.697 -15.082 -8.506 1.00 97.25 372 ASP A O 1
ATOM 2911 N N . TYR A 1 373 ? 5.431 -14.990 -6.657 1.00 97.00 373 TYR A N 1
ATOM 2912 C CA . TYR A 1 373 ? 4.882 -13.673 -6.958 1.00 97.00 373 TYR A CA 1
ATOM 2913 C C . TYR A 1 373 ? 5.830 -12.517 -6.614 1.00 97.00 373 TYR A C 1
ATOM 2915 O O . TYR A 1 373 ? 5.790 -11.504 -7.320 1.00 97.00 373 TYR A O 1
ATOM 2923 N N . SER A 1 374 ? 6.721 -12.681 -5.631 1.00 97.50 374 SER A N 1
ATOM 2924 C CA . SER A 1 374 ? 7.626 -11.642 -5.118 1.00 97.50 374 SER A CA 1
ATOM 2925 C C . SER A 1 374 ? 8.385 -10.872 -6.209 1.00 97.50 374 SER A C 1
ATOM 2927 O O . SER A 1 374 ? 9.126 -11.427 -7.027 1.00 97.50 374 SER A O 1
ATOM 2929 N N . TYR A 1 375 ? 8.230 -9.547 -6.186 1.00 97.31 375 TYR A N 1
ATOM 2930 C CA . TYR A 1 375 ? 8.987 -8.630 -7.041 1.00 97.31 375 TYR A CA 1
ATOM 2931 C C . TYR A 1 375 ? 10.432 -8.454 -6.560 1.00 97.31 375 TYR A C 1
ATOM 2933 O O . TYR A 1 375 ? 11.323 -8.230 -7.376 1.00 97.31 375 TYR A O 1
ATOM 2941 N N . GLU A 1 376 ? 10.684 -8.649 -5.266 1.00 96.25 376 GLU A N 1
ATOM 2942 C CA . GLU A 1 376 ? 12.003 -8.606 -4.636 1.00 96.25 376 GLU A CA 1
ATOM 2943 C C . GLU A 1 376 ? 12.906 -9.710 -5.203 1.00 96.25 376 GLU A C 1
ATOM 2945 O O . GLU A 1 376 ? 14.020 -9.449 -5.663 1.00 96.25 376 GLU A O 1
ATOM 2950 N N . LEU A 1 377 ? 12.391 -10.945 -5.257 1.00 98.06 377 LEU A N 1
ATOM 2951 C CA . LEU A 1 377 ? 13.103 -12.083 -5.842 1.00 98.06 377 LEU A CA 1
ATOM 2952 C C . LEU A 1 377 ? 13.313 -11.918 -7.350 1.00 98.06 377 LEU A C 1
ATOM 2954 O O . LEU A 1 377 ? 14.389 -12.245 -7.858 1.00 98.06 377 LEU A O 1
ATOM 2958 N N . LYS A 1 378 ? 12.324 -11.370 -8.068 1.00 98.00 378 LYS A N 1
ATOM 2959 C CA . LYS A 1 378 ? 12.463 -11.047 -9.499 1.00 98.00 378 LYS A CA 1
ATOM 2960 C C . LYS A 1 378 ? 13.565 -10.012 -9.728 1.00 98.00 378 LYS A C 1
ATOM 2962 O O . LYS A 1 378 ? 14.408 -10.227 -10.598 1.00 98.00 378 LYS A O 1
ATOM 2967 N N . SER A 1 379 ? 13.606 -8.949 -8.924 1.00 97.25 379 SER A N 1
ATOM 2968 C CA . SER A 1 379 ? 14.633 -7.906 -9.002 1.00 97.25 379 SER A CA 1
ATOM 2969 C C . SER A 1 379 ? 16.033 -8.475 -8.780 1.00 97.25 379 SER A C 1
ATOM 2971 O O . SER A 1 379 ? 16.915 -8.295 -9.621 1.00 97.25 379 SER A O 1
ATOM 2973 N N . LEU A 1 380 ? 16.228 -9.275 -7.725 1.00 98.06 380 LEU A N 1
ATOM 2974 C CA . LEU A 1 380 ? 17.501 -9.958 -7.474 1.00 98.06 380 LEU A CA 1
ATOM 2975 C C . LEU A 1 380 ? 17.880 -10.928 -8.606 1.00 98.06 380 LEU A C 1
ATOM 2977 O O . LEU A 1 380 ? 19.053 -11.034 -8.970 1.00 98.06 380 LEU A O 1
ATOM 2981 N N . GLY A 1 381 ? 16.897 -11.604 -9.205 1.00 98.31 381 GLY A N 1
ATOM 2982 C CA . GLY A 1 381 ? 17.100 -12.446 -10.381 1.00 98.31 381 GLY A CA 1
ATOM 2983 C C . GLY A 1 381 ? 17.627 -11.663 -11.589 1.00 98.31 381 GLY A C 1
ATOM 2984 O O . GLY A 1 381 ? 18.559 -12.119 -12.256 1.00 98.31 381 GLY A O 1
ATOM 2985 N N . PHE A 1 382 ? 17.080 -10.472 -11.847 1.00 98.19 382 PHE A N 1
ATOM 2986 C CA . PHE A 1 382 ? 17.568 -9.562 -12.886 1.00 98.19 382 PHE A CA 1
ATOM 2987 C C . PHE A 1 382 ? 18.962 -9.003 -12.562 1.00 98.19 382 PHE A C 1
ATOM 2989 O O . PHE A 1 382 ? 19.829 -8.997 -13.434 1.00 98.19 382 PHE A O 1
ATOM 2996 N N . LEU A 1 383 ? 19.245 -8.651 -11.303 1.00 97.88 383 LEU A N 1
ATOM 2997 C CA . LEU A 1 383 ? 20.593 -8.252 -10.873 1.00 97.88 383 LEU A CA 1
ATOM 2998 C C . LEU A 1 383 ? 21.623 -9.369 -11.092 1.00 97.88 383 LEU A C 1
ATOM 3000 O O . LEU A 1 383 ? 22.732 -9.109 -11.559 1.00 97.88 383 LEU A O 1
ATOM 3004 N N . LEU A 1 384 ? 21.259 -10.627 -10.825 1.00 98.25 384 LEU A N 1
ATOM 3005 C CA . LEU A 1 384 ? 22.133 -11.773 -11.076 1.00 98.25 384 LEU A CA 1
ATOM 3006 C C . LEU A 1 384 ? 22.404 -11.970 -12.576 1.00 98.25 384 LEU A C 1
ATOM 3008 O O . LEU A 1 384 ? 23.535 -12.273 -12.966 1.00 98.25 384 LEU A O 1
ATOM 3012 N N . LYS A 1 385 ? 21.388 -11.795 -13.433 1.00 98.12 385 LYS A N 1
ATOM 3013 C CA . LYS A 1 385 ? 21.550 -11.835 -14.898 1.00 98.12 385 LYS A CA 1
ATOM 3014 C C . LYS A 1 385 ? 22.430 -10.692 -15.400 1.00 98.12 385 LYS A C 1
ATOM 3016 O O . LYS A 1 385 ? 23.330 -10.940 -16.207 1.00 98.12 385 LYS A O 1
ATOM 3021 N N . ALA A 1 386 ? 22.236 -9.481 -14.881 1.00 97.06 386 ALA A N 1
ATOM 3022 C CA . ALA A 1 386 ? 23.091 -8.336 -15.168 1.00 97.06 386 ALA A CA 1
ATOM 3023 C C . ALA A 1 386 ? 24.548 -8.635 -14.785 1.00 97.06 386 ALA A C 1
ATOM 3025 O O . ALA A 1 386 ? 25.434 -8.510 -15.624 1.00 97.06 386 ALA A O 1
ATOM 3026 N N . ALA A 1 387 ? 24.796 -9.148 -13.574 1.00 97.00 387 ALA A N 1
ATOM 3027 C CA . ALA A 1 387 ? 26.136 -9.495 -13.096 1.00 97.00 387 ALA A CA 1
ATOM 3028 C C . ALA A 1 387 ? 26.820 -10.579 -13.953 1.00 97.00 387 ALA A C 1
ATOM 3030 O O . ALA A 1 387 ? 28.006 -10.467 -14.269 1.00 97.00 387 ALA A O 1
ATOM 3031 N N . LYS A 1 388 ? 26.076 -11.607 -14.387 1.00 97.81 388 LYS A N 1
ATOM 3032 C CA . LYS A 1 388 ? 26.570 -12.632 -15.331 1.00 97.81 388 LYS A CA 1
ATOM 3033 C C . LYS A 1 388 ? 26.922 -12.041 -16.694 1.00 97.81 388 LYS A C 1
ATOM 3035 O O . LYS A 1 388 ? 27.902 -12.449 -17.313 1.00 97.81 388 LYS A O 1
ATOM 3040 N N . THR A 1 389 ? 26.137 -11.080 -17.163 1.00 96.44 389 THR A N 1
ATOM 3041 C CA . THR A 1 389 ? 26.367 -10.402 -18.443 1.00 96.44 389 THR A CA 1
ATOM 3042 C C . THR A 1 389 ? 27.573 -9.466 -18.359 1.00 96.44 389 THR A C 1
ATOM 3044 O O . THR A 1 389 ? 28.455 -9.527 -19.213 1.00 96.44 389 THR A O 1
ATOM 3047 N N . SER A 1 390 ? 27.707 -8.703 -17.273 1.00 94.38 390 SER A N 1
ATOM 3048 C CA . SER A 1 390 ? 28.897 -7.894 -16.987 1.00 94.38 390 SER A CA 1
ATOM 3049 C C . SER A 1 390 ? 30.164 -8.739 -16.820 1.00 94.38 390 SER A C 1
ATOM 3051 O O . SER A 1 390 ? 31.250 -8.308 -17.193 1.00 94.38 390 SER A O 1
ATOM 3053 N N . GLN A 1 391 ? 30.068 -9.981 -16.338 1.00 95.19 391 GLN A N 1
ATOM 3054 C CA . GLN A 1 391 ? 31.217 -10.892 -16.347 1.00 95.19 391 GLN A CA 1
ATOM 3055 C C . GLN A 1 391 ? 31.698 -11.201 -17.772 1.00 95.19 391 GLN A C 1
ATOM 3057 O O . GLN A 1 391 ? 32.906 -11.245 -18.020 1.00 95.19 391 GLN A O 1
ATOM 3062 N N . LYS A 1 392 ? 30.767 -11.414 -18.714 1.00 94.06 392 LYS A N 1
ATOM 3063 C CA . LYS A 1 392 ? 31.106 -11.605 -20.132 1.00 94.06 392 LYS A CA 1
ATOM 3064 C C . LYS A 1 392 ? 31.722 -10.334 -20.709 1.00 94.06 392 LYS A C 1
ATOM 3066 O O . LYS A 1 392 ? 32.727 -10.432 -21.403 1.00 94.06 392 LYS A O 1
ATOM 3071 N N . GLU A 1 393 ? 31.193 -9.157 -20.369 1.00 91.56 393 GLU A N 1
ATOM 3072 C CA . GLU A 1 393 ? 31.822 -7.873 -20.712 1.00 91.56 393 GLU A CA 1
ATOM 3073 C C . GLU A 1 393 ? 33.293 -7.851 -20.276 1.00 91.56 393 GLU A C 1
ATOM 3075 O O . GLU A 1 393 ? 34.158 -7.651 -21.123 1.00 91.56 393 GLU A O 1
ATOM 3080 N N . ILE A 1 394 ? 33.591 -8.153 -19.004 1.00 89.12 394 ILE A N 1
ATOM 3081 C CA . ILE A 1 394 ? 34.965 -8.201 -18.468 1.00 89.12 394 ILE A CA 1
ATOM 3082 C C . ILE A 1 394 ? 35.840 -9.189 -19.251 1.00 89.12 394 ILE A C 1
ATOM 3084 O O . ILE A 1 394 ? 36.990 -8.878 -19.559 1.00 89.12 394 ILE A O 1
ATOM 3088 N N . TYR A 1 395 ? 35.308 -10.367 -19.591 1.00 89.81 395 TYR A N 1
ATOM 3089 C CA . TYR A 1 395 ? 36.033 -11.379 -20.362 1.00 89.81 395 TYR A CA 1
ATOM 3090 C C . TYR A 1 395 ? 36.429 -10.870 -21.756 1.00 89.81 395 TYR A C 1
ATOM 3092 O O . TYR A 1 395 ? 37.573 -11.032 -22.178 1.00 89.81 395 TYR A O 1
ATOM 3100 N N . PHE A 1 396 ? 35.502 -10.219 -22.460 1.00 87.88 396 PHE A N 1
ATOM 3101 C CA . PHE A 1 396 ? 35.746 -9.686 -23.802 1.00 87.88 396 PHE A CA 1
ATOM 3102 C C . PHE A 1 396 ? 36.447 -8.325 -23.810 1.00 87.88 396 PHE A C 1
ATOM 3104 O O . PHE A 1 396 ? 36.916 -7.899 -24.865 1.00 87.88 396 PHE A O 1
ATOM 3111 N N . ASN A 1 397 ? 36.581 -7.672 -22.655 1.00 81.44 397 ASN A N 1
ATOM 3112 C CA . ASN A 1 397 ? 37.273 -6.392 -22.521 1.00 81.44 397 ASN A CA 1
ATOM 3113 C C . ASN A 1 397 ? 38.774 -6.489 -22.849 1.00 81.44 397 ASN A C 1
ATOM 3115 O O . ASN A 1 397 ? 39.400 -5.487 -23.161 1.00 81.44 397 ASN 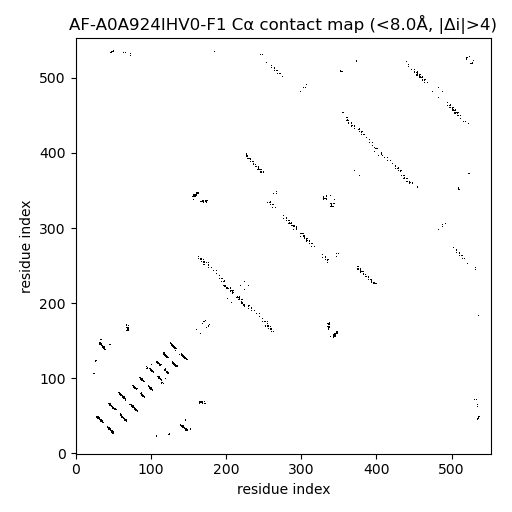A O 1
ATOM 3119 N N . PHE A 1 398 ? 39.354 -7.697 -22.847 1.00 76.25 398 PHE A N 1
ATOM 3120 C CA . PHE A 1 398 ? 40.715 -7.929 -23.345 1.00 76.25 398 PHE A CA 1
ATOM 3121 C C . PHE A 1 398 ? 40.912 -7.472 -24.802 1.00 76.25 398 PHE A C 1
ATOM 3123 O O . PHE A 1 398 ? 42.012 -7.075 -25.178 1.00 76.25 398 PHE A O 1
ATOM 3130 N N . PHE A 1 399 ? 39.859 -7.533 -25.623 1.00 73.38 399 PHE A N 1
ATOM 3131 C CA . PHE A 1 399 ? 39.921 -7.124 -27.026 1.00 73.38 399 PHE A CA 1
ATOM 3132 C C . PHE A 1 399 ? 39.760 -5.613 -27.224 1.00 73.38 399 PHE A C 1
ATOM 3134 O O . PHE A 1 399 ? 39.973 -5.143 -28.339 1.00 73.38 399 PHE A O 1
ATOM 3141 N N . ASP A 1 400 ? 39.389 -4.856 -26.187 1.00 69.31 400 ASP A N 1
ATOM 3142 C CA . ASP A 1 400 ? 39.233 -3.405 -26.265 1.00 69.31 400 ASP A CA 1
ATOM 3143 C C . ASP A 1 400 ? 40.578 -2.706 -26.013 1.00 69.31 400 ASP A C 1
ATOM 3145 O O . ASP A 1 400 ? 41.061 -2.600 -24.885 1.00 69.31 400 ASP A O 1
ATOM 3149 N N . LEU A 1 401 ? 41.199 -2.237 -27.096 1.00 63.34 401 LEU A N 1
ATOM 3150 C CA . LEU A 1 401 ? 42.487 -1.538 -27.064 1.00 63.34 401 LEU A CA 1
ATOM 3151 C C . LEU A 1 401 ? 42.382 -0.104 -26.511 1.00 63.34 401 LEU A C 1
ATOM 3153 O O . LEU A 1 401 ? 43.413 0.489 -26.197 1.00 63.34 401 LEU A O 1
ATOM 3157 N N . GLU A 1 402 ? 41.171 0.454 -26.393 1.00 61.78 402 GLU A N 1
ATOM 3158 C CA . GLU A 1 402 ? 40.918 1.799 -25.854 1.00 61.78 402 GLU A CA 1
ATOM 3159 C C . GLU A 1 402 ? 40.482 1.785 -24.375 1.00 61.78 402 GLU A C 1
ATOM 3161 O O . GLU A 1 402 ? 40.357 2.844 -23.753 1.00 61.78 402 GLU A O 1
ATOM 3166 N N . GLY A 1 403 ? 40.263 0.607 -23.781 1.00 61.88 403 GLY A N 1
ATOM 3167 C CA . GLY A 1 403 ? 39.852 0.480 -22.386 1.00 61.88 403 GLY A CA 1
ATOM 3168 C C . GLY A 1 403 ? 40.898 1.016 -21.396 1.00 61.88 403 GLY A C 1
ATOM 3169 O O . GLY A 1 403 ? 42.095 0.774 -21.534 1.00 61.88 403 GLY A O 1
ATOM 3170 N N . ASN A 1 404 ? 40.442 1.675 -20.320 1.00 56.91 404 ASN A N 1
ATOM 3171 C CA . ASN A 1 404 ? 41.294 2.184 -19.223 1.00 56.91 404 ASN A CA 1
ATOM 3172 C C . ASN A 1 404 ? 42.167 1.107 -18.540 1.00 56.91 404 ASN A C 1
ATOM 3174 O O . ASN A 1 404 ? 43.081 1.442 -17.788 1.00 56.91 404 ASN A O 1
ATOM 3178 N N . ASN A 1 405 ? 41.891 -0.174 -18.789 1.00 54.47 405 ASN A N 1
ATOM 3179 C CA . ASN A 1 405 ? 42.669 -1.305 -18.305 1.00 54.47 405 ASN A CA 1
ATOM 3180 C C . ASN A 1 405 ? 43.448 -1.881 -19.493 1.00 54.47 405 ASN A C 1
ATOM 3182 O O . ASN A 1 405 ? 42.969 -2.800 -20.155 1.00 54.47 405 ASN A O 1
ATOM 3186 N N . GLY A 1 406 ? 44.612 -1.304 -19.801 1.00 55.81 406 GLY A N 1
ATOM 3187 C CA . GLY A 1 406 ? 45.437 -1.736 -20.933 1.00 55.81 406 GLY A CA 1
ATOM 3188 C C . GLY A 1 406 ? 45.665 -3.256 -20.970 1.00 55.81 406 GLY A C 1
ATOM 3189 O O . GLY A 1 406 ? 45.792 -3.889 -19.925 1.00 55.81 406 GLY A O 1
ATOM 3190 N N . ILE A 1 407 ? 45.698 -3.821 -22.183 1.00 62.34 407 ILE A N 1
ATOM 3191 C CA . ILE A 1 407 ? 46.034 -5.215 -22.555 1.00 62.34 407 ILE A CA 1
ATOM 3192 C C . ILE A 1 407 ? 45.925 -6.225 -21.388 1.00 62.34 407 ILE A C 1
ATOM 3194 O O . ILE A 1 407 ? 46.926 -6.733 -20.892 1.00 62.34 407 ILE A O 1
ATOM 3198 N N . GLY A 1 408 ? 44.707 -6.521 -20.925 1.00 63.75 408 GLY A N 1
ATOM 3199 C CA . GLY A 1 408 ? 44.404 -7.720 -20.124 1.00 63.75 408 GLY A CA 1
ATOM 3200 C C . GLY A 1 408 ? 44.988 -7.846 -18.713 1.00 63.75 408 GLY A C 1
ATOM 3201 O O . GLY A 1 408 ? 44.713 -8.843 -18.035 1.00 63.75 408 GLY A O 1
ATOM 3202 N N . PHE A 1 409 ? 45.791 -6.894 -18.235 1.00 77.38 409 PHE A N 1
ATOM 3203 C CA . PHE A 1 409 ? 46.373 -6.988 -16.898 1.00 77.38 409 PHE A CA 1
ATOM 3204 C C . PHE A 1 409 ? 45.272 -6.829 -15.839 1.00 77.38 409 PHE A C 1
ATOM 3206 O O . PHE A 1 409 ? 44.612 -5.799 -15.744 1.00 77.38 409 PHE A O 1
ATOM 3213 N N . GLY A 1 410 ? 45.057 -7.879 -15.038 1.00 82.88 410 GLY A N 1
ATOM 3214 C CA . GLY A 1 410 ? 44.040 -7.901 -13.981 1.00 82.88 410 GLY A CA 1
ATOM 3215 C C . GLY A 1 410 ? 42.673 -8.466 -14.385 1.00 82.88 410 GLY A C 1
ATOM 3216 O O . GLY A 1 410 ? 41.815 -8.600 -13.512 1.00 82.88 410 GLY A O 1
ATOM 3217 N N . THR A 1 411 ? 42.466 -8.883 -15.644 1.00 86.81 411 THR A N 1
ATOM 3218 C CA . THR A 1 411 ? 41.194 -9.491 -16.091 1.00 86.81 411 THR A CA 1
ATOM 3219 C C . THR A 1 411 ? 40.818 -10.714 -15.255 1.00 86.81 411 THR A C 1
ATOM 3221 O O . THR A 1 411 ? 39.662 -10.862 -14.869 1.00 86.81 411 THR A O 1
ATOM 3224 N N . HIS A 1 412 ? 41.786 -11.566 -14.896 1.00 89.62 412 HIS A N 1
ATOM 3225 C CA . HIS A 1 412 ? 41.528 -12.717 -14.025 1.00 89.62 412 HIS A CA 1
ATOM 3226 C C . HIS A 1 412 ? 40.964 -12.291 -12.661 1.00 89.62 412 HIS A C 1
ATOM 3228 O O . HIS A 1 412 ? 39.939 -12.812 -12.226 1.00 89.62 412 HIS A O 1
ATOM 3234 N N . SER A 1 413 ? 41.581 -11.294 -12.021 1.00 92.50 413 SER A N 1
ATOM 3235 C CA . SER A 1 413 ? 41.112 -10.752 -10.743 1.00 92.50 413 SER A CA 1
ATOM 3236 C C . SER A 1 413 ? 39.723 -10.127 -10.871 1.00 92.50 413 SER A C 1
ATOM 3238 O O . SER A 1 413 ? 38.872 -10.365 -10.022 1.00 92.50 413 SER A O 1
ATOM 3240 N N . GLN A 1 414 ? 39.448 -9.392 -11.953 1.00 90.69 414 GLN A N 1
ATOM 3241 C CA . GLN A 1 414 ? 38.122 -8.822 -12.218 1.00 90.69 414 GLN A CA 1
ATOM 3242 C C . GLN A 1 414 ? 37.054 -9.906 -12.427 1.00 90.69 414 GLN A C 1
ATOM 3244 O O . GLN A 1 414 ? 35.942 -9.778 -11.918 1.00 90.69 414 GLN A O 1
ATOM 3249 N N . ILE A 1 415 ? 37.393 -11.007 -13.106 1.00 92.62 415 ILE A N 1
ATOM 3250 C CA . ILE A 1 415 ? 36.501 -12.165 -13.257 1.00 92.62 415 ILE A CA 1
ATOM 3251 C C . ILE A 1 415 ? 36.212 -12.805 -11.896 1.00 92.62 415 ILE A C 1
ATOM 3253 O O . ILE A 1 415 ? 35.061 -13.150 -11.634 1.00 92.62 415 ILE A O 1
ATOM 3257 N N . LEU A 1 416 ? 37.220 -12.967 -11.030 1.00 95.31 416 LEU A N 1
ATOM 3258 C CA . LEU A 1 416 ? 37.028 -13.507 -9.679 1.00 95.31 416 LEU A CA 1
ATOM 3259 C C . LEU A 1 416 ? 36.152 -12.590 -8.816 1.00 95.31 416 LEU A C 1
ATOM 3261 O O . LEU A 1 416 ? 35.237 -13.078 -8.156 1.00 95.31 416 LEU A O 1
ATOM 3265 N N . VAL A 1 417 ? 36.370 -11.273 -8.873 1.00 95.06 417 VAL A N 1
ATOM 3266 C CA . VAL A 1 417 ? 35.511 -10.285 -8.199 1.00 95.06 417 VAL A CA 1
ATOM 3267 C C . VAL A 1 417 ? 34.074 -10.383 -8.713 1.00 95.06 417 VAL A C 1
ATOM 3269 O O . VAL A 1 417 ? 33.146 -10.447 -7.914 1.00 95.06 417 VAL A O 1
ATOM 3272 N N . SER A 1 418 ? 33.878 -10.481 -10.029 1.00 94.94 418 SER A N 1
ATOM 3273 C CA . SER A 1 418 ? 32.547 -10.638 -10.624 1.00 94.94 418 SER A CA 1
ATOM 3274 C C . SER A 1 418 ? 31.866 -11.953 -10.214 1.00 94.94 418 SER A C 1
ATOM 3276 O O . SER A 1 418 ? 30.673 -11.948 -9.921 1.00 94.94 418 SER A O 1
ATOM 3278 N N . LYS A 1 419 ? 32.602 -13.074 -10.116 1.00 97.56 419 LYS A N 1
ATOM 3279 C CA . LYS A 1 419 ? 32.064 -14.336 -9.565 1.00 97.56 419 LYS A CA 1
ATOM 3280 C C . LYS A 1 419 ? 31.624 -14.172 -8.112 1.00 97.56 419 LYS A C 1
ATOM 3282 O O . LYS A 1 419 ? 30.521 -14.580 -7.772 1.00 97.56 419 LYS A O 1
ATOM 3287 N N . SER A 1 420 ? 32.452 -13.526 -7.293 1.00 98.06 420 SER A N 1
ATOM 3288 C CA . SER A 1 420 ? 32.124 -13.232 -5.895 1.00 98.06 420 SER A CA 1
ATOM 3289 C C . SER A 1 420 ? 30.846 -12.387 -5.775 1.00 98.06 420 SER A C 1
ATOM 3291 O O . SER A 1 420 ? 29.960 -12.719 -4.995 1.00 98.06 420 SER A O 1
ATOM 3293 N N . GLN A 1 421 ? 30.680 -11.361 -6.620 1.00 97.06 421 GLN A N 1
ATOM 3294 C CA . GLN A 1 421 ? 29.451 -10.554 -6.676 1.00 97.06 421 GLN A CA 1
ATOM 3295 C C . GLN A 1 421 ? 28.217 -11.382 -7.072 1.00 97.06 421 GLN A C 1
ATOM 3297 O O . GLN A 1 421 ? 27.142 -11.201 -6.505 1.00 97.06 421 GLN A O 1
ATOM 3302 N N . GLN A 1 422 ? 28.351 -12.314 -8.023 1.00 98.00 422 GLN A N 1
ATOM 3303 C CA . GLN A 1 422 ? 27.257 -13.225 -8.384 1.00 98.00 422 GLN A CA 1
ATOM 3304 C C . GLN A 1 422 ? 26.872 -14.144 -7.217 1.00 98.00 422 GLN A C 1
ATOM 3306 O O . GLN A 1 422 ? 25.684 -14.348 -6.968 1.00 98.00 422 GLN A O 1
ATOM 3311 N N . GLU A 1 423 ? 27.856 -14.682 -6.493 1.00 98.38 423 GLU A N 1
ATOM 3312 C CA . GLU A 1 423 ? 27.622 -15.504 -5.301 1.00 98.38 423 GLU A CA 1
ATOM 3313 C C . GLU A 1 423 ? 26.965 -14.701 -4.171 1.00 98.38 423 GLU A C 1
ATOM 3315 O O . GLU A 1 423 ? 26.063 -15.211 -3.509 1.00 98.38 423 GLU A O 1
ATOM 3320 N N . GLU A 1 424 ? 27.359 -13.440 -3.972 1.00 97.75 424 GLU A N 1
ATOM 3321 C CA . GLU A 1 424 ? 26.713 -12.533 -3.018 1.00 97.75 424 GLU A CA 1
ATOM 3322 C C . GLU A 1 424 ? 25.229 -12.331 -3.358 1.00 97.75 424 GLU A C 1
ATOM 3324 O O . GLU A 1 424 ? 24.372 -12.498 -2.490 1.00 97.75 424 GLU A O 1
ATOM 3329 N N . ILE A 1 425 ? 24.902 -12.034 -4.623 1.00 97.50 425 ILE A N 1
ATOM 3330 C CA . ILE A 1 425 ? 23.507 -11.873 -5.066 1.00 97.50 425 ILE A CA 1
ATOM 3331 C C . ILE A 1 425 ? 22.731 -13.185 -4.895 1.00 97.50 425 ILE A C 1
ATOM 3333 O O . ILE A 1 425 ? 21.589 -13.161 -4.441 1.00 97.50 425 ILE A O 1
ATOM 3337 N N . SER A 1 426 ? 23.342 -14.336 -5.197 1.00 98.44 426 SER A N 1
ATOM 3338 C CA . SER A 1 426 ? 22.707 -15.643 -4.984 1.00 98.44 426 SER A CA 1
ATOM 3339 C C . SER A 1 426 ? 22.366 -15.881 -3.511 1.00 98.44 426 SER A C 1
ATOM 3341 O O . SER A 1 426 ? 21.260 -16.314 -3.208 1.00 98.44 426 SER A O 1
ATOM 3343 N N . LYS A 1 427 ? 23.274 -15.544 -2.588 1.00 98.31 427 LYS A N 1
ATOM 3344 C CA . LYS A 1 427 ? 23.008 -15.641 -1.144 1.00 98.31 427 LYS A CA 1
ATOM 3345 C C . LYS A 1 427 ? 21.883 -14.700 -0.709 1.00 98.31 427 LYS A C 1
ATOM 3347 O O . LYS A 1 427 ? 21.039 -15.110 0.079 1.00 98.31 427 LYS A O 1
ATOM 3352 N N . LYS A 1 428 ? 21.816 -13.483 -1.267 1.00 97.56 428 LYS A N 1
ATOM 3353 C CA . LYS A 1 428 ? 20.701 -12.547 -1.025 1.00 97.56 428 LYS A CA 1
ATOM 3354 C C . LYS A 1 428 ? 19.361 -13.080 -1.535 1.00 97.56 428 LYS A C 1
ATOM 3356 O O . LYS A 1 428 ? 18.336 -12.824 -0.911 1.00 97.56 428 LYS A O 1
ATOM 3361 N N . ILE A 1 429 ? 19.342 -13.830 -2.641 1.00 98.25 429 ILE A N 1
ATOM 3362 C CA . ILE A 1 429 ? 18.129 -14.514 -3.125 1.00 98.25 429 ILE A CA 1
ATOM 3363 C C . ILE A 1 429 ? 17.658 -15.547 -2.097 1.00 98.25 429 ILE A C 1
ATOM 3365 O O . ILE A 1 429 ? 16.475 -15.568 -1.760 1.00 98.25 429 ILE A O 1
ATOM 3369 N N . ASP A 1 430 ? 18.565 -16.378 -1.585 1.00 98.50 430 ASP A N 1
ATOM 3370 C CA . ASP A 1 430 ? 18.223 -17.410 -0.600 1.00 98.50 430 ASP A CA 1
ATOM 3371 C C . ASP A 1 430 ? 17.772 -16.799 0.738 1.00 98.50 430 ASP A C 1
ATOM 3373 O O . ASP A 1 430 ? 16.776 -17.235 1.316 1.00 98.50 430 ASP A O 1
ATOM 3377 N N . GLU A 1 431 ? 18.434 -15.729 1.183 1.00 97.75 431 GLU A N 1
ATOM 3378 C CA . GLU A 1 431 ? 18.009 -14.924 2.333 1.00 97.75 431 GLU A CA 1
ATOM 3379 C C . GLU A 1 431 ? 16.602 -14.348 2.123 1.00 97.75 431 GLU A C 1
ATOM 3381 O O . GLU A 1 431 ? 15.734 -14.501 2.979 1.00 97.75 431 GLU A O 1
ATOM 3386 N N . THR A 1 432 ? 16.335 -13.751 0.959 1.00 97.25 432 THR A N 1
ATOM 3387 C CA . THR A 1 432 ? 15.031 -13.146 0.648 1.00 97.25 432 THR A CA 1
ATOM 3388 C C . THR A 1 432 ? 13.913 -14.191 0.603 1.00 97.25 432 THR A C 1
ATOM 3390 O O . THR A 1 432 ? 12.813 -13.926 1.083 1.00 97.25 432 THR A O 1
ATOM 3393 N N . LYS A 1 433 ? 14.178 -15.406 0.102 1.00 98.31 433 LYS A N 1
ATOM 3394 C CA . LYS A 1 433 ? 13.211 -16.519 0.160 1.00 98.31 433 LYS A CA 1
ATOM 3395 C C . LYS A 1 433 ? 12.846 -16.882 1.598 1.00 98.31 433 LYS A C 1
ATOM 3397 O O . LYS A 1 433 ? 11.662 -17.033 1.897 1.00 98.31 433 LYS A O 1
ATOM 3402 N N . SER A 1 434 ? 13.852 -16.982 2.470 1.00 98.00 434 SER A N 1
ATOM 3403 C CA . SER A 1 434 ? 13.664 -17.243 3.901 1.00 98.00 434 SER A CA 1
ATOM 3404 C C . SER A 1 434 ? 12.886 -16.111 4.586 1.00 98.00 434 SER A C 1
ATOM 3406 O O . SER A 1 434 ? 11.963 -16.363 5.358 1.00 98.00 434 SER A O 1
ATOM 3408 N N . LEU A 1 435 ? 13.169 -14.850 4.236 1.00 96.88 435 LEU A N 1
ATOM 3409 C CA . LEU A 1 435 ? 12.417 -13.697 4.739 1.00 96.88 435 LEU A CA 1
ATOM 3410 C C . LEU A 1 435 ? 10.946 -13.717 4.302 1.00 96.88 435 LEU A C 1
ATOM 3412 O O . LEU A 1 435 ? 10.078 -13.411 5.114 1.00 96.88 435 LEU A O 1
ATOM 3416 N N . ILE A 1 436 ? 10.642 -14.104 3.060 1.00 96.06 436 ILE A N 1
ATOM 3417 C CA . ILE A 1 436 ? 9.256 -14.237 2.574 1.00 96.06 436 ILE A CA 1
ATOM 3418 C C . ILE A 1 436 ? 8.524 -15.374 3.297 1.00 96.06 436 ILE A C 1
ATOM 3420 O O . ILE A 1 436 ? 7.343 -15.238 3.620 1.00 96.06 436 ILE A O 1
ATOM 3424 N N . GLU A 1 437 ? 9.208 -16.483 3.586 1.00 97.81 437 GLU A N 1
ATOM 3425 C CA . GLU A 1 437 ? 8.654 -17.581 4.385 1.00 97.81 437 GLU A CA 1
ATOM 3426 C C . GLU A 1 437 ? 8.331 -17.118 5.815 1.00 97.81 437 GLU A C 1
ATOM 3428 O O . GLU A 1 437 ? 7.206 -17.304 6.287 1.00 97.81 437 GLU A O 1
ATOM 3433 N N . LEU A 1 438 ? 9.263 -16.408 6.461 1.00 97.19 438 LEU A N 1
ATOM 3434 C CA . LEU A 1 438 ? 9.047 -15.793 7.772 1.00 97.19 438 LEU A CA 1
ATOM 3435 C C . LEU A 1 438 ? 7.872 -14.804 7.750 1.00 97.19 438 LEU A C 1
ATOM 3437 O O . LEU A 1 438 ? 6.995 -14.875 8.608 1.00 97.19 438 LEU A O 1
ATOM 3441 N N . GLN A 1 439 ? 7.817 -13.908 6.761 1.00 96.50 439 GLN A N 1
ATOM 3442 C CA . GLN A 1 439 ? 6.721 -12.948 6.605 1.00 96.50 439 GLN A CA 1
ATOM 3443 C C . GLN A 1 439 ? 5.377 -13.649 6.393 1.00 96.50 439 GLN A C 1
ATOM 3445 O O . GLN A 1 439 ? 4.382 -13.245 6.990 1.00 96.50 439 GLN A O 1
ATOM 3450 N N . SER A 1 440 ? 5.344 -14.722 5.603 1.00 97.69 440 SER A N 1
ATOM 3451 C CA . SER A 1 440 ? 4.139 -15.534 5.394 1.00 97.69 440 SER A CA 1
ATOM 3452 C C . SER A 1 440 ? 3.667 -16.163 6.707 1.00 97.69 440 SER A C 1
ATOM 3454 O O . SER A 1 440 ? 2.486 -16.076 7.043 1.00 97.69 440 SER A O 1
ATOM 3456 N N . SER A 1 441 ? 4.592 -16.711 7.503 1.00 98.12 441 SER A N 1
ATOM 3457 C CA . SER A 1 441 ? 4.286 -17.231 8.839 1.00 98.12 441 SER A CA 1
ATOM 3458 C C . SER A 1 441 ? 3.772 -16.148 9.787 1.00 98.12 441 SER A C 1
ATOM 3460 O O . SER A 1 441 ? 2.814 -16.390 10.518 1.00 98.12 441 SER A O 1
ATOM 3462 N N . MET A 1 442 ? 4.378 -14.957 9.783 1.00 97.94 442 MET A N 1
ATOM 3463 C CA . MET A 1 442 ? 3.936 -13.838 10.618 1.00 97.94 442 MET A CA 1
ATOM 3464 C C . MET A 1 442 ? 2.532 -13.373 10.233 1.00 97.94 442 MET A C 1
ATOM 3466 O O . MET A 1 442 ? 1.692 -13.209 11.110 1.00 97.94 442 MET A O 1
ATOM 3470 N N . VAL A 1 443 ? 2.255 -13.209 8.936 1.00 97.88 443 VAL A N 1
ATOM 3471 C CA . VAL A 1 443 ? 0.936 -12.788 8.441 1.00 97.88 443 VAL A CA 1
ATOM 3472 C C . VAL A 1 443 ? -0.135 -13.824 8.775 1.00 97.88 443 VAL A C 1
ATOM 3474 O O . VAL A 1 443 ? -1.214 -13.445 9.223 1.00 97.88 443 VAL A O 1
ATOM 3477 N N . ALA A 1 444 ? 0.155 -15.119 8.615 1.00 98.31 444 ALA A N 1
ATOM 3478 C CA . ALA A 1 444 ? -0.771 -16.180 9.004 1.00 98.31 444 ALA A CA 1
ATOM 3479 C C . ALA A 1 444 ? -1.037 -16.184 10.516 1.00 98.31 444 ALA A C 1
ATOM 3481 O O . ALA A 1 444 ? -2.184 -16.294 10.939 1.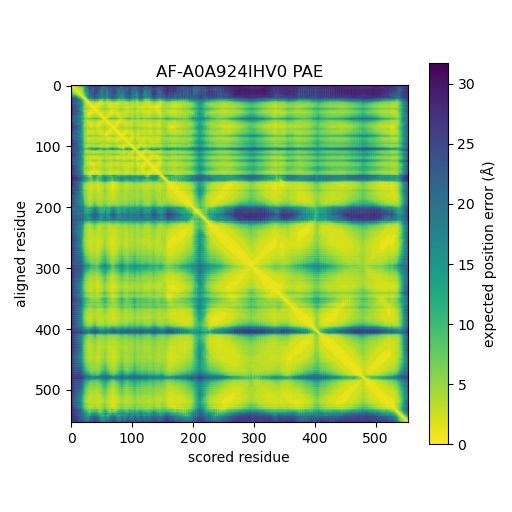00 98.31 444 ALA A O 1
ATOM 3482 N N . ASN A 1 445 ? 0.002 -15.997 11.334 1.00 98.38 445 ASN A N 1
ATOM 3483 C CA . ASN A 1 445 ? -0.152 -15.922 12.782 1.00 98.38 445 ASN A CA 1
ATOM 3484 C C . ASN A 1 445 ? -0.956 -14.687 13.217 1.00 98.38 445 ASN A C 1
ATOM 3486 O O . ASN A 1 445 ? -1.865 -14.819 14.025 1.00 98.38 445 ASN A O 1
ATOM 3490 N N . GLU A 1 446 ? -0.673 -13.505 12.662 1.00 98.19 446 GLU A N 1
ATOM 3491 C CA . GLU A 1 446 ? -1.455 -12.287 12.921 1.00 98.19 446 GLU A CA 1
ATOM 3492 C C . GLU A 1 446 ? -2.927 -12.464 12.518 1.00 98.19 446 GLU A C 1
ATOM 3494 O O . GLU A 1 446 ? -3.824 -12.051 13.251 1.00 98.19 446 GLU A O 1
ATOM 3499 N N . TYR A 1 447 ? -3.176 -13.102 11.370 1.00 98.38 447 TYR A N 1
ATOM 3500 C CA . TYR A 1 447 ? -4.517 -13.408 10.880 1.00 98.38 447 TYR A CA 1
ATOM 3501 C C . TYR A 1 447 ? -5.267 -14.338 11.843 1.00 98.38 447 TYR A C 1
ATOM 3503 O O . TYR A 1 447 ? -6.375 -14.014 12.267 1.00 98.38 447 TYR A O 1
ATOM 3511 N N . ASN A 1 448 ? -4.651 -15.456 12.234 1.00 98.31 448 ASN A N 1
ATOM 3512 C CA . ASN A 1 448 ? -5.254 -16.445 13.132 1.00 98.31 448 ASN A CA 1
ATOM 3513 C C . ASN A 1 448 ? -5.453 -15.881 14.543 1.00 98.31 448 ASN A C 1
ATOM 3515 O O . ASN A 1 448 ? -6.528 -16.015 15.115 1.00 98.31 448 ASN A O 1
ATOM 3519 N N . GLN A 1 449 ? -4.463 -15.156 15.068 1.00 98.12 449 GLN A N 1
ATOM 3520 C CA . GLN A 1 449 ? -4.568 -14.489 16.363 1.00 98.12 449 GLN A CA 1
ATOM 3521 C C . GLN A 1 449 ? -5.719 -13.478 16.382 1.00 98.12 449 GLN A C 1
ATOM 3523 O O . GLN A 1 449 ? -6.412 -13.365 17.392 1.00 98.12 449 GLN A O 1
ATOM 3528 N N . ALA A 1 450 ? -5.936 -12.742 15.288 1.00 98.06 450 ALA A N 1
ATOM 3529 C CA . ALA A 1 450 ? -7.060 -11.821 15.175 1.00 98.06 450 ALA A CA 1
ATOM 3530 C C . ALA A 1 450 ? -8.414 -12.555 15.184 1.00 98.06 450 ALA A C 1
ATOM 3532 O O . ALA A 1 450 ? -9.348 -12.074 15.823 1.00 98.06 450 ALA A O 1
ATOM 3533 N N . LEU A 1 451 ? -8.517 -13.726 14.542 1.00 98.06 451 LEU A N 1
ATOM 3534 C CA . LEU A 1 451 ? -9.719 -14.568 14.603 1.00 98.06 451 LEU A CA 1
ATOM 3535 C C . LEU A 1 451 ? -9.990 -15.064 16.030 1.00 98.06 451 LEU A C 1
ATOM 3537 O O . LEU A 1 451 ? -11.080 -14.843 16.561 1.00 98.06 451 LEU A O 1
ATOM 3541 N N . ASP A 1 452 ? -8.988 -15.662 16.674 1.00 97.88 452 ASP A N 1
ATOM 3542 C CA . ASP A 1 452 ? -9.112 -16.210 18.029 1.00 97.88 452 ASP A CA 1
ATOM 3543 C C . ASP A 1 452 ? -9.466 -15.113 19.045 1.00 97.88 452 ASP A C 1
ATOM 3545 O O . ASP A 1 452 ? -10.353 -15.275 19.888 1.00 97.88 452 ASP A O 1
ATOM 3549 N N . SER A 1 453 ? -8.806 -13.955 18.935 1.00 97.38 453 SER A N 1
ATOM 3550 C CA . SER A 1 453 ? -9.047 -12.801 19.809 1.00 97.38 453 SER A CA 1
ATOM 3551 C C . SER A 1 453 ? -10.453 -12.237 19.622 1.00 97.38 453 SER A C 1
ATOM 3553 O O . SER A 1 453 ? -11.094 -11.869 20.605 1.00 97.38 453 SER A O 1
ATOM 3555 N N . TYR A 1 454 ? -10.965 -12.218 18.387 1.00 97.62 454 TYR A N 1
ATOM 3556 C CA . TYR A 1 454 ? -12.333 -11.790 18.105 1.00 97.62 454 TYR A CA 1
ATOM 3557 C C . TYR A 1 454 ? -13.359 -12.708 18.780 1.00 97.62 454 TYR A C 1
ATOM 3559 O O . TYR A 1 454 ? -14.233 -12.224 19.501 1.00 97.62 454 TYR A O 1
ATOM 3567 N N . GLN A 1 455 ? -13.216 -14.027 18.616 1.00 96.81 455 GLN A N 1
ATOM 3568 C CA . GLN A 1 455 ? -14.122 -15.015 19.215 1.00 96.81 455 GLN A CA 1
ATOM 3569 C C . GLN A 1 455 ? -14.091 -14.964 20.750 1.00 96.81 455 GLN A C 1
ATOM 3571 O O . GLN A 1 455 ? -15.134 -14.995 21.413 1.00 96.81 455 GLN A O 1
ATOM 3576 N N . LEU A 1 456 ? -12.895 -14.837 21.333 1.00 97.44 456 LEU A N 1
ATOM 3577 C CA . LEU A 1 456 ? -12.729 -14.708 22.778 1.00 97.44 456 LEU A CA 1
ATOM 3578 C C . LEU A 1 456 ? -13.358 -13.410 23.303 1.00 97.44 456 LEU A C 1
ATOM 3580 O O . LEU A 1 456 ? -14.079 -13.437 24.304 1.00 97.44 456 LEU A O 1
ATOM 3584 N N . ALA A 1 457 ? -13.122 -12.285 22.623 1.00 96.81 457 ALA A N 1
ATOM 3585 C CA . ALA A 1 457 ? -13.696 -10.992 22.978 1.00 96.81 457 ALA A CA 1
ATOM 3586 C C . ALA A 1 457 ? -15.227 -11.020 22.907 1.00 96.81 457 ALA A C 1
ATOM 3588 O O . ALA A 1 457 ? -15.894 -10.552 23.829 1.00 96.81 457 ALA A O 1
ATOM 3589 N N . GLU A 1 458 ? -15.802 -11.626 21.868 1.00 96.25 458 GLU A N 1
ATOM 3590 C CA . GLU A 1 458 ? -17.250 -11.762 21.731 1.00 96.25 458 GLU A CA 1
ATOM 3591 C C . GLU A 1 458 ? -17.858 -12.610 22.861 1.00 96.25 458 GLU A C 1
ATOM 3593 O O . GLU A 1 458 ? -18.809 -12.181 23.527 1.00 96.25 458 GLU A O 1
ATOM 3598 N N . SER A 1 459 ? -17.284 -13.785 23.135 1.00 97.06 459 SER A N 1
ATOM 3599 C CA . SER A 1 459 ? -17.736 -14.678 24.209 1.00 97.06 459 SER A CA 1
ATOM 3600 C C . SER A 1 459 ? -17.665 -14.006 25.589 1.00 97.06 459 SER A C 1
ATOM 3602 O O . SER A 1 459 ? -18.630 -14.029 26.370 1.00 97.06 459 SER A O 1
ATOM 3604 N N . ASN A 1 460 ? -16.553 -13.324 25.876 1.00 97.56 460 ASN A N 1
ATOM 3605 C CA . ASN A 1 460 ? -16.334 -12.624 27.139 1.00 97.56 460 ASN A CA 1
ATOM 3606 C C . ASN A 1 460 ? -17.220 -11.382 27.287 1.00 97.56 460 ASN A C 1
ATOM 3608 O O . ASN A 1 460 ? -17.760 -11.140 28.373 1.00 97.56 460 ASN A O 1
ATOM 3612 N N . LYS A 1 461 ? -17.442 -10.628 26.204 1.00 96.44 461 LYS A N 1
ATOM 3613 C CA . LYS A 1 461 ? -18.410 -9.524 26.152 1.00 96.44 461 LYS A CA 1
ATOM 3614 C C . LYS A 1 461 ? -19.807 -10.030 26.501 1.00 96.44 461 LYS A C 1
ATOM 3616 O O . LYS A 1 461 ? -20.453 -9.473 27.386 1.00 96.44 461 LYS A O 1
ATOM 3621 N N . ASN A 1 462 ? -20.252 -11.116 25.872 1.00 96.81 462 ASN A N 1
ATOM 3622 C CA . ASN A 1 462 ? -21.577 -11.695 26.105 1.00 96.81 462 ASN A CA 1
ATOM 3623 C C . ASN A 1 462 ? -21.751 -12.193 27.548 1.00 96.81 462 ASN A C 1
ATOM 3625 O O . ASN A 1 462 ? -22.792 -11.963 28.168 1.00 96.81 462 ASN A O 1
ATOM 3629 N N . THR A 1 463 ? -20.728 -12.837 28.112 1.00 97.88 463 THR A N 1
ATOM 3630 C CA . THR A 1 463 ? -20.722 -13.270 29.519 1.00 97.88 463 THR A CA 1
ATOM 3631 C C . THR A 1 463 ? -20.765 -12.076 30.474 1.00 97.88 463 THR A C 1
ATOM 3633 O O . THR A 1 463 ? -21.558 -12.063 31.420 1.00 97.88 463 THR A O 1
ATOM 3636 N N . SER A 1 464 ? -19.982 -11.035 30.190 1.00 97.00 464 SER A N 1
ATOM 3637 C CA . SER A 1 464 ? -19.923 -9.832 31.023 1.00 97.00 464 SER A CA 1
ATOM 3638 C C . SER A 1 464 ? -21.225 -9.038 30.979 1.00 97.00 464 SER A C 1
ATOM 3640 O O . SER A 1 464 ? -21.707 -8.607 32.021 1.00 97.00 464 SER A O 1
ATOM 3642 N N . LEU A 1 465 ? -21.863 -8.933 29.809 1.00 95.94 465 LEU A N 1
ATOM 3643 C CA . LEU A 1 465 ? -23.188 -8.324 29.656 1.00 95.94 465 LEU A CA 1
ATOM 3644 C C . LEU A 1 465 ? -24.258 -9.058 30.474 1.00 95.94 465 LEU A C 1
ATOM 3646 O O . LEU A 1 465 ? -25.083 -8.413 31.118 1.00 95.94 465 LEU A O 1
ATOM 3650 N N . LYS A 1 466 ? -24.236 -10.399 30.512 1.00 96.94 466 LYS A N 1
ATOM 3651 C CA . LYS A 1 466 ? -25.158 -11.181 31.357 1.00 96.94 466 LYS A CA 1
ATOM 3652 C C . LYS A 1 466 ? -24.958 -10.877 32.844 1.00 96.94 466 LYS A C 1
ATOM 3654 O O . LYS A 1 466 ? -25.941 -10.625 33.542 1.00 96.94 466 LYS A O 1
ATOM 3659 N N . ARG A 1 467 ? -23.706 -10.867 33.326 1.00 96.88 467 ARG A N 1
ATOM 3660 C CA . ARG A 1 467 ? -23.391 -10.534 34.729 1.00 96.88 467 ARG A CA 1
ATOM 3661 C C . ARG A 1 467 ? -23.781 -9.099 35.063 1.00 96.88 467 ARG A C 1
ATOM 3663 O O . ARG A 1 467 ? -24.387 -8.855 36.101 1.00 96.88 467 ARG A O 1
ATOM 3670 N N . PHE A 1 468 ? -23.493 -8.173 34.162 1.00 94.06 468 PHE A N 1
ATOM 3671 C CA . PHE A 1 468 ? -23.839 -6.771 34.310 1.00 94.06 468 PHE A CA 1
ATOM 3672 C C . PHE A 1 468 ? -25.354 -6.550 34.409 1.00 94.06 468 PHE A C 1
ATOM 3674 O O . PHE A 1 468 ? -25.821 -5.903 35.342 1.00 94.06 468 PHE A O 1
ATOM 3681 N N . ASN A 1 469 ? -26.139 -7.157 33.516 1.00 92.69 469 ASN A N 1
ATOM 3682 C CA . ASN A 1 469 ? -27.601 -7.074 33.559 1.00 92.69 469 ASN A CA 1
ATOM 3683 C C . ASN A 1 469 ? -28.177 -7.642 34.867 1.00 92.69 469 ASN A C 1
ATOM 3685 O O . ASN A 1 469 ? -29.156 -7.112 35.395 1.00 92.69 469 ASN A O 1
ATOM 3689 N N . TRP A 1 470 ? -27.558 -8.690 35.417 1.00 94.25 470 TRP A N 1
ATOM 3690 C CA . TRP A 1 470 ? -27.918 -9.223 36.731 1.00 94.25 470 TRP A CA 1
ATOM 3691 C C . TRP A 1 470 ? -27.622 -8.228 37.864 1.00 94.25 470 TRP A C 1
ATOM 3693 O O . TRP A 1 470 ? -28.492 -8.000 38.704 1.00 94.25 470 TRP A O 1
ATOM 3703 N N . LEU A 1 471 ? -26.450 -7.578 37.862 1.00 91.56 471 LEU A N 1
ATOM 3704 C CA . LEU A 1 471 ? -26.101 -6.553 38.858 1.00 91.56 471 LEU A CA 1
ATOM 3705 C C . LEU A 1 471 ? -27.026 -5.332 38.778 1.00 91.56 471 LEU A C 1
ATOM 3707 O O . LEU A 1 471 ? -27.494 -4.856 39.808 1.00 91.56 471 LEU A O 1
ATOM 3711 N N . ILE A 1 472 ? -27.362 -4.867 37.572 1.00 87.31 472 ILE A N 1
ATOM 3712 C CA . ILE A 1 472 ? -28.342 -3.787 37.385 1.00 87.31 472 ILE A CA 1
ATOM 3713 C C . ILE A 1 472 ? -29.723 -4.192 37.888 1.00 87.31 472 ILE A C 1
ATOM 3715 O O . ILE A 1 472 ? -30.397 -3.395 38.533 1.00 87.31 472 ILE A O 1
ATOM 3719 N N . SER A 1 473 ? -30.142 -5.434 37.650 1.00 88.19 473 SER A N 1
ATOM 3720 C CA . SER A 1 473 ? -31.420 -5.922 38.172 1.00 88.19 473 SER A CA 1
ATOM 3721 C C . SER A 1 473 ? -31.449 -5.899 39.703 1.00 88.19 473 SER A C 1
ATOM 3723 O O . SER A 1 473 ? -32.464 -5.509 40.271 1.00 88.19 473 SER A O 1
ATOM 3725 N N . ARG A 1 474 ? -30.337 -6.242 40.372 1.00 88.38 474 ARG A N 1
ATOM 3726 C CA . ARG A 1 474 ? -30.209 -6.107 41.834 1.00 88.38 474 ARG A CA 1
ATOM 3727 C C . ARG A 1 474 ? -30.264 -4.650 42.275 1.00 88.38 474 ARG A C 1
ATOM 3729 O O . ARG A 1 474 ? -31.046 -4.346 43.167 1.00 88.38 474 ARG A O 1
ATOM 3736 N N . LEU A 1 475 ? -29.516 -3.765 41.607 1.00 83.69 475 LEU A N 1
ATOM 3737 C CA . LEU A 1 475 ? -29.521 -2.320 41.868 1.00 83.69 475 LEU A CA 1
ATOM 3738 C C . LEU A 1 475 ? -30.944 -1.741 41.821 1.00 83.69 475 LEU A C 1
ATOM 3740 O O . LEU A 1 475 ? -31.350 -1.010 42.718 1.00 83.69 475 LEU A O 1
ATOM 3744 N N . LEU A 1 476 ? -31.726 -2.109 40.803 1.00 80.56 476 LEU A N 1
ATOM 3745 C CA . LEU A 1 476 ? -33.103 -1.633 40.630 1.00 80.56 476 LEU A CA 1
ATOM 3746 C C . LEU A 1 476 ? -34.094 -2.215 41.652 1.00 80.56 476 LEU A C 1
ATOM 3748 O O . LEU A 1 476 ? -35.147 -1.624 41.874 1.00 80.56 476 LEU A O 1
ATOM 3752 N N . GLN A 1 477 ? -33.785 -3.362 42.259 1.00 85.38 477 GLN A N 1
ATOM 3753 C CA . GLN A 1 477 ? -34.640 -4.015 43.256 1.00 85.38 477 GLN A CA 1
ATOM 3754 C C . GLN A 1 477 ? -34.406 -3.506 44.687 1.00 85.38 477 GLN A C 1
ATOM 3756 O O . GLN A 1 477 ? -35.188 -3.853 45.570 1.00 85.38 477 GLN A O 1
ATOM 3761 N N . GLY A 1 478 ? -33.378 -2.684 44.929 1.00 77.56 478 GLY A N 1
ATOM 3762 C CA . GLY A 1 478 ? -33.107 -2.130 46.262 1.00 77.56 478 GLY A CA 1
ATOM 3763 C C . GLY A 1 478 ? -32.594 -3.162 47.275 1.00 77.56 478 GLY A C 1
ATOM 3764 O O . GLY A 1 478 ? -32.876 -3.047 48.464 1.00 77.56 478 GLY A O 1
ATOM 3765 N N . ASP A 1 479 ? -31.878 -4.192 46.814 1.00 79.31 479 ASP A N 1
ATOM 3766 C CA . ASP A 1 479 ? -31.183 -5.161 47.668 1.00 79.31 479 ASP A CA 1
ATOM 3767 C C . ASP A 1 479 ? -30.248 -4.449 48.675 1.00 79.31 479 ASP A C 1
ATOM 3769 O O . ASP A 1 479 ? -29.438 -3.607 48.299 1.00 79.31 479 ASP A O 1
ATOM 3773 N N . GLY A 1 480 ? -30.326 -4.785 49.967 1.00 68.06 480 GLY A N 1
ATOM 3774 C CA . GLY A 1 480 ? -29.603 -4.075 51.037 1.00 68.06 480 GLY A CA 1
ATOM 3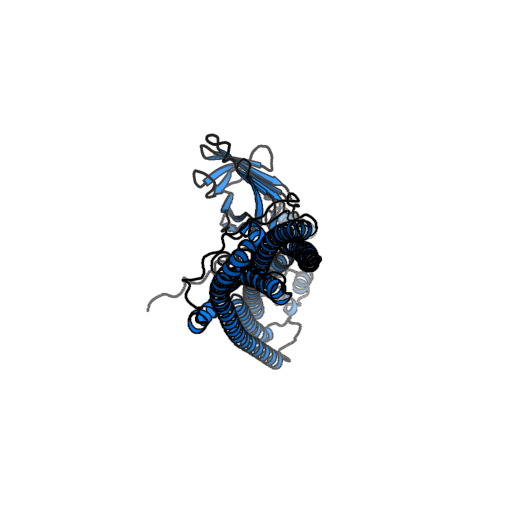775 C C . GLY A 1 480 ? -28.070 -4.117 50.929 1.00 68.06 480 GLY A C 1
ATOM 3776 O O . GLY A 1 480 ? -27.387 -3.392 51.645 1.00 68.06 480 GLY A O 1
ATOM 3777 N N . ALA A 1 481 ? -27.520 -4.945 50.035 1.00 75.50 481 ALA A N 1
ATOM 3778 C CA . ALA A 1 481 ? -26.087 -5.034 49.743 1.00 75.50 481 ALA A CA 1
ATOM 3779 C C . ALA A 1 481 ? -25.591 -4.052 48.654 1.00 75.50 481 ALA A C 1
ATOM 3781 O O . ALA A 1 481 ? -24.392 -4.017 48.371 1.00 75.50 481 ALA A O 1
ATOM 3782 N N . ILE A 1 482 ? -26.483 -3.266 48.037 1.00 75.56 482 ILE A N 1
ATOM 3783 C CA . ILE A 1 482 ? -26.156 -2.308 46.961 1.00 75.56 482 ILE A CA 1
ATOM 3784 C C . ILE A 1 482 ? -25.184 -1.215 47.423 1.00 75.56 482 ILE A C 1
ATOM 3786 O O . ILE A 1 482 ? -24.358 -0.753 46.640 1.00 75.56 482 ILE A O 1
ATOM 3790 N N . ASP A 1 483 ? -25.260 -0.837 48.696 1.00 69.81 483 ASP A N 1
ATOM 3791 C CA . ASP A 1 483 ? -24.441 0.226 49.285 1.00 69.81 483 ASP A CA 1
ATOM 3792 C C . ASP A 1 483 ? -23.037 -0.238 49.676 1.00 69.81 483 ASP A C 1
ATOM 3794 O O . ASP A 1 483 ? -22.222 0.550 50.154 1.00 69.81 483 ASP A O 1
ATOM 3798 N N . SER A 1 484 ? -22.744 -1.528 49.506 1.00 83.62 484 SER A N 1
ATOM 3799 C CA . SER A 1 484 ? -21.422 -2.041 49.827 1.00 83.62 484 SER A CA 1
ATOM 3800 C C . SER A 1 484 ? -20.404 -1.570 48.789 1.00 83.62 484 SER A C 1
ATOM 3802 O O . SER A 1 484 ? -20.640 -1.617 47.580 1.00 83.62 484 SER A O 1
ATOM 3804 N N . GLU A 1 485 ? -19.229 -1.164 49.271 1.00 82.44 485 GLU A N 1
ATOM 3805 C CA . GLU A 1 485 ? -18.076 -0.850 48.423 1.00 82.44 485 GLU A CA 1
ATOM 3806 C C . GLU A 1 485 ? -17.760 -2.016 47.465 1.00 82.44 485 GLU A C 1
ATOM 3808 O O . GLU A 1 485 ? -17.405 -1.803 46.309 1.00 82.44 485 GLU 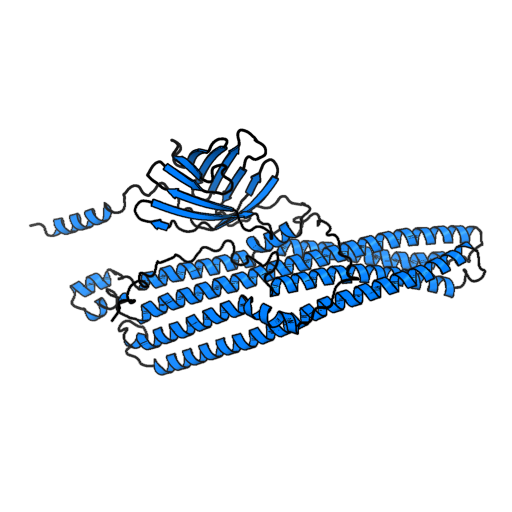A O 1
ATOM 3813 N N . GLU A 1 486 ? -17.980 -3.257 47.913 1.00 88.50 486 GLU A N 1
ATOM 3814 C CA . GLU A 1 486 ? -17.836 -4.470 47.106 1.00 88.50 486 GLU A CA 1
ATOM 3815 C C . GLU A 1 486 ? -18.771 -4.484 45.888 1.00 88.50 486 GLU A C 1
ATOM 3817 O O . GLU A 1 486 ? -18.312 -4.740 44.775 1.00 88.50 486 GLU A O 1
ATOM 3822 N N . PHE A 1 487 ? -20.056 -4.155 46.061 1.00 89.06 487 PHE A N 1
ATOM 3823 C CA . PHE A 1 487 ? -21.014 -4.113 44.954 1.00 89.06 487 PHE A CA 1
ATOM 3824 C C . PHE A 1 487 ? -20.655 -3.034 43.926 1.00 89.06 487 PHE A C 1
ATOM 3826 O O . PHE A 1 487 ? -20.679 -3.289 42.720 1.00 89.06 487 PHE A O 1
ATOM 3833 N N . VAL A 1 488 ? -20.292 -1.835 44.392 1.00 83.88 488 VAL A N 1
ATOM 3834 C CA . VAL A 1 488 ? -19.888 -0.715 43.524 1.00 83.88 488 VAL A CA 1
ATOM 3835 C C . VAL A 1 488 ? -18.623 -1.066 42.740 1.00 83.88 488 VAL A C 1
ATOM 3837 O O . VAL A 1 488 ? -18.549 -0.811 41.531 1.00 83.88 488 VAL A O 1
ATOM 3840 N N . ASN A 1 489 ? -17.652 -1.697 43.403 1.00 88.12 489 ASN A N 1
ATOM 3841 C CA . ASN A 1 489 ? -16.428 -2.175 42.772 1.00 88.12 489 ASN A CA 1
ATOM 3842 C C . ASN A 1 489 ? -16.716 -3.270 41.741 1.00 88.12 489 ASN A C 1
ATOM 3844 O O . ASN A 1 489 ? -16.186 -3.203 40.634 1.00 88.12 489 ASN A O 1
ATOM 3848 N N . GLU A 1 490 ? -17.589 -4.234 42.048 1.00 92.81 490 GLU A N 1
ATOM 3849 C CA . GLU A 1 490 ? -17.971 -5.290 41.104 1.00 92.81 490 GLU A CA 1
ATOM 3850 C C . GLU A 1 490 ? -18.682 -4.715 39.869 1.00 92.81 490 GLU A C 1
ATOM 3852 O O . GLU A 1 490 ? -18.377 -5.090 38.733 1.00 92.81 490 GLU A O 1
ATOM 3857 N N . LEU A 1 491 ? -19.607 -3.772 40.074 1.00 89.50 491 LEU A N 1
ATOM 3858 C CA . LEU A 1 491 ? -20.334 -3.112 38.992 1.00 89.50 491 LEU A CA 1
ATOM 3859 C C . LEU A 1 491 ? -19.388 -2.317 38.083 1.00 89.50 491 LEU A C 1
ATOM 3861 O O . LEU A 1 491 ? -19.498 -2.386 36.860 1.00 89.50 491 LEU A O 1
ATOM 3865 N N . THR A 1 492 ? -18.438 -1.600 38.677 1.00 86.31 492 THR A N 1
ATOM 3866 C CA . THR A 1 492 ? -17.414 -0.845 37.947 1.00 86.31 492 THR A CA 1
ATOM 3867 C C . THR A 1 492 ? -16.469 -1.779 37.183 1.00 86.31 492 THR A C 1
ATOM 3869 O O . THR A 1 492 ? -16.171 -1.545 36.012 1.00 86.31 492 THR A O 1
ATOM 3872 N N . ASP A 1 493 ? -16.009 -2.862 37.812 1.00 92.25 493 ASP A N 1
ATOM 3873 C CA . ASP A 1 493 ? -15.112 -3.841 37.194 1.00 92.25 493 ASP A CA 1
ATOM 3874 C C . ASP A 1 493 ? -15.766 -4.515 35.982 1.00 92.25 493 ASP A C 1
ATOM 3876 O O . ASP A 1 493 ? -15.180 -4.556 34.897 1.00 92.25 493 ASP A O 1
ATOM 3880 N N . ILE A 1 494 ? -17.015 -4.977 36.113 1.00 94.38 494 ILE A N 1
ATOM 3881 C CA . ILE A 1 494 ? -17.707 -5.613 34.988 1.00 94.38 494 ILE A CA 1
ATOM 3882 C C . ILE A 1 494 ? -17.971 -4.622 33.845 1.00 94.38 494 ILE A C 1
ATOM 3884 O O . ILE A 1 494 ? -17.927 -5.004 32.676 1.00 94.38 494 ILE A O 1
ATOM 3888 N N . GLN A 1 495 ? -18.211 -3.346 34.159 1.00 90.25 495 GLN A N 1
ATOM 3889 C CA . GLN A 1 495 ? -18.374 -2.285 33.166 1.00 90.25 495 GLN A CA 1
ATOM 3890 C C . GLN A 1 495 ? -17.081 -2.061 32.386 1.00 90.25 495 GLN A C 1
ATOM 3892 O O . GLN A 1 495 ? -17.097 -2.101 31.154 1.00 90.25 495 GLN A O 1
ATOM 3897 N N . ASN A 1 496 ? -15.962 -1.901 33.093 1.00 90.94 496 ASN A N 1
ATOM 3898 C CA . ASN A 1 496 ? -14.644 -1.761 32.483 1.00 90.94 496 ASN A CA 1
ATOM 3899 C C . ASN A 1 496 ? -14.304 -2.975 31.607 1.00 90.94 496 ASN A C 1
ATOM 3901 O O . ASN A 1 496 ? -13.825 -2.807 30.486 1.00 90.94 496 ASN A O 1
ATOM 3905 N N . LYS A 1 497 ? -14.639 -4.192 32.058 1.00 95.50 497 LYS A N 1
ATOM 3906 C CA . LYS A 1 497 ? -14.504 -5.425 31.266 1.00 95.50 497 LYS A CA 1
ATOM 3907 C C . LYS A 1 497 ? -15.347 -5.402 29.994 1.00 95.50 497 LYS A C 1
ATOM 3909 O O . LYS A 1 497 ? -14.835 -5.745 28.934 1.00 95.50 497 LYS A O 1
ATOM 3914 N N . ILE A 1 498 ? -16.609 -4.969 30.058 1.00 93.75 498 ILE A N 1
ATOM 3915 C CA . ILE A 1 498 ? -17.459 -4.843 28.863 1.00 93.75 498 ILE A CA 1
ATOM 3916 C C . ILE A 1 498 ? -16.828 -3.882 27.857 1.00 93.75 498 ILE A C 1
ATOM 3918 O O . ILE A 1 498 ? -16.772 -4.220 26.676 1.00 93.75 498 ILE A O 1
ATOM 3922 N N . ILE A 1 499 ? -16.338 -2.714 28.292 1.00 92.38 499 ILE A N 1
ATOM 3923 C CA . ILE A 1 499 ? -15.643 -1.774 27.397 1.00 92.38 499 ILE A CA 1
ATOM 3924 C C . ILE A 1 499 ? -14.412 -2.438 26.792 1.00 92.38 499 ILE A C 1
ATOM 3926 O O . ILE A 1 499 ? -14.251 -2.366 25.579 1.00 92.38 499 ILE A O 1
ATOM 3930 N N . GLY A 1 500 ? -13.589 -3.090 27.621 1.00 95.06 500 GLY A N 1
ATOM 3931 C CA . GLY A 1 500 ? -12.382 -3.798 27.202 1.00 95.06 500 GLY A CA 1
ATOM 3932 C C . GLY A 1 500 ? -12.685 -4.811 26.107 1.00 95.06 500 GLY A C 1
ATOM 3933 O O . GLY A 1 500 ? -12.224 -4.644 24.987 1.00 95.06 500 GLY A O 1
ATOM 3934 N N . PHE A 1 501 ? -13.586 -5.763 26.358 1.00 97.00 501 PHE A N 1
ATOM 3935 C CA . PHE A 1 501 ? -13.961 -6.777 25.366 1.00 97.00 501 PHE A CA 1
ATOM 3936 C C . PHE A 1 501 ? -14.617 -6.185 24.115 1.00 97.00 501 PHE A C 1
ATOM 3938 O O . PHE A 1 501 ? -14.443 -6.684 23.007 1.00 97.00 501 PHE A O 1
ATOM 3945 N N . THR A 1 502 ? -15.360 -5.091 24.265 1.00 93.75 502 THR A N 1
ATOM 3946 C CA . THR A 1 502 ? -15.942 -4.369 23.131 1.00 93.75 502 THR A CA 1
ATOM 3947 C C . THR A 1 502 ? -14.832 -3.667 22.326 1.00 93.75 502 THR A C 1
ATOM 3949 O O . THR A 1 502 ? -14.868 -3.662 21.099 1.00 93.75 502 THR A O 1
ATOM 3952 N N . ALA A 1 503 ? -13.807 -3.100 22.955 1.00 94.56 503 ALA A N 1
ATOM 3953 C CA . ALA A 1 503 ? -12.649 -2.545 22.256 1.00 94.56 503 ALA A CA 1
ATOM 3954 C C . ALA A 1 503 ? -11.794 -3.644 21.600 1.00 94.56 503 ALA A C 1
ATOM 3956 O O . ALA A 1 503 ? -11.366 -3.466 20.458 1.00 94.56 503 ALA A O 1
ATOM 3957 N N . ASP A 1 504 ? -11.613 -4.784 22.267 1.00 96.25 504 ASP A N 1
ATOM 3958 C CA . ASP A 1 504 ? -10.863 -5.943 21.773 1.00 96.25 504 ASP A CA 1
ATOM 3959 C C . ASP A 1 504 ? -11.526 -6.562 20.542 1.00 96.25 504 ASP A C 1
ATOM 3961 O O . ASP A 1 504 ? -10.844 -6.875 19.571 1.00 96.25 504 ASP A O 1
ATOM 3965 N N . GLU A 1 505 ? -12.856 -6.672 20.528 1.00 95.19 505 GLU A N 1
ATOM 3966 C CA . GLU A 1 505 ? -13.624 -7.125 19.363 1.00 95.19 505 GLU A CA 1
ATOM 3967 C C . GLU A 1 505 ? -13.381 -6.211 18.150 1.00 95.19 505 GLU A C 1
ATOM 3969 O O . GLU A 1 505 ? -13.039 -6.681 17.063 1.00 95.19 505 GLU A O 1
ATOM 3974 N N . ALA A 1 506 ? -13.515 -4.890 18.331 1.00 93.31 506 ALA A N 1
ATOM 3975 C CA . ALA A 1 506 ? -13.280 -3.921 17.258 1.00 93.31 506 ALA A CA 1
ATOM 3976 C C . ALA A 1 506 ? -11.816 -3.939 16.786 1.00 93.31 506 ALA A C 1
ATOM 3978 O O . ALA A 1 506 ? -11.540 -3.879 15.588 1.00 93.31 506 ALA A O 1
ATOM 3979 N N . THR A 1 507 ? -10.880 -4.060 17.729 1.00 96.25 507 THR A N 1
ATOM 3980 C CA . THR A 1 507 ? -9.440 -4.141 17.467 1.00 96.25 507 THR A CA 1
ATOM 3981 C C . THR A 1 507 ? -9.087 -5.387 16.677 1.00 96.25 507 THR A C 1
ATOM 3983 O O . THR A 1 507 ? -8.447 -5.271 15.635 1.00 96.25 507 THR A O 1
ATOM 3986 N N . SER A 1 508 ? -9.563 -6.551 17.112 1.00 97.44 508 SER A N 1
ATOM 3987 C CA . SER A 1 508 ? -9.316 -7.838 16.461 1.00 97.44 508 SER A CA 1
ATOM 3988 C C . SER A 1 508 ? -9.831 -7.833 15.027 1.00 97.44 508 SER A C 1
ATOM 3990 O O . SER A 1 508 ? -9.138 -8.261 14.108 1.00 97.44 508 SER A O 1
ATOM 3992 N N . ALA A 1 509 ? -11.001 -7.242 14.794 1.00 96.69 509 ALA A N 1
ATOM 3993 C CA . ALA A 1 509 ? -11.565 -7.205 13.457 1.00 96.69 509 ALA A CA 1
ATOM 3994 C C . ALA A 1 509 ? -10.812 -6.271 12.488 1.00 96.69 509 ALA A C 1
ATOM 3996 O O . ALA A 1 509 ? -10.660 -6.584 11.306 1.00 96.69 509 ALA A O 1
ATOM 3997 N N . GLN A 1 510 ? -10.275 -5.152 12.982 1.00 96.81 510 GLN A N 1
ATOM 3998 C CA . GLN A 1 510 ? -9.397 -4.283 12.186 1.00 96.81 510 GLN A CA 1
ATOM 3999 C C . GLN A 1 510 ? -8.005 -4.903 11.992 1.00 96.81 510 GLN A C 1
ATOM 4001 O O . GLN A 1 510 ? -7.441 -4.806 10.904 1.00 96.81 510 GLN A O 1
ATOM 4006 N N . MET A 1 511 ? -7.469 -5.606 12.996 1.00 97.62 511 MET A N 1
ATOM 4007 C CA . MET A 1 511 ? -6.225 -6.376 12.864 1.00 97.62 511 MET A CA 1
ATOM 4008 C C . MET A 1 511 ? -6.351 -7.475 11.808 1.00 97.62 511 MET A C 1
ATOM 4010 O O . MET A 1 511 ? -5.432 -7.661 11.013 1.00 97.62 511 MET A O 1
ATOM 4014 N N . TRP A 1 512 ? -7.504 -8.140 11.731 1.00 98.25 512 TRP A N 1
ATOM 4015 C CA . TRP A 1 512 ? -7.792 -9.101 10.671 1.00 98.25 512 TRP A CA 1
ATOM 4016 C C . TRP A 1 512 ? -7.760 -8.447 9.279 1.00 98.25 512 TRP A C 1
ATOM 4018 O O . TRP A 1 512 ? -7.137 -8.982 8.361 1.00 98.25 512 TRP A O 1
ATOM 4028 N N . LEU A 1 513 ? -8.356 -7.256 9.115 1.00 97.88 513 LEU A N 1
ATOM 4029 C CA . LEU A 1 513 ? -8.293 -6.498 7.856 1.00 97.88 513 LEU A CA 1
ATOM 4030 C C . LEU A 1 513 ? -6.850 -6.119 7.483 1.00 97.88 513 LEU A C 1
ATOM 4032 O O . LEU A 1 513 ? -6.457 -6.261 6.324 1.00 97.88 513 LEU A O 1
ATOM 4036 N N . MET A 1 514 ? -6.038 -5.711 8.462 1.00 97.94 514 MET A N 1
ATOM 4037 C CA . MET A 1 514 ? -4.614 -5.428 8.256 1.00 97.94 514 MET A CA 1
ATOM 4038 C C . MET A 1 514 ? -3.834 -6.679 7.833 1.00 97.94 514 MET A C 1
ATOM 4040 O O . MET A 1 514 ? -3.083 -6.628 6.858 1.00 97.94 514 MET A O 1
ATOM 4044 N N . ALA A 1 515 ? -4.029 -7.809 8.518 1.00 98.25 515 ALA A N 1
ATOM 4045 C CA . ALA A 1 515 ? -3.390 -9.077 8.171 1.00 98.25 515 ALA A CA 1
ATOM 4046 C C . ALA A 1 515 ? -3.804 -9.540 6.765 1.00 98.25 515 ALA A C 1
ATOM 4048 O O . ALA A 1 515 ? -2.962 -9.946 5.964 1.00 98.25 515 ALA A O 1
ATOM 4049 N N . LYS A 1 516 ? -5.083 -9.379 6.406 1.00 98.00 516 LYS A N 1
ATOM 4050 C CA . LYS A 1 516 ? -5.589 -9.651 5.056 1.00 98.00 516 LYS A CA 1
ATOM 4051 C C . LYS A 1 516 ? -4.961 -8.742 3.997 1.00 98.00 516 LYS A C 1
ATOM 4053 O O . LYS A 1 516 ? -4.644 -9.221 2.910 1.00 98.00 516 LYS A O 1
ATOM 4058 N N . SER A 1 517 ? -4.756 -7.458 4.286 1.00 97.81 517 SER A N 1
ATOM 4059 C CA . SER A 1 517 ? -4.037 -6.546 3.386 1.00 97.81 517 SER A CA 1
ATOM 4060 C C . SER A 1 517 ? -2.582 -6.992 3.183 1.00 97.81 517 SER A C 1
ATOM 4062 O O . SER A 1 517 ? -2.139 -7.113 2.040 1.00 97.81 517 SER A O 1
ATOM 4064 N N . LYS A 1 518 ? -1.862 -7.349 4.259 1.00 98.25 518 LYS A N 1
ATOM 4065 C CA . LYS A 1 518 ? -0.498 -7.907 4.167 1.00 98.25 518 LYS A CA 1
ATOM 4066 C C . LYS A 1 518 ? -0.461 -9.198 3.341 1.00 98.25 518 LYS A C 1
ATOM 4068 O O . LYS A 1 518 ? 0.403 -9.349 2.480 1.00 98.25 518 LYS A O 1
ATOM 4073 N N . LEU A 1 519 ? -1.431 -10.094 3.538 1.00 98.00 519 LEU A N 1
ATOM 4074 C CA . LEU A 1 519 ? -1.576 -11.310 2.734 1.00 98.00 519 LEU A CA 1
ATOM 4075 C C . LEU A 1 519 ? -1.798 -10.973 1.255 1.00 98.00 519 LEU A C 1
ATOM 4077 O O . LEU A 1 519 ? -1.126 -11.519 0.385 1.00 98.00 519 LEU A O 1
ATOM 4081 N N . ASN A 1 520 ? -2.696 -10.034 0.953 1.00 98.00 520 ASN A N 1
ATOM 4082 C CA . ASN A 1 520 ? -2.933 -9.581 -0.416 1.00 98.00 520 ASN A CA 1
ATOM 4083 C C . ASN A 1 520 ? -1.676 -8.962 -1.046 1.00 98.00 520 ASN A C 1
ATOM 4085 O O . ASN A 1 520 ? -1.445 -9.173 -2.235 1.00 98.00 520 ASN A O 1
ATOM 4089 N N . ARG A 1 521 ? -0.850 -8.245 -0.272 1.00 97.75 521 ARG A N 1
ATOM 4090 C CA . ARG A 1 521 ? 0.432 -7.686 -0.729 1.00 97.75 521 ARG A CA 1
ATOM 4091 C C . ARG A 1 521 ? 1.458 -8.769 -1.059 1.00 97.75 521 ARG A C 1
ATOM 4093 O O . ARG A 1 521 ? 2.148 -8.633 -2.070 1.00 97.75 521 ARG A O 1
ATOM 4100 N N . LEU A 1 522 ? 1.557 -9.819 -0.242 1.00 96.94 522 LEU A N 1
ATOM 4101 C CA . LEU A 1 522 ? 2.435 -10.968 -0.509 1.00 96.94 522 LEU A CA 1
ATOM 4102 C C . LEU A 1 522 ? 1.977 -11.750 -1.748 1.00 96.94 522 LEU A C 1
ATOM 4104 O O . LEU A 1 522 ? 2.794 -12.159 -2.565 1.00 96.94 522 LEU A O 1
ATOM 4108 N N . MET A 1 523 ? 0.663 -11.896 -1.918 1.00 97.38 523 MET A N 1
ATOM 4109 C CA . MET A 1 523 ? 0.056 -12.686 -2.994 1.00 97.38 523 MET A CA 1
ATOM 4110 C C . MET A 1 523 ? -0.270 -11.876 -4.259 1.00 97.38 523 MET A C 1
ATOM 4112 O O . MET A 1 523 ? -0.871 -12.415 -5.185 1.00 97.38 523 MET A O 1
ATOM 4116 N N . LEU A 1 524 ? 0.054 -10.578 -4.285 1.00 96.75 524 LEU A N 1
ATOM 4117 C CA . LEU A 1 524 ? -0.289 -9.631 -5.356 1.00 96.75 524 LEU A CA 1
ATOM 4118 C C . LEU A 1 524 ? -1.785 -9.628 -5.747 1.00 96.75 524 LEU A C 1
ATOM 4120 O O . LEU A 1 524 ? -2.150 -9.491 -6.915 1.00 96.75 524 LEU A O 1
ATOM 4124 N N . LYS A 1 525 ? -2.678 -9.770 -4.761 1.00 96.94 525 LYS A N 1
ATOM 4125 C CA . LYS A 1 525 ? -4.141 -9.788 -4.951 1.00 96.94 525 LYS A CA 1
ATOM 4126 C C . LYS A 1 525 ? -4.759 -8.407 -4.710 1.00 96.94 525 LYS A C 1
ATOM 4128 O O . LYS A 1 525 ? -4.205 -7.564 -4.010 1.00 96.94 525 LYS A O 1
ATOM 4133 N N . GLY A 1 526 ? -5.941 -8.169 -5.282 1.00 95.81 526 GLY A N 1
ATOM 4134 C CA . GLY A 1 526 ? -6.676 -6.911 -5.107 1.00 95.81 526 GLY A CA 1
ATOM 4135 C C . GLY A 1 526 ? -5.899 -5.705 -5.645 1.00 95.81 526 GLY A C 1
ATOM 4136 O O . GLY A 1 526 ? -5.491 -5.701 -6.809 1.00 95.81 526 GLY A O 1
ATOM 4137 N N . TYR A 1 527 ? -5.671 -4.701 -4.790 1.00 95.81 527 TYR A N 1
ATOM 4138 C CA . TYR A 1 527 ? -4.950 -3.470 -5.140 1.00 95.81 527 TYR A CA 1
ATOM 4139 C C . TYR A 1 527 ? -3.511 -3.711 -5.632 1.00 95.81 527 TYR A C 1
ATOM 4141 O O . TYR A 1 527 ? -2.974 -2.896 -6.382 1.00 95.81 527 TYR A O 1
ATOM 4149 N N . TYR A 1 528 ? -2.897 -4.838 -5.264 1.00 97.00 528 TYR A N 1
ATOM 4150 C CA . TYR A 1 528 ? -1.492 -5.152 -5.553 1.00 97.00 528 TYR A CA 1
ATOM 4151 C C . TYR A 1 528 ? -1.266 -5.908 -6.872 1.00 97.00 528 TYR A C 1
ATOM 4153 O O . TYR A 1 528 ? -0.148 -6.326 -7.153 1.00 97.00 528 TYR A O 1
ATOM 4161 N N . SER A 1 529 ? -2.305 -6.091 -7.688 1.00 94.81 529 SER A N 1
ATOM 4162 C CA . SER A 1 529 ? -2.215 -6.860 -8.940 1.00 94.81 529 SER A CA 1
ATOM 4163 C C . SER A 1 529 ? -1.482 -6.135 -10.079 1.00 94.81 529 SER A C 1
ATOM 4165 O O . SER A 1 529 ? -0.955 -6.784 -10.978 1.00 94.81 529 SER A O 1
ATOM 4167 N N . ASP A 1 530 ? -1.414 -4.801 -10.041 1.00 91.81 530 ASP A N 1
ATOM 4168 C CA . ASP A 1 530 ? -0.804 -3.970 -11.091 1.00 91.81 530 ASP A CA 1
ATOM 4169 C C . ASP A 1 530 ? 0.185 -2.957 -10.488 1.00 91.81 530 ASP A C 1
ATOM 4171 O O . ASP A 1 530 ? -0.025 -1.737 -10.514 1.00 91.81 530 ASP A O 1
ATOM 4175 N N . LEU A 1 531 ? 1.249 -3.477 -9.861 1.00 93.44 531 LEU A N 1
ATOM 4176 C CA . LEU A 1 531 ? 2.298 -2.668 -9.225 1.00 93.44 531 LEU A CA 1
ATOM 4177 C C . LEU A 1 531 ? 3.311 -2.092 -10.219 1.00 93.44 531 LEU A C 1
ATOM 4179 O O . LEU A 1 531 ? 3.980 -1.119 -9.891 1.00 93.44 531 LEU A O 1
ATOM 4183 N N . GLU A 1 532 ? 3.381 -2.599 -11.449 1.00 90.00 532 GLU A N 1
ATOM 4184 C CA . GLU A 1 532 ? 4.221 -2.031 -12.517 1.00 90.00 532 GLU A CA 1
ATOM 4185 C C . GLU A 1 532 ? 3.499 -0.948 -13.344 1.00 90.00 532 GLU A C 1
ATOM 4187 O O . GLU A 1 532 ? 4.076 -0.383 -14.276 1.00 90.00 532 GLU A O 1
ATOM 4192 N N . ALA A 1 533 ? 2.250 -0.621 -12.991 1.00 82.75 533 ALA A N 1
ATOM 4193 C CA . ALA A 1 533 ? 1.436 0.396 -13.650 1.00 82.75 533 ALA A CA 1
ATOM 4194 C C . ALA A 1 533 ? 2.172 1.731 -13.859 1.00 82.75 533 ALA A C 1
ATOM 4196 O O . ALA A 1 533 ? 2.976 2.173 -13.035 1.00 82.75 533 ALA A O 1
ATOM 4197 N N . ALA A 1 534 ? 1.819 2.442 -14.927 1.00 76.38 534 ALA A N 1
ATOM 4198 C CA . ALA A 1 534 ? 2.344 3.775 -15.244 1.00 76.38 534 ALA A CA 1
ATOM 4199 C C . ALA A 1 534 ? 3.876 3.870 -15.401 1.00 76.38 534 ALA A C 1
ATOM 4201 O O . ALA A 1 534 ? 4.411 4.975 -15.408 1.00 76.38 534 ALA A O 1
ATOM 4202 N N . LEU A 1 535 ? 4.584 2.751 -15.560 1.00 80.50 535 LEU A N 1
ATOM 4203 C CA . LEU A 1 535 ? 5.970 2.772 -16.009 1.00 80.50 535 LEU A CA 1
ATOM 4204 C C . LEU A 1 535 ? 6.036 2.764 -17.538 1.00 80.50 535 LEU A C 1
ATOM 4206 O O . LEU A 1 535 ? 5.174 2.168 -18.188 1.00 80.50 535 LEU A O 1
ATOM 4210 N N . PRO A 1 536 ? 7.029 3.441 -18.137 1.00 71.19 536 PRO A N 1
ATOM 4211 C CA . PRO A 1 536 ? 7.220 3.371 -19.574 1.00 71.19 536 PRO A CA 1
ATOM 4212 C C . PRO A 1 536 ? 7.630 1.945 -19.954 1.00 71.19 536 PRO A C 1
ATOM 4214 O O . PRO A 1 536 ? 8.496 1.366 -19.302 1.00 71.19 536 PRO A O 1
ATOM 4217 N N . ASP A 1 537 ? 7.033 1.393 -21.010 1.00 73.25 537 ASP A N 1
ATOM 4218 C CA . ASP A 1 537 ? 7.471 0.108 -21.554 1.00 73.25 537 ASP A CA 1
ATOM 4219 C C . ASP A 1 537 ? 8.925 0.200 -22.033 1.00 73.25 537 ASP A C 1
ATOM 4221 O O . ASP A 1 537 ? 9.393 1.257 -22.485 1.00 73.25 537 ASP A O 1
ATOM 4225 N N . GLU A 1 538 ? 9.638 -0.928 -21.991 1.00 67.69 538 GLU A N 1
ATOM 4226 C CA . GLU A 1 538 ? 10.938 -1.023 -22.645 1.00 67.69 538 GLU A CA 1
ATOM 4227 C C . GLU A 1 538 ? 10.765 -0.645 -24.128 1.00 67.69 538 GLU A C 1
ATOM 4229 O O . GLU A 1 538 ? 9.800 -1.082 -24.772 1.00 67.69 538 GLU A O 1
ATOM 4234 N N . PRO A 1 539 ? 11.647 0.190 -24.707 1.00 60.66 539 PRO A N 1
ATOM 4235 C CA . PRO A 1 539 ? 11.609 0.436 -26.137 1.00 60.66 539 PRO A CA 1
ATOM 4236 C C . PRO A 1 539 ? 11.802 -0.902 -26.854 1.00 60.66 539 PRO A C 1
ATOM 4238 O O . PRO A 1 539 ? 12.915 -1.419 -26.910 1.00 60.66 539 PRO A O 1
ATOM 4241 N N . ILE A 1 540 ? 10.706 -1.459 -27.385 1.00 51.81 540 ILE A N 1
ATOM 4242 C CA . ILE A 1 540 ? 10.698 -2.717 -28.135 1.00 51.81 540 ILE A CA 1
ATOM 4243 C C . ILE A 1 540 ? 11.584 -2.519 -29.363 1.00 51.81 540 ILE A C 1
ATOM 4245 O O . ILE A 1 540 ? 11.150 -2.040 -30.411 1.00 51.81 540 ILE A O 1
ATOM 4249 N N . VAL A 1 541 ? 12.854 -2.877 -29.235 1.00 53.66 541 VAL A N 1
ATOM 4250 C CA . VAL A 1 541 ? 13.692 -3.160 -30.386 1.00 53.66 541 VAL A CA 1
ATOM 4251 C C . VAL A 1 541 ? 13.288 -4.566 -30.773 1.00 53.66 541 VAL A C 1
ATOM 4253 O O . VAL A 1 541 ? 13.642 -5.503 -30.066 1.00 53.66 541 VAL A O 1
ATOM 4256 N N . LYS A 1 542 ? 12.505 -4.715 -31.850 1.00 50.84 542 LYS A N 1
ATOM 4257 C CA . LYS A 1 542 ? 12.314 -6.028 -32.476 1.00 50.84 542 LYS A CA 1
ATOM 4258 C C . LYS A 1 542 ? 13.716 -6.579 -32.734 1.00 50.84 542 LYS A C 1
ATOM 4260 O O . LYS A 1 542 ? 14.404 -6.076 -33.625 1.00 50.84 542 LYS A O 1
ATOM 4265 N N . SER A 1 543 ? 14.170 -7.526 -31.913 1.00 45.38 543 SER A N 1
ATOM 4266 C CA . SER A 1 543 ? 15.349 -8.317 -32.232 1.00 45.38 543 SER A CA 1
ATOM 4267 C C . SER A 1 543 ? 15.052 -8.930 -33.591 1.00 45.38 543 SER A C 1
ATOM 4269 O O . SER A 1 543 ? 13.971 -9.468 -33.829 1.00 45.38 543 SER A O 1
ATOM 4271 N N . ARG A 1 544 ? 15.956 -8.730 -34.547 1.00 45.47 544 ARG A N 1
ATOM 4272 C CA . ARG A 1 544 ? 15.722 -9.143 -35.932 1.00 45.47 544 ARG A CA 1
ATOM 4273 C C . ARG A 1 544 ? 15.796 -10.666 -36.106 1.00 45.47 544 ARG A C 1
ATOM 4275 O O . ARG A 1 544 ? 15.574 -11.148 -37.209 1.00 45.47 544 ARG A O 1
ATOM 4282 N N . ASP A 1 545 ? 16.025 -11.403 -35.024 1.00 46.19 545 ASP A N 1
ATOM 4283 C CA . ASP A 1 545 ? 16.450 -12.790 -35.055 1.00 46.19 545 ASP A CA 1
ATOM 4284 C C . ASP A 1 545 ? 15.532 -13.653 -34.190 1.00 46.19 545 ASP A C 1
ATOM 4286 O O . ASP A 1 545 ? 15.716 -13.769 -32.985 1.00 46.19 545 ASP A O 1
ATOM 4290 N N . GLU A 1 546 ? 14.534 -14.249 -34.840 1.00 41.91 546 GLU A N 1
ATOM 4291 C CA . GLU A 1 546 ? 14.009 -15.578 -34.478 1.00 41.91 546 GLU A CA 1
ATOM 4292 C C . GLU A 1 546 ? 13.407 -16.332 -35.687 1.00 41.91 546 GLU A C 1
ATOM 4294 O O . GLU A 1 546 ? 12.815 -17.393 -35.534 1.00 41.91 546 GLU A O 1
ATOM 4299 N N . ASN A 1 547 ? 13.613 -15.842 -36.921 1.00 42.66 547 ASN A N 1
ATOM 4300 C CA . ASN A 1 547 ? 13.135 -16.491 -38.155 1.00 42.66 547 ASN A CA 1
ATOM 4301 C C . ASN A 1 547 ? 14.247 -17.122 -39.016 1.00 42.66 547 ASN A C 1
ATOM 4303 O O . ASN A 1 547 ? 14.013 -17.457 -40.175 1.00 42.66 547 ASN A O 1
ATOM 4307 N N . SER A 1 548 ? 15.452 -17.332 -38.482 1.00 45.28 548 SER A N 1
ATOM 4308 C CA . SER A 1 548 ? 16.539 -17.999 -39.211 1.00 45.28 548 SER A CA 1
ATOM 4309 C C . SER A 1 548 ? 17.139 -19.145 -38.402 1.00 45.28 548 SER A C 1
ATOM 4311 O O . SER A 1 548 ? 18.199 -18.994 -37.808 1.00 45.28 548 SER A O 1
ATOM 4313 N N . HIS A 1 549 ? 16.418 -20.267 -38.348 1.00 47.34 549 HIS A N 1
ATOM 4314 C CA . HIS A 1 549 ? 16.928 -21.642 -38.505 1.00 47.34 549 HIS A CA 1
ATOM 4315 C C . HIS A 1 549 ? 15.891 -22.663 -38.012 1.00 47.34 549 HIS A C 1
ATOM 4317 O O . HIS A 1 549 ? 16.101 -23.403 -37.061 1.00 47.34 549 HIS A O 1
ATOM 4323 N N . VAL A 1 550 ? 14.773 -22.745 -38.733 1.00 43.28 550 VAL A N 1
ATOM 4324 C CA . VAL A 1 550 ? 14.084 -24.024 -38.953 1.00 43.28 550 VAL A CA 1
ATOM 4325 C C . VAL A 1 550 ? 14.126 -24.258 -40.461 1.00 43.28 550 VAL A C 1
ATOM 4327 O O . VAL A 1 550 ? 13.156 -24.059 -41.183 1.00 43.28 550 VAL A O 1
ATOM 4330 N N . GLY A 1 551 ? 15.330 -24.536 -40.959 1.00 47.59 551 GLY A N 1
ATOM 4331 C CA . GLY A 1 551 ? 15.561 -25.036 -42.307 1.00 47.59 551 GLY A CA 1
ATOM 4332 C C . GLY A 1 551 ? 15.941 -26.499 -42.175 1.00 47.59 551 GLY A C 1
ATOM 4333 O O . GLY A 1 551 ? 16.950 -26.800 -41.545 1.00 47.59 551 GLY A O 1
ATOM 4334 N N . GLY A 1 552 ? 15.096 -27.381 -42.701 1.00 50.44 552 GLY A N 1
ATOM 4335 C CA . GLY A 1 552 ? 15.350 -28.811 -42.719 1.00 50.44 552 GLY A CA 1
ATOM 4336 C C . GLY A 1 552 ? 16.608 -29.169 -43.510 1.00 50.44 552 GLY A C 1
ATOM 4337 O O . GLY A 1 552 ? 16.870 -28.605 -44.573 1.00 50.44 552 GLY A O 1
ATOM 4338 N N . ASN A 1 553 ? 17.364 -30.109 -42.954 1.00 40.56 553 ASN A N 1
ATOM 4339 C CA . ASN A 1 553 ? 17.710 -31.383 -43.582 1.00 40.56 553 ASN A CA 1
ATOM 4340 C C . ASN A 1 553 ? 18.074 -32.385 -42.491 1.00 40.56 553 ASN A C 1
ATOM 4342 O O . ASN A 1 553 ? 18.860 -32.000 -41.596 1.00 40.56 553 ASN A O 1
#

Sequence (553 aa):
MNKTYFIAKMLALTWILTSCKDGNLPNLNGRYQGFMTIGNARTQIVAQVPDFKKESKVRTLTFKIYPTLASSAGNQYSLTILDKETIELKSSQIYSGSANLNLNSDKNCVKGTAAPQTIIACWEQNKFTLSINDKLNPEKSILINLNLDKNLAPLEANKILSIDELVGRAKFNNYTVTEESERVFQAQKSIGVARGNLLPKLSLKSLLGLATGDYVSAVGTVLPFLFPGNWYKWEASKELYQAEKTSFATLRGNEMNMVEGLYYIILRDQQVLERLKKHITWMKQIQDTIKQSEKVGTVTQGTADYFGLNIGILERDKINFEALIKIQYAQLAEASALSPINGIAGLIAISVPDLSGMDALDPSTFFKEAQDYSYELKSLGFLLKAAKTSQKEIYFNFFDLEGNNGIGFGTHSQILVSKSQQEEISKKIDETKSLIELQSSMVANEYNQALDSYQLAESNKNTSLKRFNWLISRLLQGDGAIDSEEFVNELTDIQNKIIGFTADEATSAQMWLMAKSKLNRLMLKGYYSDLEAALPDEPIVKSRDENSHVGGN

pLDDT: mean 86.78, std 15.56, range [31.23, 98.56]

Radius of gyration: 34.05 Å; Cα contacts (8 Å, |Δi|>4): 820; chains: 1; bounding box: 82×59×110 Å

Secondary structure (DSSP, 8-state):
--SHHHHHHHHHHHHHSS-SS-TTS----EEEEEEEEETTEEEEEEEEE-PPEEETTEEEEEEEEEES-TT---EEEEEEE-SSSEEEEEETTSTTSEEEEEEPSSTTEEEEEETTEEEEEEEETTEEEEEEEESS-GGG-EEEEEE--SSPPPPPTT-EE-HHHHHHHHHHH-HHHHHHHHHHHHHHHHHHHHHHTTS----HHHHHHHHHT-HHHHHHHH-GGGSHHHHHHHHHHHHHHHHHHHHHHHHHHHHHHHHHHHHHHHHHHHHHHHHHHHHHHHHHHHHHHHHHHHHHTSS-TTHHHHHHHHHHHHHHHHHHHHHHHHHHHHHHHHHTTS-TTTS-SEEPPPPPPP-TTPPPPPHHHHHHHHHHH-HHHHHHHHHHHHHHHHHHHHHHGGG-TTSSSGGGTTHHHHHHHHHHHHHHHHHHHHHHHHHHHHHHHHHHHHHHHHHHHHHHHHHHHHHHHHHHHHHHHHHHHT-TTTTSHHHHHHHHHHHHHHHHHHHHHHHHHHHHHHHHHHHHHHTT-GGGGGTTTTPPPP-----S-SSS-----

Mean predicted aligned error: 8.38 Å

Foldseek 3Di:
DDPPVVVVVVVVVVVVVPPPDPPLDAQPAAKKWDWKDQQNDIFIKIKGWHGWDDDDQKTKTKIFIFGLFLQTPTWIWMWICPDPFWIKIATPLQPVRIWIWGQDPPSFKTWTDDPPWTWIWGDDNFWIWIWIAGPVDRSRIMIDIIGNDPDDDADPFQDADELRNLLSLLLPPAPVLVVLLVVLVVLLVVLVVLVVQQAQDPDPVLVVCVVVVVVPVNCCNGGVVVQVLSVLVSVLSVLLSLLSLLVSLLVSLVLSLVLLLLQLVLLLLVQLLVLLVVLLVVLVVVLVVVVVCVVVVLAPPPLSVLSVVVSVVSVVVSVVSVVVSLQSQLVSCNSSVHHSNGRYNHYDDDDQDDLQPDDADDLVPCLVLLLVPRSNLVSLVSNLVSLVSNLVSLVSCLVNCPDPPHNPVCSVVVNVVSVVVSVVSVVVSVVVSVVSSVLSVVLSCLLVVLSVQLVVLVVQLVVLVVVLVVLVVCVVVSPVCCNPPVSSVSNVVSSVSNSVSSSSNSVSSSSNVSSVSSVCSSNCHDSSVPSSPNRDDNPPPPPPDDPPDPDDD